Protein AF-A0A0H4WZI0-F1 (afdb_monomer_lite)

Organism: NCBI:txid1297742

Secondary structure (DSSP, 8-state):
----------------------------------SSS--B----------SS----EEEES-S--B-BS--S-EEEET-S----SSSSS---BS----B-------PPPPPP--GGGG-------SB-TT---SS-HHHHIIIIIIHHHHHHHHHHHHHHHT-SSSPPHHHIIIIIIIIIIHHHHHGGGGTTT-HHHHHH-HHHHHHHHHHHHHHHHHHHHH-HHHHHHHHHHHHHHHHHHHHHHHHHHHHHHHT--HHHHHHHHHHHHHHHHHHHHHHHTS---S--SSSTT-SPP---HHHHHHHHHHHHHHHHHHHHHHHHHHHTT--B-HHHHHHHHHHHHHHIIIIII--SHHHHHHHHHHHHHHHHHHHHHHHHHHHHHTT-SGGGHHHHHTHHHHHHHHHHHHHHHHHHHHIIIII---HHHH--------HHHHHHHHHHHTHHHHHHHHHHHHHT-GGG-THHHHHTTSS---TT-----TT--------PPPPP-

pLDDT: mean 75.58, std 29.24, range [20.28, 98.75]

Radius of gyration: 31.61 Å; chains: 1; bounding box: 78×66×88 Å

Sequence (505 aa):
MAGRVQGAVWAGCVQGVVCRRAASREPAAAGRVQGAAACRVPGAVWAGCVPGAVSACCVQGAAACRVPGAVSACCVQGAAACRVQGSAACCVHGAVSACLVPGASGGVPRPGRTDSDRLRAPMARLLAPSQGWLFSPGVDLFVFAGSALVSVAFVLAAPWLGVAGESPLWAWLLFVVCVDVAHVWSTLFRTYLDPEELRDRPGLYLGAPLAAYGAGVLAHLVSPGTFWTLFAYVALSHFVRQQYGWVALYDRKARVSPWERRLDAAAVYAATLGPVVWWHANLPRSFSWFVPGDFLAGLPSWMGTVALALHAGVLVTWAGFQALRVVRGEGVQVGKVLLVVATWVTWFGGIVVANDDFSFTVMNVVLHGVPYFALLFRYARGRLAEGGYGAAAALLRAGLPGFLLFLVALALAEEFLWDQAVWREHASLFGASRVTLPPDVLALVVPLLALPQATHYVLDAFVWKPGRQPALLSRLGWAPVDIRHPGRPLGAPHVSTMVIPARND

Structure (mmCIF, N/CA/C/O backbone):
data_AF-A0A0H4WZI0-F1
#
_entry.id   AF-A0A0H4WZI0-F1
#
loop_
_atom_site.group_PDB
_atom_site.id
_atom_site.type_symbol
_atom_site.label_atom_id
_atom_site.label_alt_id
_atom_site.label_comp_id
_atom_site.label_asym_id
_atom_site.label_entity_id
_atom_site.label_seq_id
_atom_site.pdbx_PDB_ins_code
_atom_site.Cartn_x
_atom_site.Cartn_y
_atom_site.Cartn_z
_atom_site.occupancy
_atom_site.B_iso_or_equiv
_atom_site.auth_seq_id
_atom_site.auth_comp_id
_atom_site.auth_asym_id
_atom_site.auth_atom_id
_atom_site.pdbx_PDB_model_num
ATOM 1 N N . MET A 1 1 ? 26.489 13.206 64.101 1.00 30.62 1 MET A N 1
ATOM 2 C CA . MET A 1 1 ? 25.788 13.248 62.798 1.00 30.62 1 MET A CA 1
ATOM 3 C C . MET A 1 1 ? 24.992 11.965 62.639 1.00 30.62 1 MET A C 1
ATOM 5 O O . MET A 1 1 ? 25.406 10.944 63.167 1.00 30.62 1 MET A O 1
ATOM 9 N N . ALA A 1 2 ? 23.800 12.090 62.064 1.00 26.08 2 ALA A N 1
ATOM 10 C CA . ALA A 1 2 ? 22.623 11.263 62.307 1.00 26.08 2 ALA A CA 1
ATOM 11 C C . ALA A 1 2 ? 22.795 9.753 62.064 1.00 26.08 2 ALA A C 1
ATOM 13 O O . ALA A 1 2 ? 23.290 9.327 61.027 1.00 26.08 2 ALA A O 1
ATOM 14 N N . GLY A 1 3 ? 22.274 8.959 62.999 1.00 22.64 3 GLY A N 1
ATOM 15 C CA . GLY A 1 3 ? 22.076 7.527 62.831 1.00 22.64 3 GLY A CA 1
ATOM 16 C C . GLY A 1 3 ? 21.193 6.968 63.941 1.00 22.64 3 GLY A C 1
ATOM 17 O O . GLY A 1 3 ? 21.611 6.965 65.095 1.00 22.64 3 GLY A O 1
ATOM 18 N N . ARG A 1 4 ? 19.985 6.510 63.583 1.00 22.58 4 ARG A N 1
ATOM 19 C CA . ARG A 1 4 ? 19.363 5.242 64.018 1.00 22.58 4 ARG A CA 1
ATOM 20 C C . ARG A 1 4 ? 17.903 5.147 63.555 1.00 22.58 4 ARG A C 1
ATOM 22 O O . ARG A 1 4 ? 17.051 5.926 63.955 1.00 22.58 4 ARG A O 1
ATOM 29 N N . VAL A 1 5 ? 17.698 4.182 62.659 1.00 24.94 5 VAL A N 1
ATOM 30 C CA . VAL A 1 5 ? 16.702 3.093 62.660 1.00 24.94 5 VAL A CA 1
ATOM 31 C C . VAL A 1 5 ? 15.558 3.171 63.681 1.00 24.94 5 VAL A C 1
ATOM 33 O O . VAL A 1 5 ? 15.828 3.247 64.874 1.00 24.94 5 VAL A O 1
ATOM 36 N N . GLN A 1 6 ? 14.324 2.980 63.187 1.00 22.39 6 GLN A N 1
ATOM 37 C CA . GLN A 1 6 ? 13.219 2.118 63.686 1.00 22.39 6 GLN A CA 1
ATOM 38 C C . GLN A 1 6 ? 11.950 2.557 62.915 1.00 22.39 6 GLN A C 1
ATOM 40 O O . GLN A 1 6 ? 11.635 3.737 62.884 1.00 22.39 6 GLN A O 1
ATOM 45 N N . GLY A 1 7 ? 11.289 1.746 62.084 1.00 24.50 7 GLY A N 1
ATOM 46 C CA . GLY A 1 7 ? 10.590 0.509 62.429 1.00 24.50 7 GLY A CA 1
ATOM 47 C C . GLY A 1 7 ? 9.168 0.839 62.910 1.00 24.50 7 GLY A C 1
ATOM 48 O O . GLY A 1 7 ? 9.030 1.241 64.054 1.00 24.50 7 GLY A O 1
ATOM 49 N N . ALA A 1 8 ? 8.137 0.687 62.066 1.00 22.17 8 ALA A N 1
ATOM 50 C CA . ALA A 1 8 ? 6.716 0.591 62.461 1.00 22.17 8 ALA A CA 1
ATOM 51 C C . ALA A 1 8 ? 5.862 0.245 61.216 1.00 22.17 8 ALA A C 1
ATOM 53 O O . ALA A 1 8 ? 5.952 0.944 60.214 1.00 22.17 8 ALA A O 1
ATOM 54 N N . VAL A 1 9 ? 5.227 -0.929 61.116 1.00 21.78 9 VAL A N 1
ATOM 55 C CA . VAL A 1 9 ? 3.984 -1.389 61.782 1.00 21.78 9 VAL A CA 1
ATOM 56 C C . VAL A 1 9 ? 2.729 -0.970 61.003 1.00 21.78 9 VAL A C 1
ATOM 58 O O . VAL A 1 9 ? 2.460 0.205 60.781 1.00 21.78 9 VAL A O 1
ATOM 61 N N . TRP A 1 10 ? 1.963 -1.985 60.597 1.00 23.16 10 TRP A N 1
ATOM 62 C CA . TRP A 1 10 ? 0.618 -1.880 60.039 1.00 23.16 10 TRP A CA 1
ATOM 63 C C . TRP A 1 10 ? -0.398 -1.476 61.121 1.00 23.16 10 TRP A C 1
ATOM 65 O O . TRP A 1 10 ? -0.455 -2.103 62.175 1.00 23.16 10 TRP A O 1
ATOM 75 N N . ALA A 1 11 ? -1.253 -0.500 60.815 1.00 22.30 11 ALA A N 1
ATOM 76 C CA . ALA A 1 11 ? -2.561 -0.254 61.437 1.00 22.30 11 ALA A CA 1
ATOM 77 C C . ALA A 1 11 ? -3.416 0.450 60.360 1.00 22.30 11 ALA A C 1
ATOM 79 O O . ALA A 1 11 ? -2.943 1.388 59.730 1.00 22.30 11 ALA A O 1
ATOM 80 N N . GLY A 1 12 ? -4.600 -0.007 59.956 1.00 21.95 12 GLY A N 1
ATOM 81 C CA . GLY A 1 12 ? -5.736 -0.412 60.778 1.00 21.95 12 GLY A CA 1
ATOM 82 C C . GLY A 1 12 ? -6.736 0.752 60.784 1.00 21.95 12 GLY A C 1
ATOM 83 O O . GLY A 1 12 ? -6.483 1.770 61.418 1.00 21.95 12 GLY A O 1
ATOM 84 N N . CYS A 1 13 ? -7.831 0.645 60.022 1.00 24.39 13 CYS A N 1
ATOM 85 C CA . CYS A 1 13 ? -8.877 1.669 59.941 1.00 24.39 13 CYS A CA 1
ATOM 86 C C . CYS A 1 13 ? -9.501 1.951 61.316 1.00 24.39 13 CYS A C 1
ATOM 88 O O . CYS A 1 13 ? -10.089 1.045 61.898 1.00 24.39 13 CYS A O 1
ATOM 90 N N . VAL A 1 14 ? -9.477 3.209 61.773 1.00 23.56 14 VAL A N 1
ATOM 91 C CA . VAL A 1 14 ? -10.340 3.710 62.858 1.00 23.56 14 VAL A CA 1
ATOM 92 C C . VAL A 1 14 ? -10.750 5.161 62.567 1.00 23.56 14 VAL A C 1
ATOM 94 O O . VAL A 1 14 ? -9.936 5.991 62.170 1.00 23.56 14 VAL A O 1
ATOM 97 N N . GLN A 1 15 ? -12.044 5.442 62.730 1.00 24.69 15 GLN A N 1
ATOM 98 C CA . GLN A 1 15 ? -12.689 6.756 62.635 1.00 24.69 15 GLN A CA 1
ATOM 99 C C . GLN A 1 15 ? -12.283 7.675 63.809 1.00 24.69 15 GLN A C 1
ATOM 101 O O . GLN A 1 15 ? -12.320 7.226 64.950 1.00 24.69 15 GLN A O 1
ATOM 106 N N . GLY A 1 16 ? -12.006 8.970 63.571 1.00 23.81 16 GLY A N 1
ATOM 107 C CA . GLY A 1 16 ? -11.985 9.987 64.646 1.00 23.81 16 GLY A CA 1
ATOM 108 C C . GLY A 1 16 ? -10.995 11.162 64.498 1.00 23.81 16 GLY A C 1
ATOM 109 O O . GLY A 1 16 ? -9.811 11.011 64.744 1.00 23.81 16 GLY A O 1
ATOM 110 N N . VAL A 1 17 ? -11.539 12.322 64.107 1.00 24.30 17 VAL A N 1
ATOM 111 C CA . VAL A 1 17 ? -11.187 13.765 64.271 1.00 24.30 17 VAL A CA 1
ATOM 112 C C . VAL A 1 17 ? -9.849 14.207 64.937 1.00 24.30 17 VAL A C 1
ATOM 114 O O . VAL A 1 17 ? -9.491 13.712 65.995 1.00 24.30 17 VAL A O 1
ATOM 117 N N . VAL A 1 18 ? -9.208 15.267 64.387 1.00 22.42 18 VAL A N 1
ATOM 118 C CA . VAL A 1 18 ? -8.800 16.571 65.019 1.00 22.42 18 VAL A CA 1
ATOM 119 C C . VAL A 1 18 ? -7.584 17.193 64.288 1.00 22.42 18 VAL A C 1
ATOM 121 O O . VAL A 1 18 ? -6.477 16.673 64.366 1.00 22.42 18 VAL A O 1
ATOM 124 N N . CYS A 1 19 ? -7.743 18.372 63.664 1.00 23.39 19 CYS A N 1
ATOM 125 C CA . CYS A 1 19 ? -6.616 19.236 63.264 1.00 23.39 19 CYS A CA 1
ATOM 126 C C . CYS A 1 19 ? -6.582 20.499 64.138 1.00 23.39 19 CYS A C 1
ATOM 128 O O . CYS A 1 19 ? -7.540 21.274 64.166 1.00 23.39 19 CYS A O 1
ATOM 130 N N . ARG A 1 20 ? -5.465 20.699 64.851 1.00 22.84 20 ARG A N 1
ATOM 131 C CA . ARG A 1 20 ? -5.157 21.904 65.638 1.00 22.84 20 ARG A CA 1
ATOM 132 C C . ARG A 1 20 ? -4.710 23.055 64.730 1.00 22.84 20 ARG A C 1
ATOM 134 O O . ARG A 1 20 ? -3.990 22.842 63.761 1.00 22.84 20 ARG A O 1
ATOM 141 N N . ARG A 1 21 ? -5.095 24.280 65.102 1.00 22.83 21 ARG A N 1
ATOM 142 C CA . ARG A 1 21 ? -4.563 25.549 64.575 1.00 22.83 21 ARG A CA 1
ATOM 143 C C . ARG A 1 21 ? -3.261 25.921 65.288 1.00 22.83 21 ARG A C 1
ATOM 145 O O . ARG A 1 21 ? -3.212 25.861 66.513 1.00 22.83 21 ARG A O 1
ATOM 152 N N . ALA A 1 22 ? -2.293 26.441 64.538 1.00 23.88 22 ALA A N 1
ATOM 153 C CA . ALA A 1 22 ? -1.285 27.370 65.038 1.00 23.88 22 ALA A CA 1
ATOM 154 C C . ALA A 1 22 ? -0.996 28.421 63.945 1.00 23.88 22 ALA A C 1
ATOM 156 O O . ALA A 1 22 ? -0.684 28.038 62.826 1.00 23.88 22 ALA A O 1
ATOM 157 N N . ALA A 1 23 ? -1.221 29.693 64.312 1.00 24.47 23 ALA A N 1
ATOM 158 C CA . ALA A 1 23 ? -0.665 30.985 63.852 1.00 24.47 23 ALA A CA 1
ATOM 159 C C . ALA A 1 23 ? -0.175 31.161 62.390 1.00 24.47 23 ALA A C 1
ATOM 161 O O . ALA A 1 23 ? 0.530 30.320 61.865 1.00 24.47 23 ALA A O 1
ATOM 162 N N . SER A 1 24 ? -0.305 32.287 61.686 1.00 24.33 24 SER A N 1
ATOM 163 C CA . SER A 1 24 ? -1.052 33.549 61.765 1.00 24.33 24 SER A CA 1
ATOM 164 C C . SER A 1 24 ? -0.664 34.349 60.499 1.00 24.33 24 SER A C 1
ATOM 166 O O . SER A 1 24 ? 0.519 34.409 60.169 1.00 24.33 24 SER A O 1
ATOM 168 N N . ARG A 1 25 ? -1.657 34.940 59.809 1.00 23.52 25 ARG A N 1
ATOM 169 C CA . ARG A 1 25 ? -1.674 36.156 58.945 1.00 23.52 25 ARG A CA 1
ATOM 170 C C . ARG A 1 25 ? -2.727 35.965 57.829 1.00 23.52 25 ARG A C 1
ATOM 172 O O . ARG A 1 25 ? -2.600 35.095 56.981 1.00 23.52 25 ARG A O 1
ATOM 179 N N . GLU A 1 26 ? -3.820 36.715 57.961 1.00 24.66 26 GLU A N 1
ATOM 180 C CA . GLU A 1 26 ? -5.098 36.737 57.207 1.00 24.66 26 GLU A CA 1
ATOM 181 C C . GLU A 1 26 ? -4.998 37.074 55.696 1.00 24.66 26 GLU A C 1
ATOM 183 O O . GLU A 1 26 ? -3.920 37.500 55.280 1.00 24.66 26 GLU A O 1
ATOM 188 N N . PRO A 1 27 ? -6.097 37.058 54.881 1.00 35.59 27 PRO A N 1
ATOM 189 C CA . PRO A 1 27 ? -7.452 36.475 55.054 1.00 35.59 27 PRO A CA 1
ATOM 190 C C . PRO A 1 27 ? -8.017 35.727 53.804 1.00 35.59 27 PRO A C 1
ATOM 192 O O . PRO A 1 27 ? -7.716 36.073 52.670 1.00 35.59 27 PRO A O 1
ATOM 195 N N . ALA A 1 28 ? -8.950 34.781 53.993 1.00 25.34 28 ALA A N 1
ATOM 196 C CA . ALA A 1 28 ? -10.125 34.562 53.119 1.00 25.34 28 ALA A CA 1
ATOM 197 C C . ALA A 1 28 ? -11.081 33.556 53.788 1.00 25.34 28 ALA A C 1
ATOM 199 O O . ALA A 1 28 ? -10.700 32.438 54.136 1.00 25.34 28 ALA A O 1
ATOM 200 N N . ALA A 1 29 ? -12.320 33.979 54.029 1.00 27.19 29 ALA A N 1
ATOM 201 C CA . ALA A 1 29 ? -13.287 33.280 54.867 1.00 27.19 29 ALA A CA 1
ATOM 202 C C . ALA A 1 29 ? -13.850 32.001 54.215 1.00 27.19 29 ALA A C 1
ATOM 204 O O . ALA A 1 29 ? -14.507 32.055 53.178 1.00 27.19 29 ALA A O 1
ATOM 205 N N . ALA A 1 30 ? -13.683 30.853 54.877 1.00 28.16 30 ALA A N 1
ATOM 206 C CA . ALA A 1 30 ? -14.499 29.665 54.636 1.00 28.16 30 ALA A CA 1
ATOM 207 C C . ALA A 1 30 ? -15.829 29.817 55.397 1.00 28.16 30 ALA A C 1
ATOM 209 O O . ALA A 1 30 ? -15.904 29.551 56.597 1.00 28.16 30 ALA A O 1
ATOM 210 N N . GLY A 1 31 ? -16.873 30.298 54.720 1.00 27.94 31 GLY A N 1
ATOM 211 C CA . GLY A 1 31 ? -18.208 30.443 55.304 1.00 27.94 31 GLY A CA 1
ATOM 212 C C . GLY A 1 31 ? -18.991 29.127 55.289 1.00 27.94 31 GLY A C 1
ATOM 213 O O . GLY A 1 31 ? -19.324 28.618 54.223 1.00 27.94 31 GLY A O 1
ATOM 214 N N . ARG A 1 32 ? -19.338 28.590 56.466 1.00 27.59 32 ARG A N 1
ATOM 215 C CA . ARG A 1 32 ? -20.491 27.685 56.629 1.00 27.59 32 ARG A CA 1
ATOM 216 C C . ARG A 1 32 ? -21.750 28.547 56.680 1.00 27.59 32 ARG A C 1
ATOM 218 O O . ARG A 1 32 ? -21.810 29.448 57.509 1.00 27.59 32 ARG A O 1
ATOM 225 N N . VAL A 1 33 ? -22.754 28.249 55.857 1.00 30.69 33 VAL A N 1
ATOM 226 C CA . VAL A 1 33 ? -24.076 28.886 55.955 1.00 30.69 33 VAL A CA 1
ATOM 227 C C . VAL A 1 33 ? -25.113 27.820 56.296 1.00 30.69 33 VAL A C 1
ATOM 229 O O . VAL A 1 33 ? -25.191 26.793 55.627 1.00 30.69 33 VAL A O 1
ATOM 232 N N . GLN A 1 34 ? -25.877 28.053 57.362 1.00 25.69 34 GLN A N 1
ATOM 233 C CA . GLN A 1 34 ? -27.032 27.253 57.766 1.00 25.69 34 GLN A CA 1
ATOM 234 C C . GLN A 1 34 ? -28.271 28.148 57.720 1.00 25.69 34 GLN A C 1
ATOM 236 O O . GLN A 1 34 ? -28.241 29.256 58.248 1.00 25.69 34 GLN A O 1
ATOM 241 N N . GLY A 1 35 ? -29.357 27.655 57.124 1.00 26.89 35 GLY A N 1
ATOM 242 C CA . GLY A 1 35 ? -30.665 28.311 57.157 1.00 26.89 35 GLY A CA 1
ATOM 243 C C . GLY A 1 35 ? -31.292 28.500 55.777 1.00 26.89 35 GLY A C 1
ATOM 244 O O . GLY A 1 35 ? -30.603 28.730 54.786 1.00 26.89 35 GLY A O 1
ATOM 245 N N . ALA A 1 36 ? -32.618 28.378 55.724 1.00 28.53 36 ALA A N 1
ATOM 246 C CA . ALA A 1 36 ? -33.424 28.474 54.515 1.00 28.53 36 ALA A CA 1
ATOM 247 C C . ALA A 1 36 ? -33.456 29.912 53.961 1.00 28.53 36 ALA A C 1
ATOM 249 O O . ALA A 1 36 ? -34.370 30.679 54.239 1.00 28.53 36 ALA A O 1
ATOM 250 N N . ALA A 1 37 ? -32.453 30.268 53.161 1.00 27.23 37 ALA A N 1
ATOM 251 C CA . ALA A 1 37 ? -32.484 31.377 52.210 1.00 27.23 37 ALA A CA 1
ATOM 252 C C . ALA A 1 37 ? -31.401 31.150 51.140 1.00 27.23 37 ALA A C 1
ATOM 254 O O . ALA A 1 37 ? -30.343 30.591 51.421 1.00 27.23 37 ALA A O 1
ATOM 255 N N . ALA A 1 38 ? -31.667 31.545 49.894 1.00 29.06 38 ALA A N 1
ATOM 256 C CA . ALA A 1 38 ? -30.781 31.301 48.756 1.00 29.06 38 ALA A CA 1
ATOM 257 C C . ALA A 1 38 ? -29.370 31.901 48.962 1.00 29.06 38 ALA A C 1
ATOM 259 O O . ALA A 1 38 ? -29.221 33.115 49.082 1.00 29.06 38 ALA A O 1
ATOM 260 N N . CYS A 1 39 ? -28.322 31.067 48.946 1.00 29.56 39 CYS A N 1
ATOM 261 C CA . CYS A 1 39 ? -26.926 31.520 49.026 1.00 29.56 39 CYS A CA 1
ATOM 262 C C . CYS A 1 39 ? -26.305 31.767 47.643 1.00 29.56 39 CYS A C 1
ATOM 264 O O . CYS A 1 39 ? -26.496 30.987 46.706 1.00 29.56 39 CYS A O 1
ATOM 266 N N . ARG A 1 40 ? -25.493 32.827 47.538 1.00 30.19 40 ARG A N 1
ATOM 267 C CA . ARG A 1 40 ? -24.699 33.197 46.354 1.00 30.19 40 ARG A CA 1
ATOM 268 C C . ARG A 1 40 ? -23.213 33.175 46.737 1.00 30.19 40 ARG A C 1
ATOM 270 O O . ARG A 1 40 ? -22.839 33.859 47.683 1.00 30.19 40 ARG A O 1
ATOM 277 N N . VAL A 1 41 ? -22.376 32.420 46.020 1.00 32.25 41 VAL A N 1
ATOM 278 C CA . VAL A 1 41 ? -20.917 32.358 46.258 1.00 32.25 41 VAL A CA 1
ATOM 279 C C . VAL A 1 41 ? -20.181 32.909 45.026 1.00 32.25 41 VAL A C 1
ATOM 281 O O . VAL A 1 41 ? -20.348 32.342 43.945 1.00 32.25 41 VAL A O 1
ATOM 284 N N . PRO A 1 42 ? -19.414 34.011 45.132 1.00 24.80 42 PRO A N 1
ATOM 285 C CA . PRO A 1 42 ? -18.625 34.551 44.023 1.00 24.80 42 PRO A CA 1
ATOM 286 C C . PRO A 1 42 ? -17.156 34.078 44.047 1.00 24.80 42 PRO A C 1
ATOM 288 O O . PRO A 1 42 ? -16.535 34.065 45.104 1.00 24.80 42 PRO A O 1
ATOM 291 N N . GLY A 1 43 ? -16.586 33.770 42.871 1.00 29.03 43 GLY A N 1
ATOM 292 C CA . GLY A 1 43 ? -15.137 33.594 42.654 1.00 29.03 43 GLY A CA 1
ATOM 293 C C . GLY A 1 43 ? -14.732 32.307 41.914 1.00 29.03 43 GLY A C 1
ATOM 294 O O . GLY A 1 43 ? -15.299 31.244 42.148 1.00 29.03 43 GLY A O 1
ATOM 295 N N . ALA A 1 44 ? -13.736 32.404 41.022 1.00 27.38 44 ALA A N 1
ATOM 296 C CA . ALA A 1 44 ? -13.101 31.265 40.349 1.00 27.38 44 ALA A CA 1
ATOM 297 C C . ALA A 1 44 ? -12.052 30.619 41.272 1.00 27.38 44 ALA A C 1
ATOM 299 O O . ALA A 1 44 ? -11.144 31.301 41.740 1.00 27.38 44 ALA A O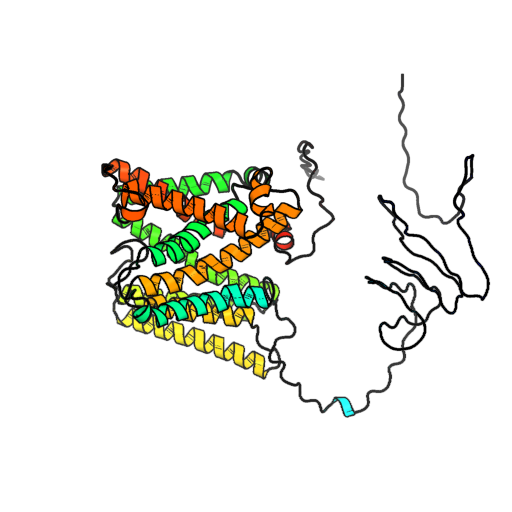 1
ATOM 300 N N . VAL A 1 45 ? -12.162 29.314 41.529 1.00 27.17 45 VAL A N 1
ATOM 301 C CA . VAL A 1 45 ? -11.229 28.571 42.393 1.00 27.17 45 VAL A CA 1
ATOM 302 C C . VAL A 1 45 ? -10.184 27.868 41.523 1.00 27.17 45 VAL A C 1
ATOM 304 O O . VAL A 1 45 ? -10.535 27.013 40.715 1.00 27.17 45 VAL A O 1
ATOM 307 N N . TRP A 1 46 ? -8.905 28.210 41.700 1.00 22.42 46 TRP A N 1
ATOM 308 C CA . TRP A 1 46 ? -7.761 27.558 41.049 1.00 22.42 46 TRP A CA 1
ATOM 309 C C . TRP A 1 46 ? -6.726 27.122 42.093 1.00 22.42 46 TRP A C 1
ATOM 311 O O . TRP A 1 46 ? -6.251 27.975 42.835 1.00 22.42 46 TRP A O 1
ATOM 321 N N . ALA A 1 47 ? -6.355 25.831 42.109 1.00 21.47 47 ALA A N 1
ATOM 322 C CA . ALA A 1 47 ? -4.998 25.320 42.399 1.00 21.47 47 ALA A CA 1
ATOM 323 C C . ALA A 1 47 ? -4.926 23.768 42.337 1.00 21.47 47 ALA A C 1
ATOM 325 O O . ALA A 1 47 ? -5.844 23.089 42.795 1.00 21.47 47 ALA A O 1
ATOM 326 N N . GLY A 1 48 ? -3.824 23.221 41.786 1.00 20.28 48 GLY A N 1
ATOM 327 C CA . GLY A 1 48 ? -3.389 21.803 41.900 1.00 20.28 48 GLY A CA 1
ATOM 328 C C . GLY A 1 48 ? -2.781 21.487 43.285 1.00 20.28 48 GLY A C 1
ATOM 329 O O . GLY A 1 48 ? -2.621 22.406 44.078 1.00 20.28 48 GLY A O 1
ATOM 330 N N . CYS A 1 49 ? -2.403 20.268 43.707 1.00 21.95 49 CYS A N 1
ATOM 331 C CA . CYS A 1 49 ? -2.019 19.006 43.050 1.00 21.95 49 CYS A CA 1
ATOM 332 C C . CYS A 1 49 ? -2.032 17.818 44.077 1.00 21.95 49 CYS A C 1
ATOM 334 O O . CYS A 1 49 ? -1.633 18.036 45.214 1.00 21.95 49 CYS A O 1
ATOM 336 N N . VAL A 1 50 ? -2.359 16.577 43.636 1.00 21.69 50 VAL A N 1
ATOM 337 C CA . VAL A 1 50 ? -2.027 15.213 44.197 1.00 21.69 50 VAL A CA 1
ATOM 338 C C . VAL A 1 50 ? -2.608 14.821 45.600 1.00 21.69 50 VAL A C 1
ATOM 340 O O . VAL A 1 50 ? -3.075 15.670 46.346 1.00 21.69 50 VAL A O 1
ATOM 343 N N . PRO A 1 51 ? -2.608 13.523 45.987 1.00 24.19 51 PRO A N 1
ATOM 344 C CA . PRO A 1 51 ? -3.674 12.510 45.885 1.00 24.19 51 PRO A CA 1
ATOM 345 C C . PRO A 1 51 ? -4.733 12.546 47.024 1.00 24.19 51 PRO A C 1
ATOM 347 O O . PRO A 1 51 ? -4.402 12.608 48.203 1.00 24.19 51 PRO A O 1
ATOM 350 N N . GLY A 1 52 ? -6.021 12.415 46.671 1.00 36.09 52 GLY A N 1
ATOM 351 C CA . GLY A 1 52 ? -7.162 12.459 47.613 1.00 36.09 52 GLY A CA 1
ATOM 352 C C . GLY A 1 52 ? -8.248 13.492 47.268 1.00 36.09 52 GLY A C 1
ATOM 353 O O . GLY A 1 52 ? -8.994 13.926 48.139 1.00 36.09 52 GLY A O 1
ATOM 354 N N . ALA A 1 53 ? -8.321 13.931 46.009 1.00 23.20 53 ALA A N 1
ATOM 355 C CA . ALA A 1 53 ? -9.135 15.067 45.589 1.00 23.20 53 ALA A CA 1
ATOM 356 C C . ALA A 1 53 ? -10.652 14.813 45.691 1.00 23.20 53 ALA A C 1
ATOM 358 O O . ALA A 1 53 ? -11.191 13.943 45.007 1.00 23.20 53 ALA A O 1
ATOM 359 N N . VAL A 1 54 ? -11.353 15.656 46.456 1.00 32.44 54 VAL A N 1
ATOM 360 C CA . VAL A 1 54 ? -12.792 15.889 46.282 1.00 32.44 54 VAL A CA 1
ATOM 361 C C . VAL A 1 54 ? -12.991 17.353 45.904 1.00 32.44 54 VAL A C 1
ATOM 363 O O . VAL A 1 54 ? -12.973 18.244 46.749 1.00 32.44 54 VAL A O 1
ATOM 366 N N . SER A 1 55 ? -13.181 17.605 44.612 1.00 34.44 55 SER A N 1
ATOM 367 C CA . SER A 1 55 ? -13.702 18.874 44.102 1.00 34.44 55 SER A CA 1
ATOM 368 C C . SER A 1 55 ? -15.231 18.826 44.175 1.00 34.44 55 SER A C 1
ATOM 370 O O . SER A 1 55 ? -15.882 18.511 43.183 1.00 34.44 55 SER A O 1
ATOM 372 N N . ALA A 1 56 ? -15.816 19.057 45.353 1.00 33.41 56 ALA A N 1
ATOM 373 C CA . ALA A 1 56 ? -17.272 19.095 45.510 1.00 33.41 56 ALA A CA 1
ATOM 374 C C . ALA A 1 56 ? -17.705 20.256 46.407 1.00 33.41 56 ALA A C 1
ATOM 376 O O . ALA A 1 56 ? -17.127 20.498 47.465 1.00 33.41 56 ALA A O 1
ATOM 377 N N . CYS A 1 57 ? -18.764 20.951 45.998 1.00 36.88 57 CYS A N 1
ATOM 378 C CA . CYS A 1 57 ? -19.523 21.822 46.884 1.00 36.88 57 CYS A CA 1
ATOM 379 C C . CYS A 1 57 ? -20.607 20.961 47.554 1.00 36.88 57 CYS A C 1
ATOM 381 O O . CYS A 1 57 ? -21.399 20.332 46.852 1.00 36.88 57 CYS A O 1
ATOM 383 N N . CYS A 1 58 ? -20.625 20.895 48.888 1.00 32.69 58 CYS A N 1
ATOM 384 C CA . CYS A 1 58 ? -21.666 20.201 49.650 1.00 32.69 58 CYS A CA 1
ATOM 385 C C . CYS A 1 58 ? -22.642 21.235 50.212 1.00 32.69 58 CYS A C 1
ATOM 387 O O . CYS A 1 58 ? -22.256 22.058 51.041 1.00 32.69 58 CYS A O 1
ATOM 389 N N . VAL A 1 59 ? -23.905 21.175 49.792 1.00 38.16 59 VAL A N 1
ATOM 390 C CA . VAL A 1 59 ? -24.982 22.009 50.341 1.00 38.16 59 VAL A CA 1
ATOM 391 C C . VAL A 1 59 ? -25.973 21.095 51.052 1.00 38.16 59 VAL A C 1
ATOM 393 O O . VAL A 1 59 ? -26.535 20.189 50.439 1.00 38.16 59 VAL A O 1
ATOM 396 N N . GLN A 1 60 ? -26.172 21.309 52.352 1.00 33.16 60 GLN A N 1
ATOM 397 C CA . GLN A 1 60 ? -27.187 20.607 53.140 1.00 33.16 60 GLN A CA 1
ATOM 398 C C . GLN A 1 60 ? -28.463 21.454 53.207 1.00 33.16 60 GLN A C 1
ATOM 400 O O . GLN A 1 60 ? -28.422 22.597 53.653 1.00 33.16 60 GLN A O 1
ATOM 405 N N . GLY A 1 61 ? -29.598 20.887 52.785 1.00 35.59 61 GLY A N 1
ATOM 406 C CA . GLY A 1 61 ? -30.932 21.427 53.086 1.00 35.59 61 GLY A CA 1
ATOM 407 C C . GLY A 1 61 ? -31.401 22.658 52.296 1.00 35.59 61 GLY A C 1
ATOM 408 O O . GLY A 1 61 ? -32.337 23.316 52.739 1.00 35.59 61 GLY A O 1
ATOM 409 N N . ALA A 1 62 ? -30.805 22.991 51.144 1.00 34.34 62 ALA A N 1
ATOM 410 C CA . ALA A 1 62 ? -31.250 24.126 50.323 1.00 34.34 62 ALA A CA 1
ATOM 411 C C . ALA A 1 62 ? -32.189 23.698 49.180 1.00 34.34 62 ALA A C 1
ATOM 413 O O . ALA A 1 62 ? -31.896 22.751 48.454 1.00 34.34 62 ALA A O 1
ATOM 414 N N . ALA A 1 63 ? -33.280 24.446 48.972 1.00 33.28 63 ALA A N 1
ATOM 415 C CA . ALA A 1 63 ? -34.235 24.209 47.882 1.00 33.28 63 ALA A CA 1
ATOM 416 C C . ALA A 1 63 ? -33.732 24.677 46.496 1.00 33.28 63 ALA A C 1
ATOM 418 O O . ALA A 1 63 ? -34.246 24.221 45.478 1.00 33.28 63 ALA A O 1
ATOM 419 N N . ALA A 1 64 ? -32.737 25.576 46.433 1.00 36.47 64 ALA A N 1
ATOM 420 C CA . ALA A 1 64 ? -32.122 26.039 45.184 1.00 36.47 64 ALA A CA 1
ATOM 421 C C . ALA A 1 64 ? -30.715 26.630 45.416 1.00 36.47 64 ALA A C 1
ATOM 423 O O . ALA A 1 64 ? -30.528 27.439 46.325 1.00 36.47 64 ALA A O 1
ATOM 424 N N . CYS A 1 65 ? -29.745 26.291 44.556 1.00 35.50 65 CYS A N 1
ATOM 425 C CA . CYS A 1 65 ? -28.396 26.879 44.543 1.00 35.50 65 CYS A CA 1
ATOM 426 C C . CYS A 1 65 ? -28.042 27.422 43.151 1.00 35.50 65 CYS A C 1
ATOM 428 O O . CYS A 1 65 ? -28.374 26.810 42.137 1.00 35.50 65 CYS A O 1
ATOM 430 N N . ARG A 1 66 ? -27.338 28.564 43.092 1.00 37.72 66 ARG A N 1
ATOM 431 C CA . ARG A 1 66 ? -26.839 29.160 41.840 1.00 37.72 66 ARG A CA 1
ATOM 432 C C . ARG A 1 66 ? -25.320 29.352 41.932 1.00 37.72 66 ARG A C 1
ATOM 434 O O . ARG A 1 66 ? -24.858 30.174 42.719 1.00 37.72 66 ARG A O 1
ATOM 441 N N . VAL A 1 67 ? -24.563 28.604 41.124 1.00 36.31 67 VAL A N 1
ATOM 442 C CA . VAL A 1 67 ? -23.090 28.656 41.055 1.00 36.31 67 VAL A CA 1
ATOM 443 C C . VAL A 1 67 ? -22.673 29.145 39.661 1.00 36.31 67 VAL A C 1
ATOM 445 O O . VAL A 1 67 ? -22.978 28.470 38.679 1.00 36.31 67 VAL A O 1
ATOM 448 N N . PRO A 1 68 ? -22.026 30.315 39.531 1.00 34.28 68 PRO A N 1
ATOM 449 C CA . PRO A 1 68 ? -21.452 30.756 38.264 1.00 34.28 68 PRO A CA 1
ATOM 450 C C . PRO A 1 68 ? -20.055 30.141 38.050 1.00 34.28 68 PRO A C 1
ATOM 452 O O . PRO A 1 68 ? -19.161 30.372 38.858 1.00 34.28 68 PRO A O 1
ATOM 455 N N . GLY A 1 69 ? -19.861 29.380 36.962 1.00 38.22 69 GLY A N 1
ATOM 456 C CA . GLY A 1 69 ? -18.572 28.780 36.568 1.00 38.22 69 GLY A CA 1
ATOM 457 C C . GLY A 1 69 ? -18.636 27.271 36.275 1.00 38.22 69 GLY A C 1
ATOM 458 O O . GLY A 1 69 ? -19.644 26.620 36.542 1.00 38.22 69 GLY A O 1
ATOM 459 N N . ALA A 1 70 ? -17.560 26.707 35.710 1.00 34.41 70 ALA A N 1
ATOM 460 C CA . ALA A 1 70 ? -17.441 25.268 35.451 1.00 34.41 70 ALA A CA 1
ATOM 461 C C . ALA A 1 70 ? -17.066 24.511 36.740 1.00 34.41 70 ALA A C 1
ATOM 463 O O . ALA A 1 70 ? -16.072 24.844 37.382 1.00 34.41 70 ALA A O 1
ATOM 464 N N . VAL A 1 71 ? -17.844 23.487 37.109 1.00 37.06 71 VAL A N 1
ATOM 465 C CA . VAL A 1 71 ? -17.609 22.648 38.298 1.00 37.06 71 VAL A CA 1
ATOM 466 C C . VAL A 1 71 ? -17.552 21.185 37.868 1.00 37.06 71 VAL A C 1
ATOM 468 O O . VAL A 1 71 ? -18.410 20.718 37.122 1.00 37.06 71 VAL A O 1
ATOM 471 N N . SER A 1 72 ? -16.545 20.451 38.334 1.00 34.69 72 SER A N 1
ATOM 472 C CA . SER A 1 72 ? -16.301 19.057 37.944 1.00 34.69 72 SER A CA 1
ATOM 473 C C . SER A 1 72 ? -17.286 18.053 38.565 1.00 34.69 72 SER A C 1
ATOM 475 O O . SER A 1 72 ? -17.581 17.049 37.919 1.00 34.69 72 SER A O 1
ATOM 477 N N . ALA A 1 73 ? -17.835 18.317 39.761 1.00 36.47 73 ALA A N 1
ATOM 478 C CA . ALA A 1 73 ? -18.905 17.523 40.381 1.00 36.47 73 ALA A CA 1
ATOM 479 C C . ALA A 1 73 ? -19.699 18.330 41.435 1.00 36.47 73 ALA A C 1
ATOM 481 O O . ALA A 1 73 ? -19.146 19.185 42.126 1.00 36.47 73 ALA A O 1
ATOM 482 N N . CYS A 1 74 ? -20.994 18.034 41.596 1.00 38.53 74 CYS A N 1
ATOM 483 C CA . CYS A 1 74 ? -21.853 18.605 42.643 1.00 38.53 74 CYS A CA 1
ATOM 484 C C . CYS A 1 74 ? -22.527 17.468 43.431 1.00 38.53 74 CYS A C 1
ATOM 486 O O . CYS A 1 74 ? -23.097 16.564 42.818 1.00 38.53 74 CYS A O 1
ATOM 488 N N . CYS A 1 75 ? -22.463 17.505 44.767 1.00 36.75 75 CYS A N 1
ATOM 489 C CA . CYS A 1 75 ? -23.075 16.505 45.649 1.00 36.75 75 CYS A CA 1
ATOM 490 C C . CYS A 1 75 ? -24.213 17.145 46.451 1.00 36.75 75 CYS A C 1
ATOM 492 O O . CYS A 1 75 ? -23.977 18.028 47.276 1.00 36.75 75 CYS A O 1
ATOM 494 N N . VAL A 1 76 ? -25.443 16.666 46.246 1.00 40.16 76 VAL A N 1
ATOM 495 C CA . VAL A 1 76 ? -26.619 17.068 47.033 1.00 40.16 76 VAL A CA 1
ATOM 496 C C . VAL A 1 76 ? -27.014 15.901 47.934 1.00 40.16 76 VAL A C 1
ATOM 498 O O . VAL A 1 76 ? -27.461 14.863 47.451 1.00 40.16 76 VAL A O 1
ATOM 501 N N . GLN A 1 77 ? -26.836 16.045 49.249 1.00 33.44 77 GLN A N 1
ATOM 502 C CA . GLN A 1 77 ? -27.315 15.047 50.210 1.00 33.44 77 GLN A CA 1
ATOM 503 C C . GLN A 1 77 ? -28.833 15.190 50.401 1.00 33.44 77 GLN A C 1
ATOM 505 O O . GLN A 1 77 ? -29.307 16.267 50.753 1.00 33.44 77 GLN A O 1
ATOM 510 N N . GLY A 1 78 ? -29.579 14.097 50.195 1.00 35.91 78 GLY A N 1
ATOM 511 C CA . GLY A 1 78 ? -31.021 14.012 50.473 1.00 35.91 78 GLY A CA 1
ATOM 512 C C . GLY A 1 78 ? -31.962 14.220 49.277 1.00 35.91 78 GLY A C 1
ATOM 513 O O . GLY A 1 78 ? -33.174 14.224 49.467 1.00 35.91 78 GLY A O 1
ATOM 514 N N . ALA A 1 79 ? -31.450 14.368 48.051 1.00 33.78 79 ALA A N 1
ATOM 515 C CA . ALA A 1 79 ? -32.283 14.485 46.850 1.00 33.78 79 ALA A CA 1
ATOM 516 C C . ALA A 1 79 ? -32.526 13.111 46.197 1.00 33.78 79 ALA A C 1
ATOM 518 O O . ALA A 1 79 ? -31.582 12.395 45.876 1.00 33.78 79 ALA A O 1
ATOM 519 N N . ALA A 1 80 ? -33.794 12.755 45.965 1.00 28.59 80 ALA A N 1
ATOM 520 C CA . ALA A 1 80 ? -34.187 11.432 45.466 1.00 28.59 80 ALA A CA 1
ATOM 521 C C . ALA A 1 80 ? -33.923 11.193 43.959 1.00 28.59 80 ALA A C 1
ATOM 523 O O . ALA A 1 80 ? -33.996 10.052 43.511 1.00 28.59 80 ALA A O 1
ATOM 524 N N . ALA A 1 81 ? -33.611 12.224 43.162 1.00 30.50 81 ALA A N 1
ATOM 525 C CA . ALA A 1 81 ? -33.206 12.077 41.758 1.00 30.50 81 ALA A CA 1
ATOM 526 C C . ALA A 1 81 ? -32.541 13.355 41.208 1.00 30.50 81 ALA A C 1
ATOM 528 O O . ALA A 1 81 ? -32.938 14.463 41.561 1.00 30.50 81 ALA A O 1
ATOM 529 N N . CYS A 1 82 ? -31.587 13.202 40.281 1.00 28.25 82 CYS A N 1
ATOM 530 C CA . CYS A 1 82 ? -31.045 14.285 39.451 1.00 28.25 82 CYS A CA 1
ATOM 531 C C . CYS A 1 82 ? -31.548 14.101 38.007 1.00 28.25 82 CYS A C 1
ATOM 533 O O . CYS A 1 82 ? -31.215 13.105 37.368 1.00 28.25 82 CYS A O 1
ATOM 535 N N . ARG A 1 83 ? -32.362 15.033 37.488 1.00 25.48 83 ARG A N 1
ATOM 536 C CA . ARG A 1 83 ? -32.761 15.087 36.065 1.00 25.48 83 ARG A CA 1
ATOM 537 C C . ARG A 1 83 ? -31.971 16.175 35.348 1.00 25.48 83 ARG A C 1
ATOM 539 O O . ARG A 1 83 ? -31.831 17.274 35.876 1.00 25.48 83 ARG A O 1
ATOM 546 N N . VAL A 1 84 ? -31.522 15.889 34.127 1.00 27.80 84 VAL A N 1
ATOM 547 C CA . VAL A 1 84 ? -30.917 16.883 33.231 1.00 27.80 84 VAL A CA 1
ATOM 548 C C . VAL A 1 84 ? -31.849 17.129 32.037 1.00 27.80 84 VAL A C 1
ATOM 550 O O . VAL A 1 84 ? -32.265 16.184 31.375 1.00 27.80 84 VAL A O 1
ATOM 553 N N . GLN A 1 85 ? -32.100 18.424 31.803 1.00 23.58 85 GLN A N 1
ATOM 554 C CA . GLN A 1 85 ? -32.860 19.125 30.751 1.00 23.58 85 GLN A CA 1
ATOM 555 C C . GLN A 1 85 ? -34.397 19.238 30.852 1.00 23.58 85 GLN A C 1
ATOM 557 O O . GLN A 1 85 ? -35.129 18.257 30.813 1.00 23.58 85 GLN A O 1
ATOM 562 N N . GLY A 1 86 ? -34.850 20.505 30.865 1.00 32.53 86 GLY A N 1
ATOM 563 C CA . GLY A 1 86 ? -36.234 20.947 30.656 1.00 32.53 86 GLY A CA 1
ATOM 564 C C . GLY A 1 86 ? -37.072 21.094 31.932 1.00 32.53 86 GLY A C 1
ATOM 565 O O . GLY A 1 86 ? -37.660 20.121 32.384 1.00 32.53 86 GLY A O 1
ATOM 566 N N . SER A 1 87 ? -37.185 22.337 32.428 1.00 26.94 87 SER A N 1
ATOM 567 C CA . SER A 1 87 ? -38.185 22.844 33.399 1.00 26.94 87 SER A CA 1
ATOM 568 C C . SER A 1 87 ? -37.845 22.802 34.909 1.00 26.94 87 SER A C 1
ATOM 570 O O . SER A 1 87 ? -37.828 21.759 35.548 1.00 26.94 87 SER A O 1
ATOM 572 N N . ALA A 1 88 ? -37.634 24.018 35.441 1.00 34.31 88 ALA A N 1
ATOM 573 C CA . ALA A 1 88 ? -37.765 24.532 36.816 1.00 34.31 88 ALA A CA 1
ATOM 574 C C . ALA A 1 88 ? -37.169 23.744 38.008 1.00 34.31 88 ALA A C 1
ATOM 576 O O . ALA A 1 88 ? -37.888 23.042 38.710 1.00 34.31 88 ALA A O 1
ATOM 577 N N . ALA A 1 89 ? -35.873 23.985 38.279 1.00 30.38 89 ALA A N 1
ATOM 578 C CA . ALA A 1 89 ? -35.262 24.273 39.602 1.00 30.38 89 ALA A CA 1
ATOM 579 C C . ALA A 1 89 ? -33.774 23.844 39.676 1.00 30.38 89 ALA A C 1
ATOM 581 O O . ALA A 1 89 ? -33.400 23.027 40.505 1.00 30.38 89 ALA A O 1
ATOM 582 N N . CYS A 1 90 ? -32.926 24.370 38.780 1.00 28.73 90 CYS A N 1
ATOM 583 C CA . CYS A 1 90 ? -31.472 24.573 38.945 1.00 28.73 90 CYS A CA 1
ATOM 584 C C . CYS A 1 90 ? -30.900 25.067 37.606 1.00 28.73 90 CYS A C 1
ATOM 586 O O . CYS A 1 90 ? -30.996 24.365 36.603 1.00 28.73 90 CYS A O 1
ATOM 588 N N . CYS A 1 91 ? -30.310 26.265 37.568 1.00 29.30 91 CYS A N 1
ATOM 589 C CA . CYS A 1 91 ? -29.644 26.786 36.368 1.00 29.30 91 CYS A CA 1
ATOM 590 C C . CYS A 1 91 ? -28.129 26.774 36.593 1.00 29.30 91 CYS A C 1
ATOM 592 O O . CYS A 1 91 ? -27.619 27.599 37.354 1.00 29.30 91 CYS A O 1
ATOM 594 N N . VAL A 1 92 ? -27.419 25.860 35.929 1.00 33.16 92 VAL A N 1
ATOM 595 C CA . VAL A 1 92 ? -25.953 25.876 35.823 1.00 33.16 92 VAL A CA 1
ATOM 596 C C . VAL A 1 92 ? -25.599 26.450 34.453 1.00 33.16 92 VAL A C 1
ATOM 598 O O . VAL A 1 92 ? -25.989 25.891 33.432 1.00 33.16 92 VAL A O 1
ATOM 601 N N . HIS A 1 93 ? -24.877 27.570 34.416 1.00 31.02 93 HIS A N 1
ATOM 602 C CA . HIS A 1 93 ? -24.273 28.071 33.179 1.00 31.02 93 HIS A CA 1
ATOM 603 C C . HIS A 1 93 ? -22.869 27.463 33.045 1.00 31.02 93 HIS A C 1
ATOM 605 O O . HIS A 1 93 ? -21.908 28.004 33.586 1.00 31.02 93 HIS A O 1
ATOM 611 N N . GLY A 1 94 ? -22.765 26.314 32.365 1.00 35.78 94 GLY A N 1
ATOM 612 C CA . GLY A 1 94 ? -21.499 25.615 32.099 1.00 35.78 94 GLY A CA 1
ATOM 613 C C . GLY A 1 94 ? -21.654 24.095 31.939 1.00 35.78 94 GLY A C 1
ATOM 614 O O . GLY A 1 94 ? -22.686 23.532 32.298 1.00 35.78 94 GLY A O 1
ATOM 615 N N . ALA A 1 95 ? -20.635 23.429 31.383 1.00 30.25 95 ALA A N 1
ATOM 616 C CA . ALA A 1 95 ? -20.618 21.976 31.181 1.00 30.25 95 ALA A CA 1
ATOM 617 C C . ALA A 1 95 ? -20.395 21.214 32.504 1.00 30.25 95 ALA A C 1
ATOM 619 O O . ALA A 1 95 ? -19.501 21.565 33.273 1.00 30.25 95 ALA A O 1
ATOM 620 N N . VAL A 1 96 ? -21.181 20.159 32.747 1.00 34.78 96 VAL A N 1
ATOM 621 C CA . VAL A 1 96 ? -21.060 19.251 33.905 1.00 34.78 96 VAL A CA 1
ATOM 622 C C . VAL A 1 96 ? -20.721 17.851 33.394 1.00 34.78 96 VAL A C 1
ATOM 624 O O . VAL A 1 96 ? -21.439 17.329 32.544 1.00 34.78 96 VAL A O 1
ATOM 627 N N . SER A 1 97 ? -19.651 17.233 33.907 1.00 32.34 97 SER A N 1
ATOM 628 C CA . SER A 1 97 ? -19.155 15.941 33.395 1.00 32.34 97 SER A CA 1
ATOM 629 C C . SER A 1 97 ? -19.632 14.699 34.166 1.00 32.34 97 SER A C 1
ATOM 631 O O . SER A 1 97 ? -19.535 13.607 33.614 1.00 32.34 97 SER A O 1
ATOM 633 N N . ALA A 1 98 ? -20.160 14.809 35.396 1.00 33.53 98 ALA A N 1
ATOM 634 C CA . ALA A 1 98 ? -20.776 13.678 36.114 1.00 33.53 98 ALA A CA 1
ATOM 635 C C . ALA A 1 98 ? -21.623 14.110 37.333 1.00 33.53 98 ALA A C 1
ATOM 637 O O . ALA A 1 98 ? -21.250 15.031 38.059 1.00 33.53 98 ALA A O 1
ATOM 638 N N . CYS A 1 99 ? -22.716 13.385 37.608 1.00 31.72 99 CYS A N 1
ATOM 639 C CA . CYS A 1 99 ? -23.451 13.418 38.882 1.00 31.72 99 CYS A CA 1
ATOM 640 C C . CYS A 1 99 ? -23.220 12.100 39.635 1.00 31.72 99 CYS A C 1
ATOM 642 O O . CYS A 1 99 ? -23.398 11.028 39.060 1.00 31.72 99 CYS A O 1
ATOM 644 N N . LEU A 1 100 ? -22.861 12.169 40.919 1.00 30.16 100 LEU A N 1
ATOM 645 C CA . LEU A 1 100 ? -22.711 11.004 41.795 1.00 30.16 100 LEU A CA 1
ATOM 646 C C . LEU A 1 100 ? -23.741 11.087 42.928 1.00 30.16 100 LEU A C 1
ATOM 648 O O . LEU A 1 100 ? -23.784 12.076 43.654 1.00 30.16 100 LEU A O 1
ATOM 652 N N . VAL A 1 101 ? -24.555 10.040 43.082 1.00 32.12 101 VAL A N 1
ATOM 653 C CA . VAL A 1 101 ? -25.485 9.863 44.209 1.00 32.12 101 VAL A CA 1
ATOM 654 C C . VAL A 1 101 ? -24.966 8.701 45.062 1.00 32.12 101 VAL A C 1
ATOM 656 O O . VAL A 1 101 ? -25.001 7.562 44.595 1.00 32.12 101 VAL A O 1
ATOM 659 N N . PRO A 1 102 ? -24.459 8.932 46.284 1.00 24.88 102 PRO A N 1
ATOM 660 C CA . PRO A 1 102 ? -24.081 7.846 47.179 1.00 24.88 102 PRO A CA 1
ATOM 661 C C . PRO A 1 102 ? -25.294 7.389 48.002 1.00 24.88 102 PRO A C 1
ATOM 663 O O . PRO A 1 102 ? -25.896 8.195 48.706 1.00 24.88 102 PRO A O 1
ATOM 666 N N . GLY A 1 103 ? -25.602 6.089 47.960 1.00 33.62 103 GLY A N 1
ATOM 667 C CA . GLY A 1 103 ? -26.546 5.436 48.874 1.00 33.62 103 GLY A CA 1
ATOM 668 C C . GLY A 1 103 ? -27.987 5.360 48.365 1.00 33.62 103 GLY A C 1
ATOM 669 O O . GLY A 1 103 ? -28.826 6.173 48.730 1.00 33.62 103 GLY A O 1
ATOM 670 N N . ALA A 1 104 ? -28.294 4.329 47.576 1.00 28.38 104 ALA A N 1
ATOM 671 C CA . ALA A 1 104 ? -29.669 3.917 47.302 1.00 28.38 104 ALA A CA 1
ATOM 672 C C . ALA A 1 104 ? -29.796 2.398 47.482 1.00 28.38 104 ALA A C 1
ATOM 674 O O . ALA A 1 104 ? -29.797 1.626 46.528 1.00 28.38 104 ALA A O 1
ATOM 675 N N . SER A 1 105 ? -29.877 1.959 48.736 1.00 30.64 105 SER A N 1
ATOM 676 C CA . SER A 1 105 ? -30.511 0.691 49.090 1.00 30.64 105 SER A CA 1
ATOM 677 C C . SER A 1 105 ? -32.020 0.938 49.166 1.00 30.64 105 SER A C 1
ATOM 679 O O . SER A 1 105 ? -32.521 1.414 50.182 1.00 30.64 105 SER A O 1
ATOM 681 N N . GLY A 1 106 ? -32.741 0.682 48.076 1.00 27.25 106 GLY A N 1
ATOM 682 C CA . GLY A 1 106 ? -34.195 0.832 48.033 1.00 27.25 106 GLY A CA 1
ATOM 683 C C . GLY A 1 106 ? -34.759 0.357 46.700 1.00 27.25 106 GLY A C 1
ATOM 684 O O . GLY A 1 106 ? -34.463 0.934 45.657 1.00 27.25 106 GLY A O 1
ATOM 685 N N . GLY A 1 107 ? -35.531 -0.730 46.730 1.00 26.45 107 GLY A N 1
ATOM 686 C CA . GLY A 1 107 ? -36.186 -1.292 45.554 1.00 26.45 107 GLY A CA 1
ATOM 687 C C . GLY A 1 107 ? -37.164 -0.302 44.921 1.00 26.45 107 GLY A C 1
ATOM 688 O O . GLY A 1 107 ? -38.011 0.274 45.597 1.00 26.45 107 GLY A O 1
ATOM 689 N N . VAL A 1 108 ? -37.047 -0.122 43.607 1.00 28.30 108 VAL A N 1
ATOM 690 C CA . VAL A 1 108 ? -37.986 0.657 42.795 1.00 28.30 108 VAL A CA 1
ATOM 691 C C . VAL A 1 108 ? -39.180 -0.241 42.435 1.00 28.30 108 VAL A C 1
ATOM 693 O O . VAL A 1 108 ? -38.955 -1.321 41.877 1.00 28.30 108 VAL A O 1
ATOM 696 N N . PRO A 1 109 ? -40.441 0.157 42.689 1.00 28.34 109 PRO A N 1
ATOM 697 C CA . PRO A 1 109 ? -41.596 -0.569 42.175 1.00 28.34 109 PRO A CA 1
ATOM 698 C C . PRO A 1 109 ? -41.647 -0.419 40.649 1.00 28.34 109 PRO A C 1
ATOM 700 O O . PRO A 1 109 ? -41.595 0.692 40.121 1.00 28.34 109 PRO A O 1
ATOM 703 N N . ARG A 1 110 ? -41.744 -1.540 39.927 1.00 29.67 110 ARG A N 1
ATOM 704 C CA . ARG A 1 110 ? -41.966 -1.549 38.472 1.00 29.67 110 ARG A CA 1
ATOM 705 C C . ARG A 1 110 ? -43.325 -0.903 38.153 1.00 29.67 110 ARG A C 1
ATOM 707 O O . ARG A 1 110 ? -44.328 -1.401 38.663 1.00 29.67 110 ARG A O 1
ATOM 714 N N . PRO A 1 111 ? -43.407 0.114 37.275 1.00 34.34 111 PRO A N 1
ATOM 715 C CA . PRO A 1 111 ? -44.676 0.476 36.665 1.00 34.34 111 PRO A CA 1
ATOM 716 C C . PRO A 1 111 ? -45.104 -0.649 35.713 1.00 34.34 111 PRO A C 1
ATOM 718 O O . PRO A 1 111 ? -44.272 -1.243 35.021 1.00 34.34 111 PRO A O 1
ATOM 721 N N . GLY A 1 112 ? -46.397 -0.969 35.727 1.00 31.42 112 GLY A N 1
ATOM 722 C CA . GLY A 1 112 ? -46.992 -2.019 34.910 1.00 31.42 112 GLY A CA 1
ATOM 723 C C . GLY A 1 112 ? -46.669 -1.851 33.426 1.00 31.42 112 GLY A C 1
ATOM 724 O O . GLY A 1 112 ? -46.766 -0.758 32.872 1.00 31.42 112 GLY A O 1
ATOM 725 N N . ARG A 1 113 ? -46.290 -2.961 32.786 1.00 31.69 113 ARG A N 1
ATOM 726 C CA . ARG A 1 113 ? -46.269 -3.090 31.327 1.00 31.69 113 ARG A CA 1
ATOM 727 C C . ARG A 1 113 ? -47.693 -2.875 30.822 1.00 31.69 113 ARG A C 1
ATOM 729 O O . ARG A 1 113 ? -48.543 -3.731 31.040 1.00 31.69 113 ARG A O 1
ATOM 736 N N . THR A 1 114 ? -47.943 -1.762 30.147 1.00 35.53 114 THR A N 1
ATOM 737 C CA . THR A 1 114 ? -49.088 -1.653 29.246 1.00 35.53 114 THR A CA 1
ATOM 738 C C . THR A 1 114 ? -48.804 -2.491 27.999 1.00 35.53 114 THR A C 1
ATOM 740 O O . THR A 1 114 ? -47.691 -2.487 27.470 1.00 35.53 114 THR A O 1
ATOM 743 N N . ASP A 1 115 ? -49.810 -3.224 27.523 1.00 38.22 115 ASP A N 1
ATOM 744 C CA . ASP A 1 115 ? -49.746 -4.133 26.364 1.00 38.22 115 ASP A CA 1
ATOM 745 C C . ASP A 1 115 ? -49.474 -3.433 25.012 1.00 38.22 115 ASP A C 1
ATOM 747 O O . ASP A 1 115 ? -49.419 -4.074 23.963 1.00 38.22 115 ASP A O 1
ATOM 751 N N . SER A 1 116 ? -49.240 -2.118 25.008 1.00 37.19 116 SER A N 1
ATOM 752 C CA . SER A 1 116 ? -48.976 -1.318 23.809 1.00 37.19 116 SER A CA 1
ATOM 753 C C . SER A 1 116 ? -47.537 -1.410 23.275 1.00 37.19 116 SER A C 1
ATOM 755 O O . SER A 1 116 ? -47.282 -0.970 22.156 1.00 37.19 116 SER A O 1
ATOM 757 N N . ASP A 1 117 ? -46.603 -2.021 24.013 1.00 35.62 117 ASP A N 1
ATOM 758 C CA . ASP A 1 117 ? -45.199 -2.178 23.584 1.00 35.62 117 ASP A CA 1
ATOM 759 C C . ASP A 1 117 ? -44.925 -3.448 22.750 1.00 35.62 117 ASP A C 1
ATOM 761 O O . ASP A 1 117 ? -43.803 -3.657 22.287 1.00 35.62 117 ASP A O 1
ATOM 765 N N . ARG A 1 118 ? -45.930 -4.306 22.514 1.00 37.34 118 ARG A N 1
ATOM 766 C CA . ARG A 1 118 ? -45.761 -5.571 21.763 1.00 37.34 118 ARG A CA 1
ATOM 767 C C . ARG A 1 118 ? -45.976 -5.473 20.249 1.00 37.34 118 ARG A C 1
ATOM 769 O O . ARG A 1 118 ? -45.773 -6.465 19.558 1.00 37.34 118 ARG A O 1
ATOM 776 N N . LEU A 1 119 ? -46.337 -4.303 19.718 1.00 39.84 119 LEU A N 1
ATOM 777 C CA . LEU A 1 119 ? -46.672 -4.124 18.293 1.00 39.84 119 LEU A CA 1
ATOM 778 C C . LEU A 1 119 ? -45.794 -3.105 17.556 1.00 39.84 119 LEU A C 1
ATOM 780 O O . LEU A 1 119 ? -46.151 -2.638 16.477 1.00 39.84 119 LEU A O 1
ATOM 784 N N . ARG A 1 120 ? -44.607 -2.785 18.079 1.00 39.75 120 ARG A N 1
ATOM 785 C CA . ARG A 1 120 ? -43.567 -2.172 17.248 1.00 39.75 120 ARG A CA 1
ATOM 786 C C . ARG A 1 120 ? -42.723 -3.289 16.655 1.00 39.75 120 ARG A C 1
ATOM 788 O O . ARG A 1 120 ? -41.793 -3.772 17.296 1.00 39.75 120 ARG A O 1
ATOM 795 N N . ALA A 1 121 ? -43.058 -3.689 15.426 1.00 45.66 121 ALA A N 1
ATOM 796 C CA . ALA A 1 121 ? -42.103 -4.369 14.560 1.00 45.66 121 ALA A CA 1
ATOM 797 C C . ALA A 1 121 ? -40.758 -3.629 14.676 1.00 45.66 121 ALA A C 1
ATOM 799 O O . ALA A 1 121 ? -40.763 -2.389 14.663 1.00 45.66 121 ALA A O 1
ATOM 800 N N . PRO A 1 122 ? -39.622 -4.325 14.864 1.00 47.09 122 PRO A N 1
ATOM 801 C CA . PRO A 1 122 ? -38.347 -3.642 14.942 1.00 47.09 122 PRO A CA 1
ATOM 802 C C . PRO A 1 122 ? -38.178 -2.911 13.615 1.00 47.09 122 PRO A C 1
ATOM 804 O O . PRO A 1 122 ? -38.026 -3.547 12.575 1.00 47.09 122 PRO A O 1
ATOM 807 N N . MET A 1 123 ? -38.256 -1.577 13.625 1.00 47.53 123 MET A N 1
ATOM 808 C CA . MET A 1 123 ? -37.772 -0.798 12.494 1.00 47.53 123 MET A CA 1
ATOM 809 C C . MET A 1 123 ? -36.352 -1.290 12.255 1.00 47.53 123 MET A C 1
ATOM 811 O O . MET A 1 123 ? -35.502 -1.147 13.141 1.00 47.53 123 MET A O 1
ATOM 815 N N . ALA A 1 124 ? -36.132 -1.936 11.108 1.00 50.50 124 ALA A N 1
ATOM 816 C CA . ALA A 1 124 ? -34.829 -2.429 10.714 1.00 50.50 124 ALA A CA 1
ATOM 817 C C . ALA A 1 124 ? -33.874 -1.239 10.778 1.00 50.50 124 ALA A C 1
ATOM 819 O O . ALA A 1 124 ? -33.951 -0.308 9.975 1.00 50.50 124 ALA A O 1
ATOM 820 N N . ARG A 1 125 ? -33.018 -1.205 11.802 1.00 57.72 125 ARG A N 1
ATOM 821 C CA . ARG A 1 125 ? -31.984 -0.184 11.868 1.00 57.72 125 ARG A CA 1
ATOM 822 C C . ARG A 1 125 ? -31.037 -0.494 10.720 1.00 57.72 125 ARG A C 1
ATOM 824 O O . ARG A 1 125 ? -30.367 -1.521 10.740 1.00 57.72 125 ARG A O 1
ATOM 831 N N . LEU A 1 126 ? -30.994 0.390 9.722 1.00 66.50 126 LEU A N 1
ATOM 832 C CA . LEU A 1 126 ? -30.073 0.255 8.590 1.00 66.50 126 LEU A CA 1
ATOM 833 C C . LEU A 1 126 ? -28.620 0.142 9.088 1.00 66.50 126 LEU A C 1
ATOM 835 O O . LEU A 1 126 ? -27.820 -0.621 8.554 1.00 66.50 126 LEU A O 1
ATOM 839 N N . LEU A 1 127 ? -28.303 0.858 10.168 1.00 72.75 127 LEU A N 1
ATOM 840 C CA . LEU A 1 127 ? -27.001 0.850 10.825 1.00 72.75 127 LEU A CA 1
ATOM 841 C C . LEU A 1 127 ? -27.001 -0.086 12.036 1.00 72.75 127 LEU A C 1
ATOM 843 O O . LEU A 1 127 ? -27.872 0.016 12.903 1.00 72.75 127 LEU A O 1
ATOM 847 N N . ALA A 1 128 ? -25.984 -0.948 12.138 1.00 68.19 128 ALA A N 1
ATOM 848 C CA . ALA A 1 128 ? -25.810 -1.789 13.322 1.00 68.19 128 ALA A CA 1
ATOM 849 C C . ALA A 1 128 ? -25.599 -0.924 14.583 1.00 68.19 128 ALA A C 1
ATOM 851 O O . ALA A 1 128 ? -24.784 0.001 14.531 1.00 68.19 128 ALA A O 1
ATOM 852 N N . PRO A 1 129 ? -26.242 -1.227 15.728 1.00 55.03 129 PRO A N 1
ATOM 853 C CA . PRO A 1 129 ? -26.079 -0.473 16.979 1.00 55.03 129 PRO A CA 1
ATOM 854 C C . PRO A 1 129 ? -24.630 -0.385 17.480 1.00 55.03 129 PRO A C 1
ATOM 856 O O . PRO A 1 129 ? -24.280 0.547 18.198 1.00 55.03 129 PRO A O 1
ATOM 859 N N . SER A 1 130 ? -23.791 -1.346 17.088 1.00 61.94 130 SER A N 1
ATOM 860 C CA . SER A 1 130 ? -22.365 -1.433 17.398 1.00 61.94 130 SER A CA 1
ATOM 861 C C . SER A 1 130 ? -21.461 -0.921 16.266 1.00 61.94 130 SER A C 1
ATOM 863 O O . SER A 1 130 ? -20.338 -1.408 16.147 1.00 61.94 130 SER A O 1
ATOM 865 N N . GLN A 1 131 ? -21.920 0.030 15.426 1.00 68.31 131 GLN A N 1
ATOM 866 C CA . GLN A 1 131 ? -21.096 0.624 14.356 1.00 68.31 131 GLN A CA 1
ATOM 867 C C . GLN A 1 131 ? -19.695 0.976 14.868 1.00 68.31 131 GLN A C 1
ATOM 869 O O . GLN A 1 131 ? -19.507 1.935 15.619 1.00 68.31 131 GLN A O 1
ATOM 874 N N . GLY A 1 132 ? -18.701 0.210 14.430 1.00 73.50 132 GLY A N 1
ATOM 875 C CA . GLY A 1 132 ? -17.307 0.470 14.730 1.00 73.50 132 GLY A CA 1
ATOM 876 C C . GLY A 1 132 ? -16.672 1.221 13.576 1.00 73.50 132 GLY A C 1
ATOM 877 O O . GLY A 1 132 ? -16.137 0.583 12.689 1.00 73.50 132 GLY A O 1
ATOM 878 N N . TRP A 1 133 ? -16.698 2.550 13.582 1.00 87.38 133 TRP A N 1
ATOM 879 C CA . TRP A 1 133 ? -15.816 3.347 12.718 1.00 87.38 133 TRP A CA 1
ATOM 880 C C . TRP A 1 133 ? -14.399 3.269 13.268 1.00 87.38 133 TRP A C 1
ATOM 882 O O . TRP A 1 133 ? -14.250 3.445 14.474 1.00 87.38 133 TRP A O 1
ATOM 892 N N . LEU A 1 134 ? -13.370 3.011 12.467 1.00 89.19 134 LEU A N 1
ATOM 893 C CA . LEU A 1 134 ? -11.981 3.005 12.924 1.00 89.19 134 LEU A CA 1
ATOM 894 C C . LEU A 1 134 ? -11.619 4.362 13.525 1.00 89.19 134 LEU A C 1
ATOM 896 O O . LEU A 1 134 ? -11.277 4.415 14.710 1.00 89.19 134 LEU A O 1
ATOM 900 N N . PHE A 1 135 ? -11.785 5.457 12.786 1.00 89.88 135 PHE A N 1
ATOM 901 C CA . PHE A 1 135 ? -11.463 6.801 13.263 1.00 89.88 135 PHE A CA 1
ATOM 902 C C . PHE A 1 135 ? -12.720 7.585 13.630 1.00 89.88 135 PHE A C 1
ATOM 904 O O . PHE A 1 135 ? -12.923 7.936 14.794 1.00 89.88 135 PHE A O 1
ATOM 911 N N . SER A 1 136 ? -13.558 7.856 12.634 1.00 90.25 136 SER A N 1
ATOM 912 C CA . SER A 1 136 ? -14.854 8.525 12.749 1.00 90.25 136 SER A CA 1
ATOM 913 C C . SER A 1 136 ? -15.629 8.313 11.443 1.00 90.25 136 SER A C 1
ATOM 915 O O . SER A 1 136 ? -15.000 8.015 10.429 1.00 90.25 136 SER A O 1
ATOM 917 N N . PRO A 1 137 ? -16.962 8.503 11.414 1.00 90.56 137 PRO A N 1
ATOM 918 C CA . PRO A 1 137 ? -17.737 8.327 10.186 1.00 90.56 137 PRO A CA 1
ATOM 919 C C . PRO A 1 137 ? -17.185 9.133 9.008 1.00 90.56 137 PRO A C 1
ATOM 921 O O . PRO A 1 137 ? -16.966 8.588 7.935 1.00 90.56 137 PRO A O 1
ATOM 924 N N . GLY A 1 138 ? -16.906 10.423 9.220 1.00 92.88 138 GLY A N 1
ATOM 925 C CA . GLY A 1 138 ? -16.411 11.299 8.158 1.00 92.88 138 GLY A CA 1
ATOM 926 C C . GLY A 1 138 ? -15.007 10.932 7.681 1.00 92.88 138 GLY A C 1
ATOM 927 O O . GLY A 1 138 ? -14.760 10.924 6.480 1.00 92.88 138 GLY A O 1
ATOM 928 N N . VAL A 1 139 ? -14.099 10.594 8.606 1.00 93.06 139 VAL A N 1
ATOM 929 C CA . VAL A 1 139 ? -12.723 10.225 8.242 1.00 93.06 139 VAL A CA 1
ATOM 930 C C . VAL A 1 139 ? -12.714 8.904 7.488 1.00 93.06 139 VAL A C 1
ATOM 932 O O . VAL A 1 139 ? -12.125 8.836 6.419 1.00 93.06 139 VAL A O 1
ATOM 935 N N . ASP A 1 140 ? -13.396 7.881 7.996 1.00 93.38 140 ASP A N 1
ATOM 936 C CA . ASP A 1 140 ? -13.437 6.562 7.367 1.00 93.38 140 ASP A CA 1
ATOM 937 C C . ASP A 1 140 ? -14.084 6.623 5.973 1.00 93.38 140 ASP A C 1
ATOM 939 O O . ASP A 1 140 ? -13.566 6.032 5.026 1.00 93.38 140 ASP A O 1
ATOM 943 N N . LEU A 1 141 ? -15.181 7.379 5.820 1.00 94.06 141 LEU A N 1
ATOM 944 C CA . LEU A 1 141 ? -15.801 7.617 4.513 1.00 94.06 141 LEU A CA 1
ATOM 945 C C . LEU A 1 141 ? -14.819 8.268 3.541 1.00 94.06 141 LEU A C 1
ATOM 947 O O . LEU A 1 141 ? -14.710 7.817 2.406 1.00 94.06 141 LEU A O 1
ATOM 951 N N . PHE A 1 142 ? -14.093 9.296 3.979 1.00 95.00 142 PHE A N 1
ATOM 952 C CA . PHE A 1 142 ? -13.145 10.008 3.129 1.00 95.00 142 PHE A CA 1
ATOM 953 C C . PHE A 1 142 ? -11.952 9.131 2.727 1.00 95.00 142 PHE A C 1
ATOM 955 O O . PHE A 1 142 ? -11.625 9.044 1.548 1.00 95.00 142 PHE A O 1
ATOM 962 N N . VAL A 1 143 ? -11.321 8.447 3.685 1.00 95.25 143 VAL A N 1
ATOM 963 C CA . VAL A 1 143 ? -10.066 7.726 3.422 1.00 95.25 143 VAL A CA 1
ATOM 964 C C . VAL A 1 143 ? -10.277 6.400 2.702 1.00 95.25 143 VAL A C 1
ATOM 966 O O . VAL A 1 143 ? -9.400 6.004 1.946 1.00 95.25 143 VAL A O 1
ATOM 969 N N . PHE A 1 144 ? -11.409 5.717 2.893 1.00 94.88 144 PHE A N 1
ATOM 970 C CA . PHE A 1 144 ? -11.674 4.449 2.208 1.00 94.88 144 PHE A CA 1
ATOM 971 C C . PHE A 1 144 ? -12.539 4.658 0.963 1.00 94.88 144 PHE A C 1
ATOM 973 O O . PHE A 1 144 ? -12.070 4.484 -0.159 1.00 94.88 144 PHE A O 1
ATOM 980 N N . ALA A 1 145 ? -13.795 5.073 1.141 1.00 93.88 145 ALA A N 1
ATOM 981 C CA . ALA A 1 145 ? -14.711 5.243 0.014 1.00 93.88 145 ALA A CA 1
ATOM 982 C C . ALA A 1 145 ? -14.318 6.439 -0.866 1.00 93.88 145 ALA A C 1
ATOM 984 O O . ALA A 1 145 ? -14.336 6.324 -2.086 1.00 93.88 145 ALA A O 1
ATOM 985 N N . GLY A 1 146 ? -13.919 7.562 -0.262 1.00 96.38 146 GLY A N 1
ATOM 986 C CA . GLY A 1 146 ? -13.469 8.751 -0.983 1.00 96.38 146 GLY A CA 1
ATOM 987 C C . GLY A 1 146 ? -12.243 8.467 -1.844 1.00 96.38 146 GLY A C 1
ATOM 988 O O . GLY A 1 146 ? -12.257 8.814 -3.016 1.00 96.38 146 GLY A O 1
ATOM 989 N N . SER A 1 147 ? -11.247 7.751 -1.319 1.00 97.19 147 SER A N 1
ATOM 990 C CA . SER A 1 147 ? -10.079 7.311 -2.097 1.00 97.19 147 SER A CA 1
ATOM 991 C C . SER A 1 147 ? -10.466 6.487 -3.324 1.00 97.19 147 SER A C 1
ATOM 993 O O . SER A 1 147 ? -10.042 6.811 -4.427 1.00 97.19 147 SER A O 1
ATOM 995 N N . ALA A 1 148 ? -11.330 5.478 -3.164 1.00 97.31 148 ALA A N 1
ATOM 996 C CA . ALA A 1 148 ? -11.788 4.669 -4.295 1.00 97.31 148 ALA A CA 1
ATOM 997 C C . ALA A 1 148 ? -12.623 5.476 -5.305 1.00 97.31 148 ALA A C 1
ATOM 999 O O . ALA A 1 148 ? -12.457 5.312 -6.510 1.00 97.31 148 ALA A O 1
ATOM 1000 N N . LEU A 1 149 ? -13.499 6.371 -4.833 1.00 97.69 149 LEU A N 1
ATOM 1001 C CA . LEU A 1 149 ? -14.289 7.248 -5.702 1.00 97.69 149 LEU A CA 1
ATOM 1002 C C . LEU A 1 149 ? -13.406 8.227 -6.476 1.00 97.69 149 LEU A C 1
ATOM 1004 O O . LEU A 1 149 ? -13.656 8.450 -7.655 1.00 97.69 149 LEU A O 1
ATOM 1008 N N . VAL A 1 150 ? -12.377 8.787 -5.835 1.00 97.75 150 VAL A N 1
ATOM 1009 C CA . VAL A 1 150 ? -11.385 9.644 -6.491 1.00 97.75 150 VAL A CA 1
ATOM 1010 C C . VAL A 1 150 ? -10.651 8.854 -7.568 1.00 97.75 150 VAL A C 1
ATOM 1012 O O . VAL A 1 150 ? -10.568 9.338 -8.694 1.00 97.75 150 VAL A O 1
ATOM 1015 N N . SER A 1 151 ? -10.201 7.629 -7.279 1.00 97.19 151 SER A N 1
ATOM 1016 C CA . SER A 1 151 ? -9.561 6.783 -8.290 1.00 97.19 151 SER A CA 1
ATOM 1017 C C . SER A 1 151 ? -10.470 6.528 -9.490 1.00 97.19 151 SER A C 1
ATOM 1019 O O . SER A 1 151 ? -10.078 6.784 -10.625 1.00 97.19 151 SER A O 1
ATOM 1021 N N . VAL A 1 152 ? -11.712 6.098 -9.244 1.00 97.75 152 VAL A N 1
ATOM 1022 C CA . VAL A 1 152 ? -12.695 5.861 -10.312 1.00 97.75 152 VAL A CA 1
ATOM 1023 C C . VAL A 1 152 ? -12.976 7.144 -11.095 1.00 97.75 152 VAL A C 1
ATOM 1025 O O . VAL A 1 152 ? -13.047 7.102 -12.318 1.00 97.75 152 VAL A O 1
ATOM 1028 N N . ALA A 1 153 ? -13.100 8.292 -10.426 1.00 97.12 153 ALA A N 1
ATOM 1029 C CA . ALA A 1 153 ? -13.334 9.570 -11.088 1.00 97.12 153 ALA A CA 1
ATOM 1030 C C . ALA A 1 153 ? -12.176 9.960 -12.018 1.00 97.12 153 ALA A C 1
ATOM 1032 O O . ALA A 1 153 ? -12.433 10.385 -13.142 1.00 97.12 153 ALA A O 1
ATOM 1033 N N . PHE A 1 154 ? -10.922 9.776 -11.593 1.00 95.94 154 PHE A N 1
ATOM 1034 C CA . PHE A 1 154 ? -9.755 10.030 -12.443 1.00 95.94 154 PHE A CA 1
ATOM 1035 C C . PHE A 1 154 ? -9.689 9.079 -13.638 1.00 95.94 154 PHE A C 1
ATOM 1037 O O . PHE A 1 154 ? -9.430 9.539 -14.747 1.00 95.94 154 PHE A O 1
ATOM 1044 N N . VAL A 1 155 ? -9.987 7.791 -13.444 1.00 94.62 155 VAL A N 1
ATOM 1045 C CA . VAL A 1 155 ? -10.054 6.813 -14.544 1.00 94.62 155 VAL A CA 1
ATOM 1046 C C . VAL A 1 155 ? -11.146 7.184 -15.549 1.00 94.62 155 VAL A C 1
ATOM 1048 O O . VAL A 1 155 ? -10.898 7.215 -16.750 1.00 94.62 155 VAL A O 1
ATOM 1051 N N . LEU A 1 156 ? -12.347 7.537 -15.084 1.00 95.00 156 LEU A N 1
ATOM 1052 C CA . LEU A 1 156 ? -13.440 7.957 -15.970 1.00 95.00 156 LEU A CA 1
ATOM 1053 C C . LEU A 1 156 ? -13.144 9.287 -16.679 1.00 95.00 156 LEU A C 1
ATOM 1055 O O . LEU A 1 156 ? -13.571 9.485 -17.815 1.00 95.00 156 LEU A O 1
ATOM 1059 N N . ALA A 1 157 ? -12.407 10.189 -16.029 1.00 94.31 157 ALA A N 1
ATOM 1060 C CA . ALA A 1 157 ? -11.976 11.458 -16.605 1.00 94.31 157 ALA A CA 1
ATOM 1061 C C . ALA A 1 157 ? -10.731 11.333 -17.502 1.00 94.31 157 ALA A C 1
ATOM 1063 O O . ALA A 1 157 ? -10.389 12.301 -18.183 1.00 94.31 157 ALA A O 1
ATOM 1064 N N . ALA A 1 158 ? -10.063 10.174 -17.542 1.00 92.50 158 ALA A N 1
ATOM 1065 C CA . ALA A 1 158 ? -8.796 9.987 -18.249 1.00 92.50 158 ALA A CA 1
ATOM 1066 C C . ALA A 1 158 ? -8.820 10.439 -19.727 1.00 92.50 158 ALA A C 1
ATOM 1068 O O . ALA A 1 158 ? -7.884 11.131 -20.142 1.00 92.50 158 ALA A O 1
ATOM 1069 N N . PRO A 1 159 ? -9.885 10.170 -20.520 1.00 89.88 159 PRO A N 1
ATOM 1070 C CA . PRO A 1 159 ? -9.964 10.653 -21.900 1.00 89.88 159 PRO A CA 1
ATOM 1071 C C . PRO A 1 159 ? -9.985 12.183 -22.012 1.00 89.88 159 PRO A C 1
ATOM 1073 O O . PRO A 1 159 ? -9.430 12.740 -22.953 1.00 89.88 159 PRO A O 1
ATOM 1076 N N . TRP A 1 160 ? -10.608 12.874 -21.054 1.00 90.69 160 TRP A N 1
ATOM 1077 C CA . TRP A 1 160 ? -10.702 14.340 -21.041 1.00 90.69 160 TRP A CA 1
ATOM 1078 C C . TRP A 1 160 ? -9.440 15.005 -20.497 1.00 90.69 160 TRP A C 1
ATOM 1080 O O . TRP A 1 160 ? -9.139 16.140 -20.852 1.00 90.69 160 TRP A O 1
ATOM 1090 N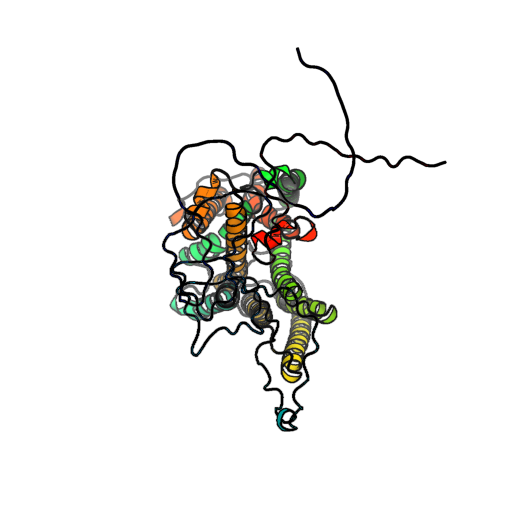 N . LEU A 1 161 ? -8.702 14.293 -19.647 1.00 89.38 161 LEU A N 1
ATOM 1091 C CA . LEU A 1 161 ? -7.410 14.724 -19.120 1.00 89.38 161 LEU A CA 1
ATOM 1092 C C . LEU A 1 161 ? -6.253 14.442 -20.093 1.00 89.38 161 LEU A C 1
ATOM 1094 O O . LEU A 1 161 ? -5.139 14.899 -19.849 1.00 89.38 161 LEU A O 1
ATOM 1098 N N . GLY A 1 162 ? -6.506 13.704 -21.181 1.00 84.69 162 GLY A N 1
ATOM 1099 C CA . GLY A 1 162 ? -5.489 13.336 -22.165 1.00 84.69 162 GLY A CA 1
ATOM 1100 C C . GLY A 1 162 ? -4.448 12.354 -21.623 1.00 84.69 162 GLY A C 1
ATOM 1101 O O . GLY A 1 162 ? -3.291 12.429 -22.019 1.00 84.69 162 GLY A O 1
ATOM 1102 N N . VAL A 1 163 ? -4.842 11.464 -20.703 1.00 84.38 163 VAL A N 1
ATOM 1103 C CA . VAL A 1 163 ? -3.935 10.535 -19.989 1.00 84.38 163 VAL A CA 1
ATOM 1104 C C . VAL A 1 163 ? -4.179 9.063 -20.316 1.00 84.38 163 VAL A C 1
ATOM 1106 O O . VAL A 1 163 ? -3.839 8.177 -19.541 1.00 84.38 163 VAL A O 1
ATOM 1109 N N . ALA A 1 164 ? -4.801 8.788 -21.461 1.00 70.50 164 ALA A N 1
ATOM 1110 C CA . ALA A 1 164 ? -5.019 7.423 -21.925 1.00 70.50 164 ALA A CA 1
ATOM 1111 C C . ALA A 1 164 ? -3.699 6.830 -22.454 1.00 70.50 164 ALA A C 1
ATOM 1113 O O . ALA A 1 164 ? -3.287 7.150 -23.569 1.00 70.50 164 ALA A O 1
ATOM 1114 N N . GLY A 1 165 ? -3.046 5.979 -21.658 1.00 76.00 165 GLY A N 1
ATOM 1115 C CA . GLY A 1 165 ? -1.774 5.337 -22.003 1.00 76.00 165 GLY A CA 1
ATOM 1116 C C . GLY A 1 165 ? -0.735 5.485 -20.892 1.00 76.00 165 GLY A C 1
ATOM 1117 O O . GLY A 1 165 ? -0.983 5.070 -19.760 1.00 76.00 165 GLY A O 1
ATOM 1118 N N . GLU A 1 166 ? 0.425 6.054 -21.228 1.00 76.56 166 GLU A N 1
ATOM 1119 C CA . GLU A 1 166 ? 1.483 6.364 -20.259 1.00 76.56 166 GLU A CA 1
ATOM 1120 C C . GLU A 1 166 ? 1.074 7.530 -19.352 1.00 76.56 166 GLU A C 1
ATOM 1122 O O . GLU A 1 166 ? 0.524 8.542 -19.800 1.00 76.56 166 GLU A O 1
ATOM 1127 N N . SER A 1 167 ? 1.356 7.383 -18.059 1.00 83.06 167 SER A N 1
ATOM 1128 C CA . SER A 1 167 ? 1.052 8.394 -17.052 1.00 83.06 167 SER A CA 1
ATOM 1129 C C . SER A 1 167 ? 1.873 9.670 -17.308 1.00 83.06 167 SER A C 1
ATOM 1131 O O . SER A 1 167 ? 3.101 9.623 -17.248 1.00 83.06 167 SER A O 1
ATOM 1133 N N . PRO A 1 168 ? 1.257 10.846 -17.551 1.00 90.38 168 PRO A N 1
ATOM 1134 C CA . PRO A 1 168 ? 2.022 12.079 -17.717 1.00 90.38 168 PRO A CA 1
ATOM 1135 C C . PRO A 1 168 ? 2.691 12.501 -16.405 1.00 90.38 168 PRO A C 1
ATOM 1137 O O . PRO A 1 168 ? 2.230 12.157 -15.315 1.00 90.38 168 PRO A O 1
ATOM 1140 N N . LEU A 1 169 ? 3.703 13.369 -16.504 1.00 92.88 169 LEU A N 1
ATOM 1141 C CA . LEU A 1 169 ? 4.493 13.847 -15.361 1.00 92.88 169 LEU A CA 1
ATOM 1142 C C . LEU A 1 169 ? 3.644 14.324 -14.170 1.00 92.88 169 LEU A C 1
ATOM 1144 O O . LEU A 1 169 ? 3.972 14.029 -13.026 1.00 92.88 169 LEU A O 1
ATOM 1148 N N . TRP A 1 170 ? 2.554 15.062 -14.407 1.00 93.81 170 TRP A N 1
ATOM 1149 C CA . TRP A 1 170 ? 1.702 15.549 -13.315 1.00 93.81 170 TRP A CA 1
ATOM 1150 C C . TRP A 1 170 ? 0.981 14.407 -12.585 1.00 93.81 170 TRP A C 1
ATOM 1152 O O . TRP A 1 170 ? 0.801 14.482 -11.370 1.00 93.81 170 TRP A O 1
ATOM 1162 N N . ALA A 1 171 ? 0.568 13.365 -13.312 1.00 93.75 171 ALA A N 1
ATOM 1163 C CA . ALA A 1 171 ? -0.127 12.211 -12.755 1.00 93.75 171 ALA A CA 1
ATOM 1164 C C . ALA A 1 171 ? 0.855 11.348 -11.968 1.00 93.75 171 ALA A C 1
ATOM 1166 O O . ALA A 1 171 ? 0.562 10.974 -10.835 1.00 93.75 171 ALA A O 1
ATOM 1167 N N . TRP A 1 172 ? 2.047 11.122 -12.523 1.00 95.25 172 TRP A N 1
ATOM 1168 C CA . TRP A 1 172 ? 3.146 10.476 -11.814 1.00 95.25 172 TRP A CA 1
ATOM 1169 C C . TRP A 1 172 ? 3.509 11.236 -10.524 1.00 95.25 172 TRP A C 1
ATOM 1171 O O . TRP A 1 172 ? 3.504 10.649 -9.444 1.00 95.25 172 TRP A O 1
ATOM 1181 N N . LEU A 1 173 ? 3.685 12.564 -10.579 1.00 97.06 173 LEU A N 1
ATOM 1182 C CA . LEU A 1 173 ? 3.938 13.391 -9.389 1.00 97.06 173 LEU A CA 1
ATOM 1183 C C . LEU A 1 173 ? 2.826 13.262 -8.339 1.00 97.06 173 LEU A C 1
ATOM 1185 O O . LEU A 1 173 ? 3.104 13.148 -7.145 1.00 97.06 173 LEU A O 1
ATOM 1189 N N . LEU A 1 174 ? 1.563 13.297 -8.763 1.00 97.12 174 LEU A N 1
ATOM 1190 C CA . LEU A 1 174 ? 0.430 13.271 -7.844 1.00 97.12 174 LEU A CA 1
ATOM 1191 C C . LEU A 1 174 ? 0.210 11.891 -7.217 1.00 97.12 174 LEU A C 1
ATOM 1193 O O . LEU A 1 174 ? -0.021 11.802 -6.015 1.00 97.12 174 LEU A O 1
ATOM 1197 N N . PHE A 1 175 ? 0.238 10.826 -8.012 1.00 97.38 175 PHE A N 1
ATOM 1198 C CA . PHE A 1 175 ? -0.138 9.492 -7.550 1.00 97.38 175 PHE A CA 1
ATOM 1199 C C . PHE A 1 175 ? 1.075 8.684 -7.108 1.00 97.38 175 PHE A C 1
ATOM 1201 O O . PHE A 1 175 ? 1.070 8.160 -5.999 1.00 97.38 175 PHE A O 1
ATOM 1208 N N . VAL A 1 176 ? 2.139 8.640 -7.906 1.00 96.81 176 VAL A N 1
ATOM 1209 C CA . VAL A 1 176 ? 3.344 7.884 -7.547 1.00 96.81 176 VAL A CA 1
ATOM 1210 C C . VAL A 1 176 ? 4.108 8.630 -6.458 1.00 96.81 176 VAL A C 1
ATOM 1212 O O . VAL A 1 176 ? 4.241 8.126 -5.350 1.00 96.81 176 VAL A O 1
ATOM 1215 N N . VAL A 1 177 ? 4.515 9.879 -6.685 1.00 98.25 177 VAL A N 1
ATOM 1216 C CA . VAL A 1 177 ? 5.370 10.579 -5.708 1.00 98.25 177 VAL A CA 1
ATOM 1217 C C . VAL A 1 177 ? 4.597 10.991 -4.453 1.00 98.25 177 VAL A C 1
ATOM 1219 O O . VAL A 1 177 ? 4.993 10.661 -3.334 1.00 98.25 177 VAL A O 1
ATOM 1222 N N . CYS A 1 178 ? 3.477 11.706 -4.610 1.00 98.50 178 CYS A N 1
ATOM 1223 C CA . CYS A 1 178 ? 2.755 12.275 -3.467 1.00 98.50 178 CYS A CA 1
ATOM 1224 C C . CYS A 1 178 ? 1.892 11.267 -2.694 1.00 98.50 178 CYS A C 1
ATOM 1226 O O . CYS A 1 178 ? 1.495 11.578 -1.566 1.00 98.50 178 CYS A O 1
ATOM 1228 N N . VAL A 1 179 ? 1.595 10.088 -3.256 1.00 98.56 179 VAL A N 1
ATOM 1229 C CA . VAL A 1 179 ? 0.815 9.049 -2.564 1.00 98.56 179 VAL A CA 1
ATOM 1230 C C . VAL A 1 179 ? 1.613 7.764 -2.385 1.00 98.56 179 VAL A C 1
ATOM 1232 O O . VAL A 1 179 ? 1.783 7.351 -1.239 1.00 98.56 179 VAL A O 1
ATOM 1235 N N . ASP A 1 180 ? 2.120 7.144 -3.451 1.00 98.00 180 ASP A N 1
ATOM 1236 C CA . ASP A 1 180 ? 2.830 5.862 -3.349 1.00 98.00 180 ASP A CA 1
ATOM 1237 C C . ASP A 1 180 ? 4.153 5.998 -2.575 1.00 98.00 180 ASP A C 1
ATOM 1239 O O . ASP A 1 180 ? 4.296 5.564 -1.438 1.00 98.00 180 ASP A O 1
ATOM 1243 N N . VAL A 1 181 ? 5.120 6.727 -3.105 1.00 98.44 181 VAL A N 1
ATOM 1244 C CA . VAL A 1 181 ? 6.436 6.853 -2.472 1.00 98.44 181 VAL A CA 1
ATOM 1245 C C . VAL A 1 181 ? 6.325 7.585 -1.127 1.00 98.44 181 VAL A C 1
ATOM 1247 O O . VAL A 1 181 ? 6.909 7.179 -0.121 1.00 98.44 181 VAL A O 1
ATOM 1250 N N . ALA A 1 182 ? 5.500 8.631 -1.038 1.00 98.75 182 ALA A N 1
ATOM 1251 C CA . ALA A 1 182 ? 5.322 9.368 0.212 1.00 98.75 182 ALA A CA 1
ATOM 1252 C C . ALA A 1 182 ? 4.704 8.527 1.352 1.00 98.75 182 ALA A C 1
ATOM 1254 O O . ALA A 1 182 ? 5.069 8.734 2.518 1.00 98.75 182 ALA A O 1
ATOM 1255 N N . HIS A 1 183 ? 3.790 7.579 1.079 1.00 98.56 183 HIS A N 1
ATOM 1256 C CA . HIS A 1 183 ? 3.211 6.761 2.159 1.00 98.56 183 HIS A CA 1
ATOM 1257 C C . HIS A 1 183 ? 4.235 5.797 2.754 1.00 98.56 183 HIS A C 1
ATOM 1259 O O . HIS A 1 183 ? 4.216 5.586 3.970 1.00 98.56 183 HIS A O 1
ATOM 1265 N N . VAL A 1 184 ? 5.170 5.295 1.949 1.00 98.19 184 VAL A N 1
ATOM 1266 C CA . VAL A 1 184 ? 6.278 4.448 2.406 1.00 98.19 184 VAL A CA 1
ATOM 1267 C C . VAL A 1 184 ? 7.076 5.174 3.491 1.00 98.19 184 VAL A C 1
ATOM 1269 O O . VAL A 1 184 ? 7.233 4.667 4.611 1.00 98.19 184 VAL A O 1
ATOM 1272 N N . TRP A 1 185 ? 7.474 6.421 3.214 1.00 98.44 185 TRP A N 1
ATOM 1273 C CA . TRP A 1 185 ? 8.211 7.275 4.151 1.00 98.44 185 TRP A CA 1
ATOM 1274 C C . TRP A 1 185 ? 7.439 7.593 5.432 1.00 98.44 185 TRP A C 1
ATOM 1276 O O . TRP A 1 185 ? 8.046 7.856 6.474 1.00 98.44 185 TRP A O 1
ATOM 1286 N N . SER A 1 186 ? 6.104 7.518 5.421 1.00 98.06 186 SER A N 1
ATOM 1287 C CA . SER A 1 186 ? 5.304 7.762 6.628 1.00 98.06 186 SER A CA 1
ATOM 1288 C C . SER A 1 186 ? 5.605 6.763 7.755 1.00 98.06 186 SER A C 1
ATOM 1290 O O . SER A 1 186 ? 5.466 7.098 8.936 1.00 98.06 186 SER A O 1
ATOM 1292 N N . THR A 1 187 ? 6.146 5.586 7.416 1.00 97.00 187 THR A N 1
ATOM 1293 C CA . THR A 1 187 ? 6.632 4.573 8.368 1.00 97.00 187 THR A CA 1
ATOM 1294 C C . THR A 1 187 ? 7.712 5.107 9.306 1.00 97.00 187 THR A C 1
ATOM 1296 O O . THR A 1 187 ? 7.805 4.647 10.450 1.00 97.00 187 THR A O 1
ATOM 1299 N N . LEU A 1 188 ? 8.473 6.130 8.897 1.00 97.38 188 LEU A N 1
ATOM 1300 C CA . LEU A 1 188 ? 9.451 6.804 9.752 1.00 97.38 188 LEU A CA 1
ATOM 1301 C C . LEU A 1 188 ? 8.821 7.308 11.060 1.00 97.38 188 LEU A C 1
ATOM 1303 O O . LEU A 1 188 ? 9.407 7.139 12.129 1.00 97.38 188 LEU A O 1
ATOM 1307 N N . PHE A 1 189 ? 7.597 7.846 11.014 1.00 96.81 189 PHE A N 1
ATOM 1308 C CA . PHE A 1 189 ? 6.887 8.320 12.210 1.00 96.81 189 PHE A CA 1
ATOM 1309 C C . PHE A 1 189 ? 6.473 7.190 13.151 1.00 96.81 189 PHE A C 1
ATOM 1311 O O . PHE A 1 189 ? 6.257 7.418 14.342 1.00 96.81 189 PHE A O 1
ATOM 1318 N N . ARG A 1 190 ? 6.352 5.962 12.650 1.00 95.56 190 ARG A N 1
ATOM 1319 C CA . ARG A 1 190 ? 6.083 4.794 13.487 1.00 95.56 190 ARG A CA 1
ATOM 1320 C C . ARG A 1 190 ? 7.358 4.193 14.071 1.00 95.56 190 ARG A C 1
ATOM 1322 O O . ARG A 1 190 ? 7.257 3.464 15.054 1.00 95.56 190 ARG A O 1
ATOM 1329 N N . THR A 1 191 ? 8.511 4.473 13.471 1.00 95.00 191 THR A N 1
ATOM 1330 C CA . THR A 1 191 ? 9.759 3.740 13.697 1.00 95.00 191 THR A CA 1
ATOM 1331 C C . THR A 1 191 ? 10.921 4.700 13.967 1.00 95.00 191 THR A C 1
ATOM 1333 O O . THR A 1 191 ? 11.121 5.105 15.107 1.00 95.00 191 THR A O 1
ATOM 1336 N N . TYR A 1 192 ? 11.665 5.098 12.937 1.00 95.00 192 TYR A N 1
ATOM 1337 C CA . TYR A 1 192 ? 12.963 5.761 13.052 1.00 95.00 192 TYR A CA 1
ATOM 1338 C C . TYR A 1 192 ? 12.931 7.187 13.624 1.00 95.00 192 TYR A C 1
ATOM 1340 O O . TYR A 1 192 ? 13.936 7.643 14.165 1.00 95.00 192 TYR A O 1
ATOM 1348 N N . LEU A 1 193 ? 11.798 7.892 13.556 1.00 96.06 193 LEU A N 1
ATOM 1349 C CA . LEU A 1 193 ? 11.655 9.224 14.162 1.00 96.06 193 LEU A CA 1
ATOM 1350 C C . LEU A 1 193 ? 11.278 9.179 15.646 1.00 96.06 193 LEU A C 1
ATOM 1352 O O . LEU A 1 193 ? 11.228 10.232 16.282 1.00 96.06 193 LEU A O 1
ATOM 1356 N N . ASP A 1 194 ? 11.014 7.998 16.210 1.00 93.38 194 ASP A N 1
ATOM 1357 C CA . ASP A 1 194 ? 10.741 7.816 17.635 1.00 93.38 194 ASP A CA 1
ATOM 1358 C C . ASP A 1 194 ? 11.952 7.153 18.322 1.00 93.38 194 ASP A C 1
ATOM 1360 O O . ASP A 1 194 ? 12.128 5.934 18.243 1.00 93.38 194 ASP A O 1
ATOM 1364 N N . PRO A 1 195 ? 12.812 7.927 19.016 1.00 90.75 195 PRO A N 1
ATOM 1365 C CA . PRO A 1 195 ? 14.026 7.390 19.627 1.00 90.75 195 PRO A CA 1
ATOM 1366 C C . PRO A 1 195 ? 13.761 6.332 20.700 1.00 90.75 195 PRO A C 1
ATOM 1368 O O . PRO A 1 195 ? 14.617 5.483 20.940 1.00 90.75 195 PRO A O 1
ATOM 1371 N N . GLU A 1 196 ? 12.608 6.384 21.371 1.00 89.88 196 GLU A N 1
ATOM 1372 C CA . GLU A 1 196 ? 12.231 5.370 22.362 1.00 89.88 196 GLU A CA 1
ATOM 1373 C C . GLU A 1 196 ? 11.874 4.055 21.669 1.00 89.88 196 GLU A C 1
ATOM 1375 O O . GLU A 1 196 ? 12.387 3.006 22.045 1.00 89.88 196 GLU A O 1
ATOM 1380 N N . GLU A 1 197 ? 11.097 4.118 20.587 1.00 90.62 197 GLU A N 1
ATOM 1381 C CA . GLU A 1 197 ? 10.759 2.941 19.784 1.00 90.62 197 GLU A CA 1
ATOM 1382 C C . GLU A 1 197 ? 12.018 2.257 19.229 1.00 90.62 197 GLU A C 1
ATOM 1384 O O . GLU A 1 197 ? 12.146 1.033 19.309 1.00 90.62 197 GLU A O 1
ATOM 1389 N N . LEU A 1 198 ? 12.977 3.040 18.723 1.00 91.44 198 LEU A N 1
ATOM 1390 C CA . LEU A 1 198 ? 14.252 2.518 18.228 1.00 91.44 198 LEU A CA 1
ATOM 1391 C C . LEU A 1 198 ? 15.055 1.778 19.304 1.00 91.44 198 LEU A C 1
ATOM 1393 O O . LEU A 1 198 ? 15.626 0.723 19.024 1.00 91.44 198 LEU A O 1
ATOM 1397 N N . ARG A 1 199 ? 15.087 2.312 20.530 1.00 90.75 199 ARG A N 1
ATOM 1398 C CA . ARG A 1 199 ? 15.786 1.695 21.670 1.00 90.75 199 ARG A CA 1
ATOM 1399 C C . ARG A 1 199 ? 15.099 0.424 22.155 1.00 90.75 199 ARG A C 1
ATOM 1401 O O . ARG A 1 199 ? 15.785 -0.494 22.595 1.00 90.75 199 ARG A O 1
ATOM 1408 N N . ASP A 1 200 ? 13.776 0.354 22.043 1.00 89.75 200 ASP A N 1
ATOM 1409 C CA . ASP A 1 200 ? 12.999 -0.801 22.493 1.00 89.75 200 ASP A CA 1
ATOM 1410 C C . ASP A 1 200 ? 13.105 -1.998 21.536 1.00 89.75 200 ASP A C 1
ATOM 1412 O O . ASP A 1 200 ? 12.969 -3.149 21.961 1.00 89.75 200 ASP A O 1
ATOM 1416 N N . ARG A 1 201 ? 13.314 -1.759 20.231 1.00 90.81 201 ARG A N 1
ATOM 1417 C CA . ARG A 1 201 ? 13.355 -2.824 19.208 1.00 90.81 201 ARG A CA 1
ATOM 1418 C C . ARG A 1 201 ? 14.483 -2.651 18.176 1.00 90.81 201 ARG A C 1
ATOM 1420 O O . ARG A 1 201 ? 14.226 -2.771 16.973 1.00 90.81 201 ARG A O 1
ATOM 1427 N N . PRO A 1 202 ? 15.744 -2.454 18.601 1.00 91.69 202 PRO A N 1
ATOM 1428 C CA . PRO A 1 202 ? 16.847 -2.165 17.683 1.00 91.69 202 PRO A CA 1
ATOM 1429 C C . PRO A 1 202 ? 17.074 -3.297 16.676 1.00 91.69 202 PRO A C 1
ATOM 1431 O O . PRO A 1 202 ? 17.302 -3.044 15.498 1.00 91.69 202 PRO A O 1
ATOM 1434 N N . GLY A 1 203 ? 16.922 -4.555 17.105 1.00 93.56 203 GLY A N 1
ATOM 1435 C CA . GLY A 1 203 ? 17.072 -5.711 16.219 1.00 93.56 203 GLY A CA 1
ATOM 1436 C C . GLY A 1 203 ? 16.057 -5.744 15.072 1.00 93.56 203 GLY A C 1
ATOM 1437 O O . GLY A 1 203 ? 16.409 -6.165 13.978 1.00 93.56 203 GLY A O 1
ATOM 1438 N N . LEU A 1 204 ? 14.826 -5.261 15.280 1.00 94.06 204 LEU A N 1
ATOM 1439 C CA . LEU A 1 204 ? 13.830 -5.186 14.209 1.00 94.06 204 LEU A CA 1
ATOM 1440 C C . LEU A 1 204 ? 14.181 -4.071 13.219 1.00 94.06 204 LEU A C 1
ATOM 1442 O O . LEU A 1 204 ? 14.163 -4.301 12.015 1.00 94.06 204 LEU A O 1
ATOM 1446 N N . TYR A 1 205 ? 14.526 -2.886 13.727 1.00 95.38 205 TYR A N 1
ATOM 1447 C CA . TYR A 1 205 ? 14.751 -1.696 12.898 1.00 95.38 205 TYR A CA 1
ATOM 1448 C C . TYR A 1 205 ? 16.117 -1.648 12.220 1.00 95.38 205 TYR A C 1
ATOM 1450 O O . TYR A 1 205 ? 16.270 -0.923 11.241 1.00 95.38 205 TYR A O 1
ATOM 1458 N N . LEU A 1 206 ? 17.080 -2.438 12.691 1.00 95.44 206 LEU A N 1
ATOM 1459 C CA . LEU A 1 206 ? 18.343 -2.670 11.999 1.00 95.44 206 LEU A CA 1
ATOM 1460 C C . LEU A 1 206 ? 18.296 -3.952 11.158 1.00 95.44 206 LEU A C 1
ATOM 1462 O O . LEU A 1 206 ? 18.729 -3.960 10.012 1.00 95.44 206 LEU A O 1
ATOM 1466 N N . GLY A 1 207 ? 17.743 -5.036 11.705 1.00 96.62 207 GLY A N 1
ATOM 1467 C CA . GLY A 1 207 ? 17.735 -6.338 11.042 1.00 96.62 207 GLY A CA 1
ATOM 1468 C C . GLY A 1 207 ? 16.851 -6.383 9.799 1.00 96.62 207 GLY A C 1
ATOM 1469 O O . GLY A 1 207 ? 17.276 -6.939 8.793 1.00 96.62 207 GLY A O 1
ATOM 1470 N N . ALA A 1 208 ? 15.655 -5.783 9.834 1.00 95.88 208 ALA A N 1
ATOM 1471 C CA . ALA A 1 208 ? 14.747 -5.781 8.685 1.00 95.88 208 ALA A CA 1
ATOM 1472 C C . ALA A 1 208 ? 15.340 -5.091 7.439 1.00 95.88 208 ALA A C 1
ATOM 1474 O O . ALA A 1 208 ? 15.387 -5.755 6.402 1.00 95.88 208 ALA A O 1
ATOM 1475 N N . PRO A 1 209 ? 15.838 -3.835 7.500 1.00 97.25 209 PRO A N 1
ATOM 1476 C CA . PRO A 1 209 ? 16.450 -3.207 6.329 1.00 97.25 209 PRO A CA 1
ATOM 1477 C C . PRO A 1 209 ? 17.717 -3.939 5.873 1.00 97.25 209 PRO A C 1
ATOM 1479 O O . PRO A 1 209 ? 17.891 -4.157 4.681 1.00 97.25 209 PRO A O 1
ATOM 1482 N N . LEU A 1 210 ? 18.583 -4.398 6.786 1.00 98.25 210 LEU A N 1
ATOM 1483 C CA . LEU A 1 210 ? 19.790 -5.134 6.386 1.00 98.25 210 LEU A CA 1
ATOM 1484 C C . LEU A 1 210 ? 19.462 -6.458 5.683 1.00 98.25 210 LEU A C 1
ATOM 1486 O O . LEU A 1 210 ? 20.094 -6.792 4.682 1.00 98.25 210 LEU A O 1
ATOM 1490 N N . ALA A 1 211 ? 18.467 -7.197 6.178 1.00 97.62 211 ALA A N 1
ATOM 1491 C CA . ALA A 1 211 ? 18.016 -8.433 5.549 1.00 97.62 211 ALA A CA 1
ATOM 1492 C C . ALA A 1 211 ? 17.363 -8.169 4.185 1.00 97.62 211 ALA A C 1
ATOM 1494 O O . ALA A 1 211 ? 17.654 -8.888 3.232 1.00 97.62 211 ALA A O 1
ATOM 1495 N N . ALA A 1 212 ? 16.523 -7.133 4.077 1.00 97.75 212 ALA A N 1
ATOM 1496 C CA . ALA A 1 212 ? 15.899 -6.735 2.817 1.00 97.75 212 ALA A CA 1
ATOM 1497 C C . ALA A 1 212 ? 16.948 -6.316 1.776 1.00 97.75 212 ALA A C 1
ATOM 1499 O O . ALA A 1 212 ? 16.910 -6.796 0.644 1.00 97.75 212 ALA A O 1
ATOM 1500 N N . TYR A 1 213 ? 17.925 -5.500 2.181 1.00 98.62 213 TYR A N 1
ATOM 1501 C CA . TYR A 1 213 ? 19.028 -5.080 1.323 1.00 98.62 213 TYR A CA 1
ATOM 1502 C C . TYR A 1 213 ? 19.868 -6.275 0.861 1.00 98.62 213 TYR A C 1
ATOM 1504 O O . TYR A 1 213 ? 20.049 -6.471 -0.336 1.00 98.62 213 TYR A O 1
ATOM 1512 N N . GLY A 1 214 ? 20.320 -7.123 1.792 1.00 98.56 214 GLY A N 1
ATOM 1513 C CA . GLY A 1 214 ? 21.118 -8.306 1.464 1.00 98.56 214 GLY A CA 1
ATOM 1514 C C . GLY A 1 214 ? 20.388 -9.273 0.530 1.00 98.56 214 GLY A C 1
ATOM 1515 O O . GLY A 1 214 ? 20.964 -9.722 -0.457 1.00 98.56 214 GLY A O 1
ATOM 1516 N N . ALA A 1 215 ? 19.107 -9.552 0.790 1.00 98.38 215 ALA A N 1
ATOM 1517 C CA . ALA A 1 215 ? 18.289 -10.391 -0.085 1.00 98.38 215 ALA A CA 1
ATOM 1518 C C . ALA A 1 215 ? 18.099 -9.764 -1.477 1.00 98.38 215 ALA A C 1
ATOM 1520 O O . ALA A 1 215 ? 18.191 -10.472 -2.479 1.00 98.38 215 ALA A O 1
ATOM 1521 N N . GLY A 1 216 ? 17.884 -8.447 -1.546 1.00 98.50 216 GLY A N 1
ATOM 1522 C CA . GLY A 1 216 ? 17.764 -7.716 -2.805 1.00 98.50 216 GLY A CA 1
ATOM 1523 C C . GLY A 1 216 ? 19.050 -7.754 -3.633 1.00 98.50 216 G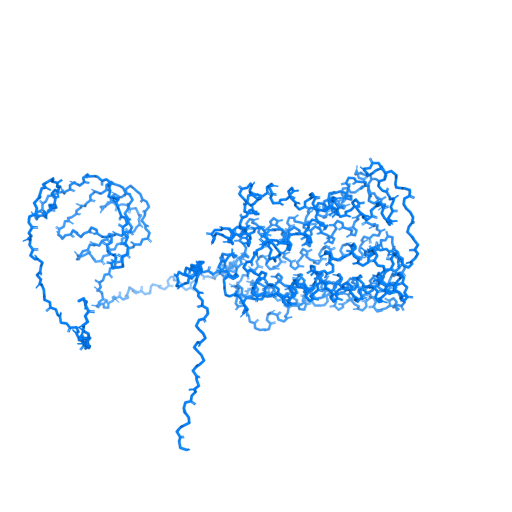LY A C 1
ATOM 1524 O O . GLY A 1 216 ? 18.991 -8.052 -4.823 1.00 98.50 216 GLY A O 1
ATOM 1525 N N . VAL A 1 217 ? 20.213 -7.548 -3.004 1.00 98.75 217 VAL A N 1
ATOM 1526 C CA . VAL A 1 217 ? 21.526 -7.669 -3.665 1.00 98.75 217 VAL A CA 1
ATOM 1527 C C . VAL A 1 217 ? 21.721 -9.076 -4.218 1.00 98.75 217 VAL A C 1
ATOM 1529 O O . VAL A 1 217 ? 22.035 -9.233 -5.395 1.00 98.75 217 VAL A O 1
ATOM 1532 N N . LEU A 1 218 ? 21.475 -10.114 -3.411 1.00 98.50 218 LEU A N 1
ATOM 1533 C CA . LEU A 1 218 ? 21.598 -11.503 -3.866 1.00 98.50 218 LEU A CA 1
ATOM 1534 C C . LEU A 1 218 ? 20.665 -11.809 -5.046 1.00 98.50 218 LEU A C 1
ATOM 1536 O O . LEU A 1 218 ? 21.087 -12.456 -6.002 1.00 98.50 218 LEU A O 1
ATOM 1540 N N . ALA A 1 219 ? 19.423 -11.321 -5.013 1.00 98.38 219 ALA A N 1
ATOM 1541 C CA . ALA A 1 219 ? 18.480 -11.491 -6.115 1.00 98.38 219 ALA A CA 1
ATOM 1542 C C . ALA A 1 219 ? 18.941 -10.769 -7.391 1.00 98.38 219 ALA A C 1
ATOM 1544 O O . ALA A 1 219 ? 18.879 -11.349 -8.474 1.00 98.38 219 ALA A O 1
ATOM 1545 N N . HIS A 1 220 ? 19.442 -9.538 -7.266 1.00 98.38 220 HIS A N 1
ATOM 1546 C CA . HIS A 1 220 ? 19.894 -8.745 -8.409 1.00 98.38 220 HIS A CA 1
ATOM 1547 C C . HIS A 1 220 ? 21.191 -9.292 -9.024 1.00 98.38 220 HIS A C 1
ATOM 1549 O O . HIS A 1 220 ? 21.385 -9.193 -10.236 1.00 98.38 220 HIS A O 1
ATOM 1555 N N . LEU A 1 221 ? 22.059 -9.908 -8.214 1.00 97.75 221 LEU A N 1
ATOM 1556 C CA . LEU A 1 221 ? 23.246 -10.624 -8.692 1.00 97.75 221 LEU A CA 1
ATOM 1557 C C . LEU A 1 221 ? 22.892 -11.866 -9.523 1.00 97.75 221 LEU A C 1
ATOM 1559 O O . LEU A 1 221 ? 23.656 -12.225 -10.415 1.00 97.75 221 LEU A O 1
ATOM 1563 N N . VAL A 1 222 ? 21.747 -12.516 -9.266 1.00 97.88 222 VAL A N 1
ATOM 1564 C CA . VAL A 1 222 ? 21.239 -13.586 -10.145 1.00 97.88 222 VAL A CA 1
ATOM 1565 C C . VAL A 1 222 ? 20.798 -12.991 -11.479 1.00 97.88 222 VAL A C 1
ATOM 1567 O O . VAL A 1 222 ? 21.240 -13.441 -12.532 1.00 97.88 222 VAL A O 1
ATOM 1570 N N . SER A 1 223 ? 19.913 -11.992 -11.437 1.00 97.94 223 SER A N 1
ATOM 1571 C CA . SER A 1 223 ? 19.592 -11.130 -12.577 1.00 97.94 223 SER A CA 1
ATOM 1572 C C . SER A 1 223 ? 18.741 -9.933 -12.125 1.00 97.94 223 SER A C 1
ATOM 1574 O O . SER A 1 223 ? 18.012 -10.050 -11.132 1.00 97.94 223 SER A O 1
ATOM 1576 N N . PRO A 1 224 ? 18.716 -8.816 -12.880 1.00 97.44 224 PRO A N 1
ATOM 1577 C CA . PRO A 1 224 ? 17.772 -7.726 -12.623 1.00 97.44 224 PRO A CA 1
ATOM 1578 C C . PRO A 1 224 ? 16.309 -8.202 -12.613 1.00 97.44 224 PRO A C 1
ATOM 1580 O O . PRO A 1 224 ? 15.532 -7.800 -11.752 1.00 97.44 224 PRO A O 1
ATOM 1583 N N . GLY A 1 225 ? 15.938 -9.113 -13.521 1.00 97.94 225 GLY A N 1
ATOM 1584 C CA . GLY A 1 225 ? 14.578 -9.659 -13.600 1.00 97.94 225 GLY A CA 1
ATOM 1585 C C . GLY A 1 225 ? 14.178 -10.457 -12.356 1.00 97.94 225 GLY A C 1
ATOM 1586 O O . GLY A 1 225 ? 13.060 -10.311 -11.865 1.00 97.94 225 GLY A O 1
ATOM 1587 N N . THR A 1 226 ? 15.101 -11.244 -11.792 1.00 98.19 226 THR A N 1
ATOM 1588 C CA . THR A 1 226 ? 14.876 -11.981 -10.537 1.00 98.19 226 THR A CA 1
ATOM 1589 C C . THR A 1 226 ? 14.601 -11.023 -9.380 1.00 98.19 226 THR A C 1
ATOM 1591 O O . THR A 1 226 ? 13.675 -11.260 -8.604 1.00 98.19 226 THR A O 1
ATOM 1594 N N . PHE A 1 227 ? 15.370 -9.933 -9.273 1.00 98.56 227 PHE A N 1
ATOM 1595 C CA . PHE A 1 227 ? 15.140 -8.899 -8.264 1.00 98.56 227 PHE A CA 1
ATOM 1596 C C . PHE A 1 227 ? 13.745 -8.285 -8.394 1.00 98.56 227 PHE A C 1
ATOM 1598 O O . PHE A 1 227 ? 12.975 -8.341 -7.435 1.00 98.56 227 PHE A O 1
ATOM 1605 N N . TRP A 1 228 ? 13.401 -7.765 -9.576 1.00 98.50 228 TRP A N 1
ATOM 1606 C CA . TRP A 1 228 ? 12.117 -7.098 -9.791 1.00 98.50 228 TRP A CA 1
ATOM 1607 C C . TRP A 1 228 ? 10.936 -8.042 -9.591 1.00 98.50 228 TRP A C 1
ATOM 1609 O O . TRP A 1 228 ? 9.958 -7.652 -8.964 1.00 98.50 228 TRP A O 1
ATOM 1619 N N . THR A 1 229 ? 11.065 -9.307 -10.001 1.00 98.62 229 THR A N 1
ATOM 1620 C CA . THR A 1 229 ? 10.028 -10.320 -9.773 1.00 98.62 229 THR A CA 1
ATOM 1621 C C . THR A 1 229 ? 9.800 -10.579 -8.288 1.00 98.62 229 THR A C 1
ATOM 1623 O O . THR A 1 229 ? 8.671 -10.532 -7.797 1.00 98.62 229 THR A O 1
ATOM 1626 N N . LEU A 1 230 ? 10.870 -10.838 -7.530 1.00 98.44 230 LEU A N 1
ATOM 1627 C CA . LEU A 1 230 ? 10.749 -11.081 -6.092 1.00 98.44 230 LEU A CA 1
ATOM 1628 C C . LEU A 1 230 ? 10.218 -9.845 -5.363 1.00 98.44 230 LEU A C 1
ATOM 1630 O O . LEU A 1 230 ? 9.353 -9.968 -4.495 1.00 98.44 230 LEU A O 1
ATOM 1634 N N . PHE A 1 231 ? 10.702 -8.660 -5.732 1.00 98.62 231 PHE A N 1
ATOM 1635 C CA . PHE A 1 231 ? 10.269 -7.405 -5.137 1.00 98.62 231 PHE A CA 1
ATOM 1636 C C . PHE A 1 231 ? 8.791 -7.109 -5.429 1.00 98.62 231 PHE A C 1
ATOM 1638 O O . PHE A 1 231 ? 8.053 -6.761 -4.506 1.00 98.62 231 PHE A O 1
ATOM 1645 N N . ALA A 1 232 ? 8.330 -7.360 -6.658 1.00 98.50 232 ALA A N 1
ATOM 1646 C CA . ALA A 1 232 ? 6.930 -7.259 -7.063 1.00 98.50 232 ALA A CA 1
ATOM 1647 C C . ALA A 1 232 ? 6.015 -8.161 -6.224 1.00 98.50 232 ALA A C 1
ATOM 1649 O O . ALA A 1 232 ? 4.998 -7.697 -5.708 1.00 98.50 232 ALA A O 1
ATOM 1650 N N . TYR A 1 233 ? 6.395 -9.419 -5.971 1.00 98.50 233 TYR A N 1
ATOM 1651 C CA . TYR A 1 233 ? 5.596 -10.293 -5.101 1.00 98.50 233 TYR A CA 1
ATOM 1652 C C . TYR A 1 233 ? 5.633 -9.893 -3.626 1.00 98.50 233 TYR A C 1
ATOM 1654 O O . TYR A 1 233 ? 4.627 -10.058 -2.928 1.00 98.50 233 TYR A O 1
ATOM 1662 N N . VAL A 1 234 ? 6.753 -9.359 -3.129 1.00 98.25 234 VAL A N 1
ATOM 1663 C CA . VAL A 1 234 ? 6.810 -8.807 -1.766 1.00 98.25 234 VAL A CA 1
ATOM 1664 C C . VAL A 1 234 ? 5.860 -7.613 -1.650 1.00 98.25 234 VAL A C 1
ATOM 1666 O O . VAL A 1 234 ? 5.035 -7.602 -0.732 1.00 98.25 234 VAL A O 1
ATOM 1669 N N . ALA A 1 235 ? 5.902 -6.677 -2.602 1.00 98.19 235 ALA A N 1
ATOM 1670 C CA . ALA A 1 235 ? 5.002 -5.528 -2.664 1.00 98.19 235 ALA A CA 1
ATOM 1671 C C . ALA A 1 235 ? 3.533 -5.964 -2.765 1.00 98.19 235 ALA A C 1
ATOM 1673 O O . ALA A 1 235 ? 2.714 -5.583 -1.930 1.00 98.19 235 ALA A O 1
ATOM 1674 N N . LEU A 1 236 ? 3.207 -6.864 -3.696 1.00 98.19 236 LEU A N 1
ATOM 1675 C CA . LEU A 1 236 ? 1.870 -7.434 -3.842 1.00 98.19 236 LEU A CA 1
ATOM 1676 C C . LEU A 1 236 ? 1.377 -8.059 -2.531 1.00 98.19 236 LEU A C 1
ATOM 1678 O O . LEU A 1 236 ? 0.250 -7.812 -2.094 1.00 98.19 236 LEU A O 1
ATOM 1682 N N . SER A 1 237 ? 2.221 -8.863 -1.876 1.00 97.94 237 SER A N 1
ATOM 1683 C CA . SER A 1 237 ? 1.865 -9.498 -0.606 1.00 97.94 237 SER A CA 1
ATOM 1684 C C . SER A 1 237 ? 1.568 -8.459 0.477 1.00 97.94 237 SER A C 1
ATOM 1686 O O . SER A 1 237 ? 0.614 -8.629 1.240 1.00 97.94 237 SER A O 1
ATOM 1688 N N . HIS A 1 238 ? 2.332 -7.364 0.520 1.00 97.94 238 HIS A N 1
ATOM 1689 C CA . HIS A 1 238 ? 2.103 -6.253 1.431 1.00 97.94 238 HIS A CA 1
ATOM 1690 C C . HIS A 1 238 ? 0.767 -5.558 1.136 1.00 97.94 238 HIS A C 1
ATOM 1692 O O . HIS A 1 238 ? -0.058 -5.432 2.044 1.00 97.94 238 HIS A O 1
ATOM 1698 N N . PHE A 1 239 ? 0.504 -5.211 -0.126 1.00 97.62 239 PHE A N 1
ATOM 1699 C CA . PHE A 1 239 ? -0.742 -4.583 -0.573 1.00 97.62 239 PHE A CA 1
ATOM 1700 C C . PHE A 1 239 ? -1.970 -5.413 -0.168 1.00 97.62 239 PHE A C 1
ATOM 1702 O O . PHE A 1 239 ? -2.884 -4.897 0.481 1.00 97.62 239 PHE A O 1
ATOM 1709 N N . VAL A 1 240 ? -1.965 -6.724 -0.443 1.00 98.12 240 VAL A N 1
ATOM 1710 C CA . VAL A 1 240 ? -3.047 -7.645 -0.040 1.00 98.12 240 VAL A CA 1
ATOM 1711 C C . VAL A 1 240 ? -3.211 -7.678 1.484 1.00 98.12 240 VAL A C 1
ATOM 1713 O O . VAL A 1 240 ? -4.323 -7.598 2.020 1.00 98.12 240 VAL A O 1
ATOM 1716 N N . ARG A 1 241 ? -2.099 -7.800 2.220 1.00 97.31 241 ARG A N 1
ATOM 1717 C CA . ARG A 1 241 ? -2.114 -7.932 3.685 1.00 97.31 241 ARG A CA 1
ATOM 1718 C C . ARG A 1 241 ? -2.571 -6.656 4.377 1.00 97.31 241 ARG A C 1
ATOM 1720 O O . ARG A 1 241 ? -3.209 -6.759 5.426 1.00 97.31 241 ARG A O 1
ATOM 1727 N N . GLN A 1 242 ? -2.299 -5.490 3.800 1.00 95.88 242 GLN A N 1
ATOM 1728 C CA . GLN A 1 242 ? -2.755 -4.213 4.334 1.00 95.88 242 GLN A CA 1
ATOM 1729 C C . GLN A 1 242 ? -4.286 -4.093 4.245 1.00 95.88 242 GLN A C 1
ATOM 1731 O O . GLN A 1 242 ? -4.925 -3.765 5.247 1.00 95.88 242 GLN A O 1
ATOM 1736 N N . GLN A 1 243 ? -4.893 -4.477 3.111 1.00 96.44 243 GLN A N 1
ATOM 1737 C CA . GLN A 1 243 ? -6.359 -4.510 2.954 1.00 96.44 243 GLN A CA 1
ATOM 1738 C C . GLN A 1 243 ? -7.019 -5.430 3.991 1.00 96.44 243 GLN A C 1
ATOM 1740 O O . GLN A 1 243 ? -7.984 -5.054 4.663 1.00 96.44 243 GLN A O 1
ATOM 1745 N N . TYR A 1 244 ? -6.441 -6.617 4.204 1.00 97.00 244 TYR A N 1
ATOM 1746 C CA . TYR A 1 244 ? -6.884 -7.521 5.267 1.00 97.00 244 TYR A CA 1
ATOM 1747 C C . TYR A 1 244 ? -6.706 -6.908 6.667 1.00 97.00 244 TYR A C 1
ATOM 1749 O O . TYR A 1 244 ? -7.579 -7.055 7.525 1.00 97.00 244 TYR A O 1
ATOM 1757 N N . GLY A 1 245 ? -5.598 -6.201 6.906 1.00 95.12 245 GLY A N 1
ATOM 1758 C CA . GLY A 1 245 ? -5.312 -5.520 8.167 1.00 95.12 245 GLY A CA 1
ATOM 1759 C C . GLY A 1 245 ? -6.417 -4.545 8.573 1.00 95.12 245 GLY A C 1
ATOM 1760 O O . GLY A 1 245 ? -6.866 -4.574 9.720 1.00 95.12 245 GLY A O 1
ATOM 1761 N N . TRP A 1 246 ? -6.921 -3.747 7.630 1.00 95.19 246 TRP A N 1
ATOM 1762 C CA . TRP A 1 246 ? -8.035 -2.829 7.874 1.00 95.19 246 TRP A CA 1
ATOM 1763 C C . TRP A 1 246 ? -9.323 -3.553 8.280 1.00 95.19 246 TRP A C 1
ATOM 1765 O O . TRP A 1 246 ? -9.950 -3.186 9.277 1.00 95.19 246 TRP A O 1
ATOM 1775 N N . VAL A 1 247 ? -9.694 -4.622 7.568 1.00 95.06 247 VAL A N 1
ATOM 1776 C CA . VAL A 1 247 ? -10.875 -5.432 7.911 1.00 95.06 247 VAL A CA 1
ATOM 1777 C C . VAL A 1 247 ? -10.723 -6.088 9.283 1.00 95.06 247 VAL A C 1
ATOM 1779 O O . VAL A 1 247 ? -11.640 -6.023 10.102 1.00 95.06 247 VAL A O 1
ATOM 1782 N N . ALA A 1 248 ? -9.543 -6.624 9.600 1.00 93.00 248 ALA A N 1
ATOM 1783 C CA . ALA A 1 248 ? -9.272 -7.218 10.906 1.00 93.00 248 ALA A CA 1
ATOM 1784 C C . ALA A 1 248 ? -9.421 -6.205 12.062 1.00 93.00 248 ALA A C 1
ATOM 1786 O O . ALA A 1 248 ? -9.854 -6.566 13.163 1.00 93.00 248 ALA A O 1
ATOM 1787 N N . LEU A 1 249 ? -9.089 -4.930 11.826 1.00 91.06 249 LEU A N 1
ATOM 1788 C CA . LEU A 1 249 ? -9.302 -3.853 12.795 1.00 91.06 249 LEU A CA 1
ATOM 1789 C C . LEU A 1 249 ? -10.792 -3.542 12.993 1.00 91.06 249 LEU A C 1
ATOM 1791 O O . LEU A 1 249 ? -11.229 -3.408 14.143 1.00 91.06 249 LEU A O 1
ATOM 1795 N N . TYR A 1 250 ? -11.575 -3.481 11.911 1.00 91.75 250 TYR A N 1
ATOM 1796 C CA . TYR A 1 250 ? -13.032 -3.327 11.986 1.00 91.75 250 TYR A CA 1
ATOM 1797 C C . TYR A 1 250 ? -13.673 -4.475 12.767 1.00 91.75 250 TYR A C 1
ATOM 1799 O O . TYR A 1 250 ? -14.418 -4.238 13.719 1.00 91.75 250 TYR A O 1
ATOM 1807 N N . ASP A 1 251 ? -13.308 -5.713 12.444 1.00 91.31 251 ASP A N 1
ATOM 1808 C CA . ASP A 1 251 ? -13.822 -6.913 13.101 1.00 91.31 251 ASP A CA 1
ATOM 1809 C C . ASP A 1 251 ? -13.506 -6.950 14.596 1.00 91.31 251 ASP A C 1
ATOM 1811 O O . ASP A 1 251 ? -14.350 -7.326 15.418 1.00 91.31 251 ASP A O 1
ATOM 1815 N N . ARG A 1 252 ? -12.295 -6.522 14.976 1.00 87.12 252 ARG A N 1
ATOM 1816 C CA . ARG A 1 252 ? -11.909 -6.378 16.383 1.00 87.12 252 ARG A CA 1
ATOM 1817 C C . ARG A 1 252 ? -12.780 -5.339 17.086 1.00 87.12 252 ARG A C 1
ATOM 1819 O O . ARG A 1 252 ? -13.206 -5.580 18.218 1.00 87.12 252 ARG A O 1
ATOM 1826 N N . LYS A 1 253 ? -13.032 -4.193 16.447 1.00 85.06 253 LYS A N 1
ATOM 1827 C CA . LYS A 1 253 ? -13.821 -3.098 17.029 1.00 85.06 253 LYS A CA 1
ATOM 1828 C C . LYS A 1 253 ? -15.292 -3.479 17.183 1.00 85.06 253 LYS A C 1
ATOM 1830 O O . LYS A 1 253 ? -15.876 -3.222 18.233 1.00 85.06 253 LYS A O 1
ATOM 1835 N N . ALA A 1 254 ? -15.851 -4.150 16.183 1.00 86.00 254 ALA A N 1
ATOM 1836 C CA . ALA A 1 254 ? -17.226 -4.632 16.184 1.00 86.00 254 ALA A CA 1
ATOM 1837 C C . ALA A 1 254 ? -17.434 -5.931 16.984 1.00 86.00 254 ALA A C 1
ATOM 1839 O O . ALA A 1 254 ? -18.576 -6.318 17.224 1.00 86.00 254 ALA A O 1
ATOM 1840 N N . ARG A 1 255 ? -16.349 -6.583 17.437 1.00 86.62 255 ARG A N 1
ATOM 1841 C CA . ARG A 1 255 ? -16.364 -7.838 18.215 1.00 86.62 255 ARG A CA 1
ATOM 1842 C C . ARG A 1 255 ? -17.160 -8.949 17.529 1.00 86.62 255 ARG A C 1
ATOM 1844 O O . ARG A 1 255 ? -17.912 -9.677 18.174 1.00 86.62 255 ARG A O 1
ATOM 1851 N N . VAL A 1 256 ? -16.980 -9.070 16.219 1.00 89.19 256 VAL A N 1
ATOM 1852 C CA . VAL A 1 256 ? -17.723 -10.028 15.394 1.00 89.19 256 VAL A CA 1
ATOM 1853 C C . VAL A 1 256 ? -17.403 -11.481 15.769 1.00 89.19 256 VAL A C 1
ATOM 1855 O O . VAL A 1 256 ? -16.427 -11.774 16.470 1.00 89.19 256 VAL A O 1
ATOM 1858 N N . SER A 1 257 ? -18.214 -12.426 15.297 1.00 91.81 257 SER A N 1
ATOM 1859 C CA . SER A 1 257 ? -17.982 -13.855 15.550 1.00 91.81 257 SER A CA 1
ATOM 1860 C C . SER A 1 257 ? -16.723 -14.380 14.826 1.00 91.81 257 SER A C 1
ATOM 1862 O O . SER A 1 257 ? -16.291 -13.799 13.829 1.00 91.81 257 SER A O 1
ATOM 1864 N N . PRO A 1 258 ? -16.105 -15.494 15.275 1.00 94.69 258 PRO A N 1
ATOM 1865 C CA . PRO A 1 258 ? -14.998 -16.122 14.546 1.00 94.69 258 PRO A CA 1
ATOM 1866 C C . PRO A 1 258 ? -15.355 -16.536 13.115 1.00 94.69 258 PRO A C 1
ATOM 1868 O O . PRO A 1 258 ? -14.493 -16.502 12.243 1.00 94.69 258 PRO A O 1
ATOM 1871 N N . TRP A 1 259 ? -16.609 -16.933 12.888 1.00 95.12 259 TRP A N 1
ATOM 1872 C CA . TRP A 1 259 ? -17.119 -17.269 11.562 1.00 95.12 259 TRP A CA 1
ATOM 1873 C C . TRP A 1 259 ? -17.162 -16.040 10.653 1.00 95.12 259 TRP A C 1
ATOM 1875 O O . TRP A 1 259 ? -16.612 -16.079 9.556 1.00 95.12 259 TRP A O 1
ATOM 1885 N N . GLU A 1 260 ? -17.733 -14.937 11.142 1.00 93.88 260 GLU A N 1
ATOM 1886 C CA . GLU A 1 260 ? -17.794 -13.675 10.402 1.00 93.88 260 GLU A CA 1
ATOM 1887 C C . GLU A 1 260 ? -16.389 -13.188 10.027 1.00 93.88 260 GLU A C 1
ATOM 1889 O O . GLU A 1 260 ? -16.144 -12.958 8.850 1.00 93.88 260 GLU A O 1
ATOM 1894 N N . ARG A 1 261 ? -15.422 -13.216 10.959 1.00 95.19 261 ARG A N 1
ATOM 1895 C CA . ARG A 1 261 ? -14.018 -12.877 10.646 1.00 95.19 261 ARG A CA 1
ATOM 1896 C C . ARG A 1 261 ? -13.432 -13.685 9.494 1.00 95.19 261 ARG A C 1
ATOM 1898 O O . ARG A 1 261 ? -12.664 -13.159 8.698 1.00 95.19 261 ARG A O 1
ATOM 1905 N N . ARG A 1 262 ? -13.724 -14.989 9.434 1.00 97.38 262 ARG A N 1
ATOM 1906 C CA . ARG A 1 262 ? -13.224 -15.854 8.352 1.00 97.38 262 ARG A CA 1
ATOM 1907 C C . ARG A 1 262 ? -13.868 -15.488 7.023 1.00 97.38 262 ARG A C 1
ATOM 1909 O O . ARG A 1 262 ? -13.176 -15.487 6.013 1.00 97.38 262 ARG A O 1
ATOM 1916 N N . LEU A 1 263 ? -15.160 -15.169 7.034 1.00 97.38 263 LEU A N 1
ATOM 1917 C CA . LEU A 1 263 ? -15.889 -14.758 5.841 1.00 97.38 263 LEU A CA 1
ATOM 1918 C C . LEU A 1 263 ? -15.435 -13.376 5.345 1.00 97.38 263 LEU A C 1
ATOM 1920 O O . LEU A 1 263 ? -15.227 -13.207 4.149 1.00 97.38 263 LEU A O 1
ATOM 1924 N N . ASP A 1 264 ? -15.218 -12.416 6.246 1.00 96.94 264 ASP A N 1
ATOM 1925 C CA . ASP A 1 264 ? -14.668 -11.096 5.915 1.00 96.94 264 ASP A CA 1
ATOM 1926 C C . ASP A 1 264 ? -13.236 -11.201 5.369 1.00 96.94 264 ASP A C 1
ATOM 1928 O O . ASP A 1 264 ? -12.904 -10.585 4.357 1.00 96.94 264 ASP A O 1
ATOM 1932 N N . ALA A 1 265 ? -12.397 -12.043 5.984 1.00 97.94 265 ALA A N 1
ATOM 1933 C CA . ALA A 1 265 ? -11.063 -12.339 5.471 1.00 97.94 265 ALA A CA 1
ATOM 1934 C C . ALA A 1 265 ? -11.130 -12.951 4.065 1.00 97.94 265 ALA A C 1
ATOM 1936 O O . ALA A 1 265 ? -10.431 -12.493 3.164 1.00 97.94 265 ALA A O 1
ATOM 1937 N N . ALA A 1 266 ? -11.988 -13.959 3.870 1.00 98.38 266 ALA A N 1
ATOM 1938 C CA . ALA A 1 266 ? -12.181 -14.599 2.575 1.00 98.38 266 ALA A CA 1
ATOM 1939 C C . ALA A 1 266 ? -12.631 -13.590 1.513 1.00 98.38 266 ALA A C 1
ATOM 1941 O O . ALA A 1 266 ? -12.104 -13.625 0.408 1.00 98.38 266 ALA A O 1
ATOM 1942 N N . ALA A 1 267 ? -13.531 -12.662 1.850 1.00 98.44 267 ALA A N 1
ATOM 1943 C CA . ALA A 1 267 ? -13.985 -11.620 0.934 1.00 98.44 267 ALA A CA 1
ATOM 1944 C C . ALA A 1 267 ? -12.847 -10.697 0.478 1.00 98.44 267 ALA A C 1
ATOM 1946 O O . ALA A 1 267 ? -12.720 -10.450 -0.717 1.00 98.44 267 ALA A O 1
ATOM 1947 N N . VAL A 1 268 ? -11.980 -10.237 1.387 1.00 98.19 268 VAL A N 1
ATOM 1948 C CA . VAL A 1 268 ? -10.836 -9.381 1.017 1.00 98.19 268 VAL A CA 1
ATOM 1949 C C . VAL A 1 268 ? -9.788 -10.144 0.210 1.00 98.19 268 VAL A C 1
ATOM 1951 O O . VAL A 1 268 ? -9.288 -9.631 -0.791 1.00 98.19 268 VAL A O 1
ATOM 1954 N N . TYR A 1 269 ? -9.452 -11.374 0.611 1.00 98.62 269 TYR A N 1
ATOM 1955 C CA . TYR A 1 269 ? -8.507 -12.189 -0.157 1.00 98.62 269 TYR A CA 1
ATOM 1956 C C . TYR A 1 269 ? -9.068 -12.546 -1.533 1.00 98.62 269 TYR A C 1
ATOM 1958 O O . TYR A 1 269 ? -8.326 -12.500 -2.503 1.00 98.62 269 TYR A O 1
ATOM 1966 N N . ALA A 1 270 ? -10.366 -12.835 -1.648 1.00 98.50 270 ALA A N 1
ATOM 1967 C CA . ALA A 1 270 ? -11.025 -13.017 -2.936 1.00 98.50 270 ALA A CA 1
ATOM 1968 C C . ALA A 1 270 ? -10.924 -11.741 -3.779 1.00 98.50 270 ALA A C 1
ATOM 1970 O O . ALA A 1 270 ? -10.374 -11.802 -4.874 1.00 98.50 270 ALA A O 1
ATOM 1971 N N . ALA A 1 271 ? -11.343 -10.595 -3.224 1.00 98.38 271 ALA A N 1
ATOM 1972 C CA . ALA A 1 271 ? -11.344 -9.291 -3.890 1.00 98.38 271 ALA A CA 1
ATOM 1973 C C . ALA A 1 271 ? -9.986 -8.890 -4.486 1.00 98.38 271 ALA A C 1
ATOM 1975 O O . ALA A 1 271 ? -9.954 -8.164 -5.475 1.00 98.38 271 ALA A O 1
ATOM 1976 N N . THR A 1 272 ? -8.891 -9.357 -3.884 1.00 98.44 272 THR A N 1
ATOM 1977 C CA . THR A 1 272 ? -7.519 -9.001 -4.262 1.00 98.44 272 THR A CA 1
ATOM 1978 C C . THR A 1 272 ? -6.813 -10.103 -5.061 1.00 98.44 272 THR A C 1
ATOM 1980 O O . THR A 1 272 ? -6.272 -9.836 -6.130 1.00 98.44 272 THR A O 1
ATOM 1983 N N . LEU A 1 273 ? -6.852 -11.362 -4.609 1.00 98.50 273 LEU A N 1
ATOM 1984 C CA . LEU A 1 273 ? -6.144 -12.473 -5.256 1.00 98.50 273 LEU A CA 1
ATOM 1985 C C . LEU A 1 273 ? -6.839 -12.986 -6.523 1.00 98.50 273 LEU A C 1
ATOM 1987 O O . LEU A 1 273 ? -6.156 -13.480 -7.416 1.00 98.50 273 LEU A O 1
ATOM 1991 N N . GLY A 1 274 ? -8.167 -12.865 -6.632 1.00 98.44 274 GLY A N 1
ATOM 1992 C CA . GLY A 1 274 ? -8.899 -13.225 -7.851 1.00 98.44 274 GLY A CA 1
ATOM 1993 C C . GLY A 1 274 ? -8.385 -12.465 -9.084 1.00 98.44 274 GLY A C 1
ATOM 1994 O O . GLY A 1 274 ? -7.933 -13.108 -10.036 1.00 98.44 274 GLY A O 1
ATOM 1995 N N . PRO A 1 275 ? -8.373 -11.115 -9.056 1.00 98.50 275 PRO A N 1
ATOM 1996 C CA . PRO A 1 275 ? -7.795 -10.280 -10.108 1.00 98.50 275 PRO A CA 1
ATOM 1997 C C . PRO A 1 275 ? -6.326 -10.591 -10.392 1.00 98.50 275 PRO A C 1
ATOM 1999 O O . PRO A 1 275 ? -5.929 -10.654 -11.549 1.00 98.50 275 PRO A O 1
ATOM 2002 N N . VAL A 1 276 ? -5.525 -10.845 -9.354 1.00 98.38 276 VAL A N 1
ATOM 2003 C CA . VAL A 1 276 ? -4.100 -11.176 -9.497 1.00 98.38 276 VAL A CA 1
ATOM 2004 C C . VAL A 1 276 ? -3.897 -12.484 -10.253 1.00 98.38 276 VAL A C 1
ATOM 2006 O O . VAL A 1 276 ? -3.105 -12.528 -11.188 1.00 98.38 276 VAL A O 1
ATOM 2009 N N . VAL A 1 277 ? -4.592 -13.563 -9.881 1.00 98.44 277 VAL A N 1
ATOM 2010 C CA . VAL A 1 277 ? -4.458 -14.848 -10.590 1.00 98.44 277 VAL A CA 1
ATOM 2011 C C . VAL A 1 277 ? -4.958 -14.715 -12.027 1.00 98.44 277 VAL A C 1
ATOM 2013 O O . VAL A 1 277 ? -4.338 -15.250 -12.946 1.00 98.44 277 VAL A O 1
ATOM 2016 N N . TRP A 1 278 ? -6.037 -13.956 -12.239 1.00 98.38 278 TRP A N 1
ATOM 2017 C CA . TRP A 1 278 ? -6.490 -13.613 -13.582 1.00 98.38 278 TRP A CA 1
ATOM 2018 C C . TRP A 1 278 ? -5.412 -12.871 -14.378 1.00 98.38 278 TRP A C 1
ATOM 2020 O O . TRP A 1 278 ? -5.182 -13.217 -15.534 1.00 98.38 278 TRP A O 1
ATOM 2030 N N . TRP A 1 279 ? -4.703 -11.925 -13.762 1.00 98.00 279 TRP A N 1
ATOM 2031 C CA . TRP A 1 279 ? -3.629 -11.179 -14.412 1.00 98.00 279 TRP A CA 1
ATOM 2032 C C . TRP A 1 279 ? -2.505 -12.096 -14.892 1.00 98.00 279 TRP A C 1
ATOM 2034 O O . TRP A 1 279 ? -2.163 -12.051 -16.067 1.00 98.00 279 TRP A O 1
ATOM 2044 N N . HIS A 1 280 ? -2.024 -13.017 -14.051 1.00 98.19 280 HIS A N 1
ATOM 2045 C CA . HIS A 1 280 ? -0.998 -14.000 -14.437 1.00 98.19 280 HIS A CA 1
ATOM 2046 C C . HIS A 1 280 ? -1.420 -14.880 -15.630 1.00 98.19 280 HIS A C 1
ATOM 2048 O O . HIS A 1 280 ? -0.576 -15.320 -16.412 1.00 98.19 280 HIS A O 1
ATOM 2054 N N . ALA A 1 281 ? -2.725 -15.134 -15.778 1.00 98.06 281 ALA A N 1
ATOM 2055 C CA . ALA A 1 281 ? -3.301 -15.898 -16.886 1.00 98.06 281 ALA A CA 1
ATOM 2056 C C . ALA A 1 281 ? -3.585 -15.062 -18.151 1.00 98.06 281 ALA A C 1
ATOM 2058 O O . ALA A 1 281 ? -3.975 -15.620 -19.176 1.00 98.06 281 ALA A O 1
ATOM 2059 N N . ASN A 1 282 ? -3.419 -13.737 -18.077 1.00 97.00 282 ASN A N 1
ATOM 2060 C CA . ASN A 1 282 ? -3.707 -12.779 -19.150 1.00 97.00 282 ASN A CA 1
ATOM 2061 C C . ASN A 1 282 ? -2.543 -11.793 -19.382 1.00 97.00 282 ASN A C 1
ATOM 2063 O O . ASN A 1 282 ? -2.750 -10.708 -19.921 1.00 97.00 282 ASN A O 1
ATOM 2067 N N . LEU A 1 283 ? -1.324 -12.152 -18.967 1.00 96.44 283 LEU A N 1
ATOM 2068 C CA . LEU A 1 283 ? -0.103 -11.434 -19.339 1.00 96.44 283 LEU A CA 1
ATOM 2069 C C . LEU A 1 283 ? 0.266 -11.725 -20.811 1.00 96.44 283 LEU A C 1
ATOM 2071 O O . LEU A 1 283 ? 0.081 -12.860 -21.259 1.00 96.44 283 LEU A O 1
ATOM 2075 N N . PRO A 1 284 ? 0.839 -10.754 -21.553 1.00 95.25 284 PRO A N 1
ATOM 2076 C CA . PRO A 1 284 ? 1.183 -9.395 -21.122 1.00 95.25 284 PRO A CA 1
ATOM 2077 C C . PRO A 1 284 ? -0.020 -8.436 -21.101 1.00 95.25 284 PRO A C 1
ATOM 2079 O O . PRO A 1 284 ? -1.005 -8.617 -21.815 1.00 95.25 284 PRO A O 1
ATOM 2082 N N . ARG A 1 285 ? 0.095 -7.376 -20.296 1.00 94.50 285 ARG A N 1
ATOM 2083 C CA . ARG A 1 285 ? -0.844 -6.243 -20.227 1.00 94.50 285 ARG A CA 1
ATOM 2084 C C . ARG A 1 285 ? -0.086 -4.948 -20.507 1.00 94.50 285 ARG A C 1
ATOM 2086 O O . ARG A 1 285 ? 1.137 -4.923 -20.422 1.00 94.50 285 ARG A O 1
ATOM 2093 N N . SER A 1 286 ? -0.802 -3.869 -20.804 1.00 94.50 286 SER A N 1
ATOM 2094 C CA . SER A 1 286 ? -0.206 -2.542 -21.041 1.00 94.50 286 SER A CA 1
ATOM 2095 C C . SER A 1 286 ? 0.122 -1.779 -19.745 1.00 94.50 286 SER A C 1
ATOM 2097 O O . SER A 1 286 ? 0.085 -0.555 -19.723 1.00 94.50 286 SER A O 1
ATOM 2099 N N . PHE A 1 287 ? 0.398 -2.509 -18.665 1.00 95.06 287 PHE A N 1
ATOM 2100 C CA . PHE A 1 287 ? 0.844 -2.004 -17.370 1.00 95.06 287 PHE A CA 1
ATOM 2101 C C . PHE A 1 287 ? 1.707 -3.075 -16.693 1.00 95.06 287 PHE A C 1
ATOM 2103 O O . PHE A 1 287 ? 1.588 -4.267 -16.998 1.00 95.06 287 PHE A O 1
ATOM 2110 N N . SER A 1 288 ? 2.569 -2.646 -15.776 1.00 95.38 288 SER A N 1
ATOM 2111 C CA . SER A 1 288 ? 3.421 -3.508 -14.942 1.00 95.38 288 SER A CA 1
ATOM 2112 C C . SER A 1 288 ? 3.326 -3.053 -13.488 1.00 95.38 288 SER A C 1
ATOM 2114 O O . SER A 1 288 ? 2.797 -1.976 -13.228 1.00 95.38 288 SER A O 1
ATOM 2116 N N . TRP A 1 289 ? 3.803 -3.853 -12.531 1.00 96.06 289 TRP A N 1
ATOM 2117 C CA . TRP A 1 289 ? 3.799 -3.410 -11.132 1.00 96.06 289 TRP A CA 1
ATOM 2118 C C . TRP A 1 289 ? 4.914 -2.390 -10.857 1.00 96.06 289 TRP A C 1
ATOM 2120 O O . TRP A 1 289 ? 4.678 -1.364 -10.231 1.00 96.06 289 TRP A O 1
ATOM 2130 N N . PHE A 1 290 ? 6.117 -2.678 -11.346 1.00 95.56 290 PHE A N 1
ATOM 2131 C CA . PHE A 1 290 ? 7.310 -1.838 -11.310 1.00 95.56 290 PHE A CA 1
ATOM 2132 C C . PHE A 1 290 ? 7.934 -1.717 -12.699 1.00 95.56 290 PHE A C 1
ATOM 2134 O O . PHE A 1 290 ? 8.207 -0.614 -13.156 1.00 95.56 290 PHE A O 1
ATOM 2141 N N . VAL A 1 291 ? 8.179 -2.850 -13.370 1.00 95.88 291 VAL A N 1
ATOM 2142 C CA . VAL A 1 291 ? 8.875 -2.892 -14.666 1.00 95.88 291 VAL A CA 1
ATOM 2143 C C . VAL A 1 291 ? 8.287 -3.975 -15.572 1.00 95.88 291 VAL A C 1
ATOM 2145 O O . VAL A 1 291 ? 7.783 -4.980 -15.068 1.00 95.88 291 VAL A O 1
ATOM 2148 N N . PRO A 1 292 ? 8.388 -3.843 -16.907 1.00 95.75 292 PRO A N 1
ATOM 2149 C CA . PRO A 1 292 ? 7.919 -4.875 -17.826 1.00 95.75 292 PRO A CA 1
ATOM 2150 C C . PRO A 1 292 ? 8.492 -6.265 -17.509 1.00 95.75 292 PRO A C 1
ATOM 2152 O O . PRO A 1 292 ? 9.707 -6.461 -17.491 1.00 95.75 292 PRO A O 1
ATOM 2155 N N . GLY A 1 293 ? 7.605 -7.243 -17.302 1.00 96.06 293 GLY A N 1
ATOM 2156 C CA . GLY A 1 293 ? 7.976 -8.642 -17.047 1.00 96.06 293 GLY A CA 1
ATOM 2157 C C . GLY A 1 293 ? 8.297 -8.985 -15.588 1.00 96.06 293 GLY A C 1
ATOM 2158 O O . GLY A 1 293 ? 8.900 -10.026 -15.337 1.00 96.06 293 GLY A O 1
ATOM 2159 N N . ASP A 1 294 ? 7.905 -8.142 -14.634 1.00 97.19 294 ASP A N 1
ATOM 2160 C CA . ASP A 1 294 ? 8.056 -8.383 -13.193 1.00 97.19 294 ASP A CA 1
ATOM 2161 C C . ASP A 1 294 ? 7.093 -9.437 -12.611 1.00 97.19 294 ASP A C 1
ATOM 2163 O O . ASP A 1 294 ? 7.364 -10.022 -11.565 1.00 97.19 294 ASP A O 1
ATOM 2167 N N . PHE A 1 295 ? 5.977 -9.727 -13.274 1.00 97.06 295 PHE A N 1
ATOM 2168 C CA . PHE A 1 295 ? 5.066 -10.802 -12.885 1.00 97.06 295 PHE A CA 1
ATOM 2169 C C . PHE A 1 295 ? 5.283 -12.059 -13.729 1.00 97.06 295 PHE A C 1
ATOM 2171 O O . PHE A 1 295 ? 5.561 -12.003 -14.929 1.00 97.06 295 PHE A O 1
ATOM 2178 N N . LEU A 1 296 ? 5.105 -13.226 -13.102 1.00 96.50 296 LEU A N 1
ATOM 2179 C CA . LEU A 1 296 ? 5.269 -14.501 -13.799 1.00 96.50 296 LEU A CA 1
ATOM 2180 C C . LEU A 1 296 ? 4.086 -14.734 -14.743 1.00 96.50 296 LEU A C 1
ATOM 2182 O O . LEU A 1 296 ? 2.937 -14.833 -14.314 1.00 96.50 296 LEU A O 1
ATOM 2186 N N . ALA A 1 297 ? 4.378 -14.869 -16.031 1.00 94.56 297 ALA A N 1
ATOM 2187 C CA . ALA A 1 297 ? 3.400 -15.253 -17.039 1.00 94.56 297 ALA A CA 1
ATOM 2188 C C . ALA A 1 297 ? 3.296 -16.783 -17.181 1.00 94.56 297 ALA A C 1
ATOM 2190 O O . ALA A 1 297 ? 4.116 -17.540 -16.657 1.00 94.56 297 ALA A O 1
ATOM 2191 N N . GLY A 1 298 ? 2.298 -17.239 -17.942 1.00 92.25 298 GLY A N 1
ATOM 2192 C CA . GLY A 1 298 ? 2.194 -18.635 -18.383 1.00 92.25 298 GLY A CA 1
ATOM 2193 C C . GLY A 1 298 ? 1.123 -19.469 -17.683 1.00 92.25 298 GLY A C 1
ATOM 2194 O O . GLY A 1 298 ? 1.033 -20.669 -17.946 1.00 92.25 298 GLY A O 1
ATOM 2195 N N . LEU A 1 299 ? 0.279 -18.871 -16.835 1.00 96.25 299 LEU A N 1
ATOM 2196 C CA . LEU A 1 299 ? -0.920 -19.570 -16.376 1.00 96.25 299 LEU A CA 1
ATOM 2197 C C . LEU A 1 299 ? -1.906 -19.747 -17.546 1.00 96.25 299 LEU A C 1
ATOM 2199 O O . LEU A 1 299 ? -2.171 -18.790 -18.273 1.00 96.25 299 LEU A O 1
ATOM 2203 N N . PRO A 1 300 ? -2.496 -20.941 -17.729 1.00 97.00 300 PRO A N 1
ATOM 2204 C CA . PRO A 1 300 ? -3.574 -21.140 -18.689 1.00 97.00 300 PRO A CA 1
ATOM 2205 C C . PRO A 1 300 ? -4.760 -20.199 -18.439 1.00 97.00 300 PRO A C 1
ATOM 2207 O O . PRO A 1 300 ? -5.180 -20.009 -17.297 1.00 97.00 300 PRO A O 1
ATOM 2210 N N . SER A 1 301 ? -5.376 -19.693 -19.510 1.00 95.44 301 SER A N 1
ATOM 2211 C CA . SER A 1 301 ? -6.492 -18.734 -19.435 1.00 95.44 301 SER A CA 1
ATOM 2212 C C . SER A 1 301 ? -7.672 -19.219 -18.580 1.00 95.44 301 SER A C 1
ATOM 2214 O O . SER A 1 301 ? -8.272 -18.432 -17.844 1.00 95.44 301 SER A O 1
ATOM 2216 N N . TRP A 1 302 ? -7.966 -20.526 -18.594 1.00 97.44 302 TRP A N 1
ATOM 2217 C CA . TRP A 1 302 ? -9.031 -21.118 -17.777 1.00 97.44 302 TRP A CA 1
ATOM 2218 C C . TRP A 1 302 ? -8.794 -20.941 -16.271 1.00 97.44 302 TRP A C 1
ATOM 2220 O O . TRP A 1 302 ? -9.762 -20.807 -15.523 1.00 97.44 302 TRP A O 1
ATOM 2230 N N . MET A 1 303 ? -7.536 -20.885 -15.812 1.00 98.00 303 MET A N 1
ATOM 2231 C CA . MET A 1 303 ? -7.222 -20.624 -14.403 1.00 98.00 303 MET A CA 1
ATOM 2232 C C . MET A 1 303 ? -7.646 -19.210 -14.004 1.00 98.00 303 MET A C 1
ATOM 2234 O O . MET A 1 303 ? -8.170 -19.023 -12.907 1.00 98.00 303 MET A O 1
ATOM 2238 N N . GLY A 1 304 ? -7.504 -18.236 -14.909 1.00 97.56 304 GLY A N 1
ATOM 2239 C CA . GLY A 1 304 ? -8.014 -16.882 -14.706 1.00 97.56 304 GLY A CA 1
ATOM 2240 C C . GLY A 1 304 ? -9.540 -16.846 -14.605 1.00 97.56 304 GLY A C 1
ATOM 2241 O O . GLY A 1 304 ? -10.083 -16.216 -13.699 1.00 97.56 304 GLY A O 1
ATOM 2242 N N . THR A 1 305 ? -10.251 -17.571 -15.476 1.00 97.75 305 THR A N 1
ATOM 2243 C CA . THR A 1 305 ? -11.720 -17.687 -15.402 1.00 97.75 305 THR A CA 1
ATOM 2244 C C . THR A 1 305 ? -12.175 -18.335 -14.094 1.00 97.75 305 THR A C 1
ATOM 2246 O O . THR A 1 305 ? -13.081 -17.822 -13.438 1.00 97.75 305 THR A O 1
ATOM 2249 N N . VAL A 1 306 ? -11.529 -19.430 -13.680 1.00 98.44 306 VAL A N 1
ATOM 2250 C CA . VAL A 1 306 ? -11.830 -20.108 -12.409 1.00 98.44 306 VAL A CA 1
ATOM 2251 C C . VAL A 1 306 ? -11.558 -19.187 -11.221 1.00 98.44 306 VAL A C 1
ATOM 2253 O O . VAL A 1 306 ? -12.384 -19.116 -10.313 1.00 98.44 306 VAL A O 1
ATOM 2256 N N . ALA A 1 307 ? -10.455 -18.435 -11.234 1.00 98.38 307 ALA A N 1
ATOM 2257 C CA . ALA A 1 307 ? -10.141 -17.476 -10.179 1.00 98.38 307 ALA A CA 1
ATOM 2258 C C . ALA A 1 307 ? -11.224 -16.396 -10.038 1.00 98.38 307 ALA A C 1
ATOM 2260 O O . ALA A 1 307 ? -11.676 -16.137 -8.921 1.00 98.38 307 ALA A O 1
ATOM 2261 N N . LEU A 1 308 ? -11.703 -15.824 -11.150 1.00 98.31 308 LEU A N 1
ATOM 2262 C CA . LEU A 1 308 ? -12.792 -14.840 -11.119 1.00 98.31 308 LEU A CA 1
ATOM 2263 C C . LEU A 1 308 ? -14.142 -15.452 -10.713 1.00 98.31 308 LEU A C 1
ATOM 2265 O O . LEU A 1 308 ? -14.924 -14.802 -10.019 1.00 98.31 308 LEU A O 1
ATOM 2269 N N . ALA A 1 309 ? -14.414 -16.707 -11.079 1.00 98.50 309 ALA A N 1
ATOM 2270 C CA . ALA A 1 309 ? -15.616 -17.409 -10.634 1.00 98.50 309 ALA A CA 1
ATOM 2271 C C . ALA A 1 309 ? -15.604 -17.660 -9.114 1.00 98.50 309 ALA A C 1
ATOM 2273 O O . ALA A 1 309 ? -16.595 -17.391 -8.433 1.00 98.50 309 ALA A O 1
ATOM 2274 N N . LEU A 1 310 ? -14.472 -18.117 -8.564 1.00 98.44 310 LEU A N 1
ATOM 2275 C CA . LEU A 1 310 ? -14.290 -18.309 -7.121 1.00 98.44 310 LEU A CA 1
ATOM 2276 C C . LEU A 1 310 ? -14.371 -16.982 -6.364 1.00 98.44 310 LEU A C 1
ATOM 2278 O O . LEU A 1 310 ? -15.068 -16.890 -5.353 1.00 98.44 310 LEU A O 1
ATOM 2282 N N . HIS A 1 311 ? -13.712 -15.945 -6.884 1.00 98.19 311 HIS A N 1
ATOM 2283 C CA . HIS A 1 311 ? -13.823 -14.573 -6.396 1.00 98.19 311 HIS A CA 1
ATOM 2284 C C . HIS A 1 311 ? -15.283 -14.138 -6.280 1.00 98.19 311 HIS A C 1
ATOM 2286 O O . HIS A 1 311 ? -15.719 -13.701 -5.214 1.00 98.19 311 HIS A O 1
ATOM 2292 N N . ALA A 1 312 ? -16.048 -14.279 -7.367 1.00 98.50 312 ALA A N 1
ATOM 2293 C CA . ALA A 1 312 ? -17.447 -13.873 -7.410 1.00 98.50 312 ALA A CA 1
ATOM 2294 C C . ALA A 1 312 ? -18.289 -14.683 -6.418 1.00 98.50 312 ALA A C 1
ATOM 2296 O O . ALA A 1 312 ? -19.064 -14.101 -5.661 1.00 98.50 312 ALA A O 1
ATOM 2297 N N . GLY A 1 313 ? -18.090 -16.003 -6.352 1.00 98.62 313 GLY A N 1
ATOM 2298 C CA . GLY A 1 313 ? -18.785 -16.873 -5.402 1.00 98.62 313 GLY A CA 1
ATOM 2299 C C . GLY A 1 313 ? -18.561 -16.462 -3.943 1.00 98.62 313 GLY A C 1
ATOM 2300 O O . GLY A 1 313 ? -19.519 -16.376 -3.168 1.00 98.62 313 GLY A O 1
ATOM 2301 N N . VAL A 1 314 ? -17.318 -16.140 -3.568 1.00 98.69 314 VAL A N 1
ATOM 2302 C CA . VAL A 1 314 ? -16.987 -15.682 -2.209 1.00 98.69 314 VAL A CA 1
ATOM 2303 C C . VAL A 1 314 ? -17.609 -14.316 -1.915 1.00 98.69 314 VAL A C 1
ATOM 2305 O O . VAL A 1 314 ? -18.238 -14.155 -0.867 1.00 98.69 314 VAL A O 1
ATOM 2308 N N . LEU A 1 315 ? -17.495 -13.346 -2.829 1.00 98.50 315 LEU A N 1
ATOM 2309 C CA . LEU A 1 315 ? -18.062 -12.008 -2.625 1.00 98.50 315 LEU A CA 1
ATOM 2310 C C . LEU A 1 315 ? -19.591 -12.014 -2.574 1.00 98.50 315 LEU A C 1
ATOM 2312 O O . LEU A 1 315 ? -20.164 -11.335 -1.725 1.00 98.50 315 LEU A O 1
ATOM 2316 N N . VAL A 1 316 ? -20.260 -12.808 -3.415 1.00 98.44 316 VAL A N 1
ATOM 2317 C CA . VAL A 1 316 ? -21.722 -12.981 -3.373 1.00 98.44 316 VAL A CA 1
ATOM 2318 C C . VAL A 1 316 ? -22.148 -13.628 -2.058 1.00 98.44 316 VAL A C 1
ATOM 2320 O O . VAL A 1 316 ? -23.103 -13.168 -1.432 1.00 98.44 316 VAL A O 1
ATOM 2323 N N . THR A 1 317 ? -21.417 -14.643 -1.587 1.00 98.25 317 THR A N 1
ATOM 2324 C CA . THR A 1 317 ? -21.684 -15.278 -0.285 1.00 98.25 317 THR A CA 1
ATOM 2325 C C . THR A 1 317 ? -21.534 -14.276 0.861 1.00 98.25 317 THR A C 1
ATOM 2327 O O . THR A 1 317 ? -22.398 -14.190 1.737 1.00 98.25 317 THR A O 1
ATOM 2330 N N . TRP A 1 318 ? -20.465 -13.478 0.845 1.00 97.75 318 TRP A N 1
ATOM 2331 C CA . TRP A 1 318 ? -20.234 -12.431 1.836 1.00 97.75 318 TRP A CA 1
ATOM 2332 C C . TRP A 1 318 ? -21.308 -11.331 1.777 1.00 97.75 318 TRP A C 1
ATOM 2334 O O . TRP A 1 318 ? -21.851 -10.953 2.815 1.00 97.75 318 TRP A O 1
ATOM 2344 N N . ALA A 1 319 ? -21.691 -10.868 0.584 1.00 96.81 319 ALA A N 1
ATOM 2345 C CA . ALA A 1 319 ? -22.740 -9.865 0.403 1.00 96.81 319 ALA A CA 1
ATOM 2346 C C . ALA A 1 319 ? -24.110 -10.384 0.871 1.00 96.81 319 ALA A C 1
ATOM 2348 O O . ALA A 1 319 ? -24.831 -9.679 1.581 1.00 96.81 319 ALA A O 1
ATOM 2349 N N . GLY A 1 320 ? -24.436 -11.641 0.555 1.00 96.81 320 GLY A N 1
ATOM 2350 C CA . GLY A 1 320 ? -25.625 -12.328 1.055 1.00 96.81 320 GLY A CA 1
ATOM 2351 C C . GLY A 1 320 ? -25.639 -12.405 2.581 1.00 96.81 320 GLY A C 1
ATOM 2352 O O . GLY A 1 320 ? -26.661 -12.118 3.202 1.00 96.81 320 GLY A O 1
ATOM 2353 N N . PHE A 1 321 ? -24.495 -12.687 3.210 1.00 95.06 321 PHE A N 1
ATOM 2354 C CA . PHE A 1 321 ? -24.370 -12.630 4.665 1.00 95.06 321 PHE A CA 1
ATOM 2355 C C . PHE A 1 321 ? -24.630 -11.220 5.219 1.00 95.06 321 PHE A C 1
ATOM 2357 O O . PHE A 1 321 ? -25.409 -11.086 6.164 1.00 95.06 321 PHE A O 1
ATOM 2364 N N . GLN A 1 322 ? -24.068 -10.159 4.624 1.00 93.88 322 GLN A N 1
ATOM 2365 C CA . GLN A 1 322 ? -24.356 -8.784 5.063 1.00 93.88 322 GLN A CA 1
ATOM 2366 C C . GLN A 1 322 ? -25.844 -8.425 4.896 1.00 93.88 322 GLN A C 1
ATOM 2368 O O . GLN A 1 322 ? -26.420 -7.791 5.782 1.00 93.88 322 GLN A O 1
ATOM 2373 N N . ALA A 1 323 ? -26.499 -8.880 3.823 1.00 92.94 323 ALA A N 1
ATOM 2374 C CA . ALA A 1 323 ? -27.938 -8.699 3.627 1.00 92.94 323 ALA A CA 1
ATOM 2375 C C . ALA A 1 323 ? -28.764 -9.445 4.691 1.00 92.94 323 ALA A C 1
ATOM 2377 O O . ALA A 1 323 ? -29.683 -8.871 5.278 1.00 92.94 323 ALA A O 1
ATOM 2378 N N . LEU A 1 324 ? -28.397 -10.690 5.015 1.00 92.94 324 LEU A N 1
ATOM 2379 C CA . LEU A 1 324 ? -29.043 -11.466 6.079 1.00 92.94 324 LEU A CA 1
ATOM 2380 C C . LEU A 1 324 ? -28.951 -10.768 7.439 1.00 92.94 324 LEU A C 1
ATOM 2382 O O . LEU A 1 324 ? -29.915 -10.802 8.200 1.00 92.94 324 LEU A O 1
ATOM 2386 N N . ARG A 1 325 ? -27.836 -10.092 7.740 1.00 90.62 325 ARG A N 1
ATOM 2387 C CA . ARG A 1 325 ? -27.699 -9.291 8.969 1.00 90.62 325 ARG A CA 1
ATOM 2388 C C . ARG A 1 325 ? -28.708 -8.146 9.028 1.00 90.62 325 ARG A C 1
ATOM 2390 O O . ARG A 1 325 ? -29.311 -7.913 10.075 1.00 90.62 325 ARG A O 1
ATOM 2397 N N . VAL A 1 326 ? -28.943 -7.461 7.909 1.00 89.88 326 VAL A N 1
ATOM 2398 C CA . VAL A 1 326 ? -29.970 -6.407 7.822 1.00 89.88 326 VAL A CA 1
ATOM 2399 C C . VAL A 1 326 ? -31.362 -6.986 8.044 1.00 89.88 326 VAL A C 1
ATOM 2401 O O . VAL A 1 326 ? -32.110 -6.458 8.865 1.00 89.88 326 VAL A O 1
ATOM 2404 N N . VAL A 1 327 ? -31.682 -8.103 7.384 1.00 91.56 327 VAL A N 1
ATOM 2405 C CA . VAL A 1 327 ? -32.980 -8.788 7.526 1.00 91.56 327 VAL A CA 1
ATOM 2406 C C . VAL A 1 327 ? -33.211 -9.269 8.964 1.00 91.56 327 VAL A C 1
ATOM 2408 O O . VAL A 1 327 ? -34.324 -9.176 9.473 1.00 91.56 327 VAL A O 1
ATOM 2411 N N . ARG A 1 328 ? -32.158 -9.717 9.660 1.00 90.88 328 ARG A N 1
ATOM 2412 C CA . ARG A 1 328 ? -32.199 -10.111 11.081 1.00 90.88 328 ARG A CA 1
ATOM 2413 C C . ARG A 1 328 ? -32.265 -8.929 12.058 1.00 90.88 328 ARG A C 1
ATOM 2415 O O . ARG A 1 328 ? -32.331 -9.147 13.265 1.00 90.88 328 ARG A O 1
ATOM 2422 N N . GLY A 1 329 ? -32.236 -7.687 11.571 1.00 85.88 329 GLY A N 1
ATOM 2423 C CA . GLY A 1 329 ? -32.246 -6.483 12.406 1.00 85.88 329 GLY A CA 1
ATOM 2424 C C . GLY A 1 329 ? -30.908 -6.178 13.093 1.00 85.88 329 GLY A C 1
ATOM 2425 O O . GLY A 1 329 ? -30.853 -5.314 13.967 1.00 85.88 329 GLY A O 1
ATOM 2426 N N . GLU A 1 330 ? -29.824 -6.852 12.698 1.00 86.25 330 GLU A N 1
ATOM 2427 C CA . GLU A 1 330 ? -28.472 -6.615 13.220 1.00 86.25 330 GLU A CA 1
ATOM 2428 C C . GLU A 1 330 ? -27.824 -5.364 12.604 1.00 86.25 330 GLU A C 1
ATOM 2430 O O . GLU A 1 330 ? -26.912 -4.794 13.202 1.00 86.25 330 GLU A O 1
ATOM 2435 N N . GLY A 1 331 ? -28.304 -4.933 11.430 1.00 84.94 331 GLY A N 1
ATOM 2436 C CA . GLY A 1 331 ? -27.840 -3.759 10.683 1.00 84.94 331 GLY A CA 1
ATOM 2437 C C . GLY A 1 331 ? -26.504 -3.950 9.944 1.00 84.94 331 GLY A C 1
ATOM 2438 O O . GLY A 1 331 ? -25.761 -4.907 10.170 1.00 84.94 331 GLY A O 1
ATOM 2439 N N . VAL A 1 332 ? -26.176 -3.014 9.045 1.00 84.12 332 VAL A N 1
ATOM 2440 C CA . VAL A 1 332 ? -24.943 -3.037 8.230 1.00 84.12 332 VAL A CA 1
ATOM 2441 C C . VAL A 1 332 ? -23.768 -2.494 9.026 1.00 84.12 332 VAL A C 1
ATOM 2443 O O . VAL A 1 332 ? -23.930 -1.482 9.693 1.00 84.12 332 VAL A O 1
ATOM 2446 N N . GLN A 1 333 ? -22.579 -3.096 8.926 1.00 88.56 333 GLN A N 1
ATOM 2447 C CA . GLN A 1 333 ? -21.322 -2.473 9.373 1.00 88.56 333 GLN A CA 1
ATOM 2448 C C . GLN A 1 333 ? -20.731 -1.621 8.246 1.00 88.56 333 GLN A C 1
ATOM 2450 O O . GLN A 1 333 ? -19.962 -2.122 7.430 1.00 88.56 333 GLN A O 1
ATOM 2455 N N . VAL A 1 334 ? -21.119 -0.346 8.177 1.00 89.00 334 VAL A N 1
ATOM 2456 C CA . VAL A 1 334 ? -20.896 0.499 6.993 1.00 89.00 334 VAL A CA 1
ATOM 2457 C C . VAL A 1 334 ? -19.414 0.657 6.671 1.00 89.00 334 VAL A C 1
ATOM 2459 O O . VAL A 1 334 ? -19.029 0.388 5.541 1.00 89.00 334 VAL A O 1
ATOM 2462 N N . GLY A 1 335 ? -18.573 1.005 7.649 1.00 89.25 335 GLY A N 1
ATOM 2463 C CA . GLY A 1 335 ? -17.133 1.181 7.412 1.00 89.25 335 GLY A CA 1
ATOM 2464 C C . GLY A 1 335 ? -16.458 -0.072 6.840 1.00 89.25 335 GLY A C 1
ATOM 2465 O O . GLY A 1 335 ? -15.722 0.015 5.861 1.00 89.25 335 GLY A O 1
ATOM 2466 N N . LYS A 1 336 ? -16.788 -1.254 7.379 1.00 91.19 336 LYS A N 1
ATOM 2467 C CA . LYS A 1 336 ? -16.282 -2.540 6.875 1.00 91.19 336 LYS A CA 1
ATOM 2468 C C . LYS A 1 336 ? -16.784 -2.844 5.465 1.00 91.19 336 LYS A C 1
ATOM 2470 O O . LYS A 1 336 ? -15.999 -3.248 4.614 1.00 91.19 336 LYS A O 1
ATOM 2475 N N . VAL A 1 337 ? -18.082 -2.662 5.219 1.00 93.38 337 VAL A N 1
ATOM 2476 C CA . VAL A 1 337 ? -18.667 -2.949 3.904 1.00 93.38 337 VAL A CA 1
ATOM 2477 C C . VAL A 1 337 ? -18.082 -2.035 2.836 1.00 93.38 337 VAL A C 1
ATOM 2479 O O . VAL A 1 337 ? -17.693 -2.513 1.775 1.00 93.38 337 VAL A O 1
ATOM 2482 N N . LEU A 1 338 ? -17.961 -0.743 3.137 1.00 92.81 338 LEU A N 1
ATOM 2483 C CA . LEU A 1 338 ? -17.353 0.231 2.238 1.00 92.81 338 LEU A CA 1
ATOM 2484 C C . LEU A 1 338 ? -15.907 -0.107 1.919 1.00 92.81 338 LEU A C 1
ATOM 2486 O O . LEU A 1 338 ? -15.523 -0.003 0.765 1.00 92.81 338 LEU A O 1
ATOM 2490 N N . LEU A 1 339 ? -15.129 -0.531 2.913 1.00 95.00 339 LEU A N 1
ATOM 2491 C CA . LEU A 1 339 ? -13.757 -0.966 2.700 1.00 95.00 339 LEU A CA 1
ATOM 2492 C C . LEU A 1 339 ? -13.690 -2.153 1.731 1.00 95.00 339 LEU A C 1
ATOM 2494 O O . LEU A 1 339 ? -12.987 -2.061 0.736 1.00 95.00 339 LEU A O 1
ATOM 2498 N N . VAL A 1 340 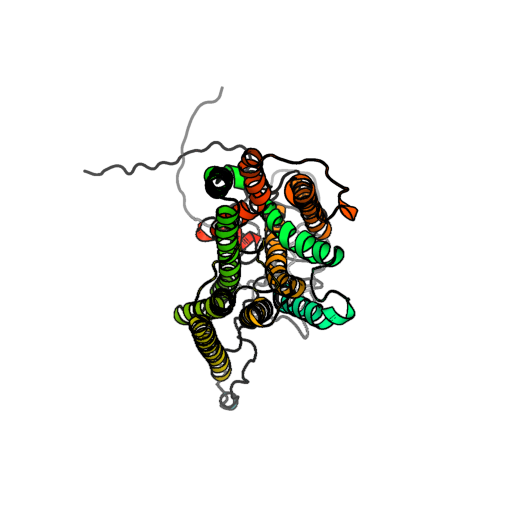? -14.453 -3.227 1.967 1.00 96.75 340 VAL A N 1
ATOM 2499 C CA . VAL A 1 340 ? -14.440 -4.413 1.085 1.00 96.75 340 VAL A CA 1
ATOM 2500 C C . VAL A 1 340 ? -14.873 -4.055 -0.339 1.00 96.75 340 VAL A C 1
ATOM 2502 O O . VAL A 1 340 ? -14.251 -4.501 -1.301 1.00 96.75 340 VAL A O 1
ATOM 2505 N N . VAL A 1 341 ? -15.912 -3.226 -0.484 1.00 97.12 341 VAL A N 1
ATOM 2506 C CA . VAL A 1 341 ? -16.384 -2.765 -1.798 1.00 97.12 341 VAL A CA 1
ATOM 2507 C C . VAL A 1 341 ? -15.349 -1.869 -2.475 1.00 97.12 341 VAL A C 1
ATOM 2509 O O . VAL A 1 341 ? -15.075 -2.069 -3.652 1.00 97.12 341 VAL A O 1
ATOM 2512 N N . ALA A 1 342 ? -14.747 -0.924 -1.749 1.00 97.56 342 ALA A N 1
ATOM 2513 C CA . ALA A 1 342 ? -13.686 -0.060 -2.258 1.00 97.56 342 ALA A CA 1
ATOM 2514 C C . ALA A 1 342 ? -12.501 -0.892 -2.757 1.00 97.56 342 ALA A C 1
ATOM 2516 O O . ALA A 1 342 ? -12.082 -0.706 -3.894 1.00 97.56 342 ALA A O 1
ATOM 2517 N N . THR A 1 343 ? -12.033 -1.858 -1.956 1.00 97.94 343 THR A N 1
ATOM 2518 C CA . THR A 1 343 ? -10.966 -2.789 -2.342 1.00 97.94 343 THR A CA 1
ATOM 2519 C C . THR A 1 343 ? -11.346 -3.574 -3.592 1.00 97.94 343 THR A C 1
ATOM 2521 O O . THR A 1 343 ? -10.546 -3.673 -4.514 1.00 97.94 343 THR A O 1
ATOM 2524 N N . TRP A 1 344 ? -12.561 -4.125 -3.662 1.00 98.25 344 TRP A N 1
ATOM 2525 C CA . TRP A 1 344 ? -12.988 -4.875 -4.842 1.00 98.25 344 TRP A CA 1
ATOM 2526 C C . TRP A 1 344 ? -13.034 -4.000 -6.098 1.00 98.25 344 TRP A C 1
ATOM 2528 O O . TRP A 1 344 ? -12.494 -4.400 -7.126 1.00 98.25 344 TRP A O 1
ATOM 2538 N N . VAL A 1 345 ? -13.639 -2.812 -6.016 1.00 98.12 345 VAL A N 1
ATOM 2539 C CA . VAL A 1 345 ? -13.746 -1.876 -7.144 1.00 98.12 345 VAL A CA 1
ATOM 2540 C C . VAL A 1 345 ? -12.364 -1.478 -7.648 1.00 98.12 345 VAL A C 1
ATOM 2542 O O . VAL A 1 345 ? -12.136 -1.507 -8.856 1.00 98.12 345 VAL A O 1
ATOM 2545 N N . THR A 1 346 ? -11.433 -1.144 -6.753 1.00 98.19 346 THR A N 1
ATOM 2546 C CA . THR A 1 346 ? -10.098 -0.711 -7.165 1.00 98.19 346 THR A CA 1
ATOM 2547 C C . THR A 1 346 ? -9.240 -1.847 -7.704 1.00 98.19 346 THR A C 1
ATOM 2549 O O . THR A 1 346 ? -8.605 -1.673 -8.737 1.00 98.19 346 THR A O 1
ATOM 2552 N N . TRP A 1 347 ? -9.260 -3.029 -7.085 1.00 98.44 347 TRP A N 1
ATOM 2553 C CA . TRP A 1 347 ? -8.457 -4.165 -7.550 1.00 98.44 347 TRP A CA 1
ATOM 2554 C C . TRP A 1 347 ? -9.013 -4.778 -8.828 1.00 98.44 347 TRP A C 1
ATOM 2556 O O . TRP A 1 347 ? -8.280 -4.987 -9.790 1.00 98.44 347 TRP A O 1
ATOM 2566 N N . PHE A 1 348 ? -10.319 -5.048 -8.877 1.00 98.44 348 PHE A N 1
ATOM 2567 C CA . PHE A 1 348 ? -10.940 -5.592 -10.080 1.00 98.44 348 PHE A CA 1
ATOM 2568 C C . PHE A 1 348 ? -10.894 -4.574 -11.224 1.00 98.44 348 PHE A C 1
ATOM 2570 O O . PHE A 1 348 ? -10.530 -4.923 -12.345 1.00 98.44 348 PHE A O 1
ATOM 2577 N N . GLY A 1 349 ? -11.205 -3.306 -10.938 1.00 97.62 349 GLY A N 1
ATOM 2578 C CA . GLY A 1 349 ? -11.135 -2.226 -11.918 1.00 97.62 349 GLY A CA 1
ATOM 2579 C C . GLY A 1 349 ? -9.713 -1.981 -12.425 1.00 97.62 349 GLY A C 1
ATOM 2580 O O . GLY A 1 349 ? -9.505 -1.933 -13.630 1.00 97.62 349 GLY A O 1
ATOM 2581 N N . GLY A 1 350 ? -8.734 -1.889 -11.525 1.00 96.69 350 GLY A N 1
ATOM 2582 C CA . GLY A 1 350 ? -7.342 -1.599 -11.866 1.00 96.69 350 GLY A CA 1
ATOM 2583 C C . GLY A 1 350 ? -6.596 -2.756 -12.531 1.00 96.69 350 GLY A C 1
ATOM 2584 O O . GLY A 1 350 ? -5.682 -2.499 -13.297 1.00 96.69 350 GLY A O 1
ATOM 2585 N N . ILE A 1 351 ? -6.967 -4.015 -12.273 1.00 97.62 351 ILE A N 1
ATOM 2586 C CA . ILE A 1 351 ? -6.231 -5.181 -12.797 1.00 97.62 351 ILE A CA 1
ATOM 2587 C C . ILE A 1 351 ? -6.974 -5.869 -13.949 1.00 97.62 351 ILE A C 1
ATOM 2589 O O . ILE A 1 351 ? -6.360 -6.229 -14.951 1.00 97.62 351 ILE A O 1
ATOM 2593 N N . VAL A 1 352 ? -8.288 -6.081 -13.817 1.00 97.81 352 VAL A N 1
ATOM 2594 C CA . VAL A 1 352 ? -9.076 -6.846 -14.803 1.00 97.81 352 VAL A CA 1
ATOM 2595 C C . VAL A 1 352 ? -9.634 -5.939 -15.894 1.00 97.81 352 VAL A C 1
ATOM 2597 O O . VAL A 1 352 ? -9.565 -6.274 -17.076 1.00 97.81 352 VAL A O 1
ATOM 2600 N N . VAL A 1 353 ? -10.200 -4.793 -15.502 1.00 96.81 353 VAL A N 1
ATOM 2601 C CA . VAL A 1 353 ? -10.878 -3.879 -16.436 1.00 96.81 353 VAL A CA 1
ATOM 2602 C C . VAL A 1 353 ? -9.884 -2.954 -17.138 1.00 96.81 353 VAL A C 1
ATOM 2604 O O . VAL A 1 353 ? -9.922 -2.848 -18.362 1.00 96.81 353 VAL A O 1
ATOM 2607 N N . ALA A 1 354 ? -8.999 -2.301 -16.385 1.00 92.44 354 ALA A N 1
ATOM 2608 C CA . ALA A 1 354 ? -7.997 -1.387 -16.921 1.00 92.44 354 ALA A CA 1
ATOM 2609 C C . ALA A 1 354 ? -6.995 -2.118 -17.816 1.00 92.44 354 ALA A C 1
ATOM 2611 O O . ALA A 1 354 ? -6.607 -3.251 -17.531 1.00 92.44 354 ALA A O 1
ATOM 2612 N N . ASN A 1 355 ? -6.557 -1.458 -18.886 1.00 92.06 355 ASN A N 1
ATOM 2613 C CA . ASN A 1 355 ? -5.543 -1.975 -19.802 1.00 92.06 355 ASN A CA 1
ATOM 2614 C C . ASN A 1 355 ? -4.563 -0.862 -20.200 1.00 92.06 355 ASN A C 1
ATOM 2616 O O . ASN A 1 355 ? -4.189 -0.746 -21.362 1.00 92.06 355 ASN A O 1
ATOM 2620 N N . ASP A 1 356 ? -4.204 -0.029 -19.229 1.00 93.69 356 ASP A N 1
ATOM 2621 C CA . ASP A 1 356 ? -3.269 1.088 -19.331 1.00 93.69 356 ASP A CA 1
ATOM 2622 C C . ASP A 1 356 ? -2.650 1.357 -17.952 1.00 93.69 356 ASP A C 1
ATOM 2624 O O . ASP A 1 356 ? -3.250 1.039 -16.918 1.00 93.69 356 ASP A O 1
ATOM 2628 N N . ASP A 1 357 ? -1.445 1.924 -17.957 1.00 92.31 357 ASP A N 1
ATOM 2629 C CA . ASP A 1 357 ? -0.646 2.180 -16.759 1.00 92.31 357 ASP A CA 1
ATOM 2630 C C . ASP A 1 357 ? -1.321 3.167 -15.799 1.00 92.31 357 ASP A C 1
ATOM 2632 O O . ASP A 1 357 ? -1.426 2.903 -14.598 1.00 92.31 357 ASP A O 1
ATOM 2636 N N . PHE A 1 358 ? -1.856 4.269 -16.332 1.00 95.00 358 PHE A N 1
ATOM 2637 C CA . PHE A 1 358 ? -2.514 5.299 -15.531 1.00 95.00 358 PHE A CA 1
ATOM 2638 C C . PHE A 1 358 ? -3.665 4.721 -14.700 1.00 95.00 358 PHE A C 1
ATOM 2640 O O . PHE A 1 358 ? -3.727 4.913 -13.480 1.00 95.00 358 PHE A O 1
ATOM 2647 N N . SER A 1 359 ? -4.567 3.976 -15.342 1.00 95.19 359 SER A N 1
ATOM 2648 C CA . SER A 1 359 ? -5.737 3.412 -14.671 1.00 95.19 359 SER A CA 1
ATOM 2649 C C . SER A 1 359 ? -5.361 2.343 -13.649 1.00 95.19 359 SER A C 1
ATOM 2651 O O . SER A 1 359 ? -5.935 2.318 -12.558 1.00 95.19 359 SER A O 1
ATOM 2653 N N . PHE A 1 360 ? -4.381 1.489 -13.962 1.00 95.69 360 PHE A N 1
ATOM 2654 C CA . PHE A 1 360 ? -3.850 0.509 -13.013 1.00 95.69 360 PHE A CA 1
ATOM 2655 C C . PHE A 1 360 ? -3.262 1.198 -11.769 1.00 95.69 360 PHE A C 1
ATOM 2657 O O . PHE A 1 360 ? -3.646 0.870 -10.637 1.00 95.69 360 PHE A O 1
ATOM 2664 N N . THR A 1 361 ? -2.402 2.197 -11.973 1.00 95.06 361 THR A N 1
ATOM 2665 C CA . THR A 1 361 ? -1.696 2.927 -10.913 1.00 95.06 361 THR A CA 1
ATOM 2666 C C . THR A 1 361 ? -2.665 3.670 -9.999 1.00 95.06 361 THR A C 1
ATOM 2668 O O . THR A 1 361 ? -2.681 3.451 -8.784 1.00 95.06 361 THR A O 1
ATOM 2671 N N . VAL A 1 362 ? -3.540 4.506 -10.565 1.00 95.69 362 VAL A N 1
ATOM 2672 C CA . VAL A 1 362 ? -4.481 5.334 -9.793 1.00 95.69 362 VAL A CA 1
ATOM 2673 C C . VAL A 1 362 ? -5.450 4.485 -8.970 1.00 95.69 362 VAL A C 1
ATOM 2675 O O . VAL A 1 362 ? -5.788 4.839 -7.834 1.00 95.69 362 VAL A O 1
ATOM 2678 N N . MET A 1 363 ? -5.903 3.356 -9.518 1.00 96.69 363 MET A N 1
ATOM 2679 C CA . MET A 1 363 ? -6.819 2.462 -8.815 1.00 96.69 363 MET A CA 1
ATOM 2680 C C . MET A 1 363 ? -6.137 1.767 -7.633 1.00 96.69 363 MET A C 1
ATOM 2682 O O . MET A 1 363 ? -6.720 1.714 -6.550 1.00 96.69 363 MET A O 1
ATOM 2686 N N . ASN A 1 364 ? -4.898 1.295 -7.783 1.00 94.50 364 ASN A N 1
ATOM 2687 C CA . ASN A 1 364 ? -4.219 0.547 -6.720 1.00 94.50 364 ASN A CA 1
ATOM 2688 C C . ASN A 1 364 ? -3.601 1.449 -5.639 1.00 94.50 364 ASN A C 1
ATOM 2690 O O . ASN A 1 364 ? -3.747 1.167 -4.447 1.00 94.50 364 ASN A O 1
ATOM 2694 N N . VAL A 1 365 ? -2.953 2.548 -6.030 1.00 96.06 365 VAL A N 1
ATOM 2695 C CA . VAL A 1 365 ? -2.128 3.362 -5.123 1.00 96.06 365 VAL A CA 1
ATOM 2696 C C . VAL A 1 365 ? -2.962 4.207 -4.162 1.00 96.06 365 VAL A C 1
ATOM 2698 O O . VAL A 1 365 ? -2.662 4.274 -2.971 1.00 96.06 365 VAL A O 1
ATOM 2701 N N . VAL A 1 366 ? -4.033 4.855 -4.631 1.00 98.06 366 VAL A N 1
ATOM 2702 C CA . VAL A 1 366 ? -4.749 5.853 -3.812 1.00 98.06 366 VAL A CA 1
ATOM 2703 C C . VAL A 1 366 ? -5.441 5.204 -2.611 1.00 98.06 366 VAL A C 1
ATOM 2705 O O . VAL A 1 366 ? -5.292 5.677 -1.483 1.00 98.06 366 VAL A O 1
ATOM 2708 N N . LEU A 1 367 ? -6.148 4.084 -2.819 1.00 96.88 367 LEU A N 1
ATOM 2709 C CA . LEU A 1 367 ? -6.779 3.330 -1.726 1.00 96.88 367 LEU A CA 1
ATOM 2710 C C . LEU A 1 367 ? -5.750 2.642 -0.813 1.00 96.88 367 LEU A C 1
ATOM 2712 O O . LEU A 1 367 ? -6.079 2.282 0.316 1.00 96.88 367 LEU A O 1
ATOM 2716 N N . HIS A 1 368 ? -4.515 2.455 -1.271 1.00 96.94 368 HIS A N 1
ATOM 2717 C CA . HIS A 1 368 ? -3.436 1.906 -0.457 1.00 96.94 368 HIS A CA 1
ATOM 2718 C C . HIS A 1 368 ? -2.792 2.983 0.435 1.00 96.94 368 HIS A C 1
ATOM 2720 O O . HIS A 1 368 ? -2.786 2.858 1.663 1.00 96.94 368 HIS A O 1
ATOM 2726 N N . GLY A 1 369 ? -2.320 4.080 -0.162 1.00 97.62 369 GLY A N 1
ATOM 2727 C CA . GLY A 1 369 ? -1.548 5.111 0.532 1.00 97.62 369 GLY A CA 1
ATOM 2728 C C . GLY A 1 369 ? -2.384 6.046 1.411 1.00 97.62 369 GLY A C 1
ATOM 2729 O O . GLY A 1 369 ? -1.996 6.349 2.543 1.00 97.62 369 GLY A O 1
ATOM 2730 N N . VAL A 1 370 ? -3.565 6.484 0.953 1.00 98.06 370 VAL A N 1
ATOM 2731 C CA . VAL A 1 370 ? -4.359 7.505 1.670 1.00 98.06 370 VAL A CA 1
ATOM 2732 C C . VAL A 1 370 ? -4.846 7.033 3.050 1.00 98.06 370 VAL A C 1
ATOM 2734 O O . VAL A 1 370 ? -4.642 7.765 4.030 1.00 98.06 370 VAL A O 1
ATOM 2737 N N . PRO A 1 371 ? -5.433 5.827 3.208 1.00 97.25 371 PRO A N 1
ATOM 2738 C CA . PRO A 1 371 ? -5.741 5.294 4.536 1.00 97.25 371 PRO A CA 1
ATOM 2739 C C . PRO A 1 371 ? -4.520 5.196 5.448 1.00 97.25 371 PRO A C 1
ATOM 2741 O O . PRO A 1 371 ? -4.624 5.439 6.656 1.00 97.25 371 PRO A O 1
ATOM 2744 N N . TYR A 1 372 ? -3.361 4.863 4.877 1.00 97.44 372 TYR A N 1
ATOM 2745 C CA . TYR A 1 372 ? -2.128 4.719 5.633 1.00 97.44 372 TYR A CA 1
ATOM 2746 C C . TYR A 1 372 ? -1.651 6.067 6.187 1.00 97.44 372 TYR A C 1
ATOM 2748 O O . TYR A 1 372 ? -1.397 6.168 7.389 1.00 97.44 372 TYR A O 1
ATOM 2756 N N . PHE A 1 373 ? -1.678 7.144 5.390 1.00 98.25 373 PHE A N 1
ATOM 2757 C CA . PHE A 1 373 ? -1.411 8.497 5.897 1.00 98.25 373 PHE A CA 1
ATOM 2758 C C . PHE A 1 373 ? -2.307 8.861 7.081 1.00 98.25 373 PHE A C 1
ATOM 2760 O O . PHE A 1 373 ? -1.822 9.391 8.082 1.00 98.25 373 PHE A O 1
ATOM 2767 N N . ALA A 1 374 ? -3.606 8.559 7.002 1.00 96.81 374 ALA A N 1
ATOM 2768 C CA . ALA A 1 374 ? -4.543 8.870 8.078 1.00 96.81 374 ALA A CA 1
ATOM 2769 C C . ALA A 1 374 ? -4.215 8.111 9.375 1.00 96.81 374 ALA A C 1
ATOM 2771 O O . ALA A 1 374 ? -4.234 8.700 10.463 1.00 96.81 374 ALA A O 1
ATOM 2772 N N . LEU A 1 375 ? -3.868 6.825 9.268 1.00 96.56 375 LEU A N 1
ATOM 2773 C CA . LEU A 1 375 ? -3.442 6.011 10.407 1.00 96.56 375 LEU A CA 1
ATOM 2774 C C . LEU A 1 375 ? -2.149 6.528 11.028 1.00 96.56 375 LEU A C 1
ATOM 2776 O O . LEU A 1 375 ? -2.092 6.697 12.250 1.00 96.56 375 LEU A O 1
ATOM 2780 N N . LEU A 1 376 ? -1.136 6.808 10.208 1.00 97.06 376 LEU A N 1
ATOM 2781 C CA . LEU A 1 376 ? 0.176 7.244 10.679 1.00 97.06 376 LEU A CA 1
ATOM 2782 C C . LEU A 1 376 ? 0.116 8.633 11.279 1.00 97.06 376 LEU A C 1
ATOM 2784 O O . LEU A 1 376 ? 0.630 8.841 12.375 1.00 97.06 376 LEU A O 1
ATOM 2788 N N . PHE A 1 377 ? -0.576 9.563 10.626 1.00 97.25 377 PHE A N 1
ATOM 2789 C CA . PHE A 1 377 ? -0.751 10.906 11.156 1.00 97.25 377 PHE A CA 1
ATOM 2790 C C . PHE A 1 377 ? -1.484 10.878 12.500 1.00 97.25 377 PHE A C 1
ATOM 2792 O O . PHE A 1 377 ? -1.097 11.566 13.448 1.00 97.25 377 PHE A O 1
ATOM 2799 N N . ARG A 1 378 ? -2.512 10.032 12.634 1.00 95.81 378 ARG A N 1
ATOM 2800 C CA . ARG A 1 378 ? -3.223 9.865 13.904 1.00 95.81 378 ARG A CA 1
ATOM 2801 C C . ARG A 1 378 ? -2.339 9.250 14.985 1.00 95.81 378 ARG A C 1
ATOM 2803 O O . ARG A 1 378 ? -2.304 9.785 16.093 1.00 95.81 378 ARG A O 1
ATOM 2810 N N . TYR A 1 379 ? -1.625 8.169 14.671 1.00 95.94 379 TYR A N 1
ATOM 2811 C CA . TYR A 1 379 ? -0.661 7.555 15.585 1.00 95.94 379 TYR A CA 1
ATOM 2812 C C . TYR A 1 379 ? 0.380 8.579 16.050 1.00 95.94 379 TYR A C 1
ATOM 2814 O O . TYR A 1 379 ? 0.603 8.737 17.251 1.00 95.94 379 TYR A O 1
ATOM 2822 N N . ALA A 1 380 ? 0.956 9.324 15.107 1.00 96.56 380 ALA A N 1
ATOM 2823 C CA . ALA A 1 380 ? 1.991 10.309 15.368 1.00 96.56 380 ALA A CA 1
ATOM 2824 C C . ALA A 1 380 ? 1.482 11.461 16.237 1.00 96.56 380 ALA A C 1
ATOM 2826 O O . ALA A 1 380 ? 2.165 11.893 17.160 1.00 96.56 380 ALA A O 1
ATOM 2827 N N . ARG A 1 381 ? 0.241 11.915 16.047 1.00 95.69 381 ARG A N 1
ATOM 2828 C CA . ARG A 1 381 ? -0.372 12.892 16.959 1.00 95.69 381 ARG A CA 1
ATOM 2829 C C . ARG A 1 381 ? -0.569 12.345 18.371 1.00 95.69 381 ARG A C 1
ATOM 2831 O O . ARG A 1 381 ? -0.327 13.075 19.330 1.00 95.69 381 ARG A O 1
ATOM 2838 N N . GLY A 1 382 ? -0.986 11.086 18.505 1.00 94.31 382 GLY A N 1
ATOM 2839 C CA . GLY A 1 382 ? -1.101 10.426 19.807 1.00 94.31 382 GLY A CA 1
ATOM 2840 C C . GLY A 1 382 ? 0.250 10.333 20.513 1.00 94.31 382 GLY A C 1
ATOM 2841 O O . GLY A 1 382 ? 0.373 10.700 21.677 1.00 94.31 382 GLY A O 1
ATOM 2842 N N . ARG A 1 383 ? 1.291 9.934 19.779 1.00 94.62 383 ARG A N 1
ATOM 2843 C CA . ARG A 1 383 ? 2.653 9.848 20.305 1.00 94.62 383 ARG A CA 1
ATOM 2844 C C . ARG A 1 383 ? 3.264 11.221 20.625 1.00 94.62 383 ARG A C 1
ATOM 2846 O O . ARG A 1 383 ? 3.953 11.360 21.632 1.00 94.62 383 ARG A O 1
ATOM 2853 N N . LEU A 1 384 ? 2.966 12.251 19.833 1.00 95.06 384 LEU A N 1
ATOM 2854 C CA . LEU A 1 384 ? 3.349 13.636 20.121 1.00 95.06 384 LEU A CA 1
ATOM 2855 C C . LEU A 1 384 ? 2.724 14.138 21.431 1.00 95.06 384 LEU A C 1
ATOM 2857 O O . LEU A 1 384 ? 3.392 14.828 22.196 1.00 95.06 384 LEU A O 1
ATOM 2861 N N . ALA A 1 385 ? 1.464 13.784 21.706 1.00 93.31 385 ALA A N 1
ATOM 2862 C CA . ALA A 1 385 ? 0.781 14.169 22.943 1.00 93.31 385 ALA A CA 1
ATOM 2863 C C . ALA A 1 385 ? 1.424 13.553 24.202 1.00 93.31 385 ALA A C 1
ATOM 2865 O O . ALA A 1 385 ? 1.289 14.104 25.290 1.00 93.31 385 ALA A O 1
ATOM 2866 N N . GLU A 1 386 ? 2.161 12.451 24.048 1.00 92.50 386 GLU A N 1
ATOM 2867 C CA . GLU A 1 386 ? 2.975 11.834 25.103 1.00 92.50 386 GLU A CA 1
ATOM 2868 C C . GLU A 1 386 ? 4.381 12.457 25.222 1.00 92.50 386 GLU A C 1
ATOM 2870 O O . GLU A 1 386 ? 5.199 11.973 25.998 1.00 92.50 386 GLU A O 1
ATOM 2875 N N . GLY A 1 387 ? 4.690 13.502 24.445 1.00 91.06 387 GLY A N 1
ATOM 2876 C CA . GLY A 1 387 ? 6.014 14.131 24.413 1.00 91.06 387 GLY A CA 1
ATOM 2877 C C . GLY A 1 387 ? 7.040 13.421 23.520 1.00 91.06 387 GLY A C 1
ATOM 2878 O O . GLY A 1 387 ? 8.232 13.698 23.635 1.00 91.06 387 GLY A O 1
ATOM 2879 N N . GLY A 1 388 ? 6.605 12.517 22.632 1.00 90.75 388 GLY A N 1
ATOM 2880 C CA . GLY A 1 388 ? 7.486 11.813 21.694 1.00 90.75 388 GLY A CA 1
ATOM 2881 C C . GLY A 1 388 ? 8.078 12.696 20.580 1.00 90.75 388 GLY A C 1
ATOM 2882 O O . GLY A 1 388 ? 7.732 13.867 20.433 1.00 90.75 388 GLY A O 1
ATOM 2883 N N . TYR A 1 389 ? 8.945 12.097 19.752 1.00 92.81 389 TYR A N 1
ATOM 2884 C CA . TYR A 1 389 ? 9.588 12.661 18.543 1.00 92.81 389 TYR A CA 1
ATOM 2885 C C . TYR A 1 389 ? 10.703 13.703 18.717 1.00 92.81 389 TYR A C 1
ATOM 2887 O O . TYR A 1 389 ? 11.380 14.015 17.737 1.00 92.81 389 TYR A O 1
ATOM 2895 N N . GLY A 1 390 ? 10.945 14.247 19.913 1.00 89.94 390 GLY A N 1
ATOM 2896 C CA . GLY A 1 390 ? 12.042 15.204 20.128 1.00 89.94 390 GLY A CA 1
ATOM 2897 C C . GLY A 1 390 ? 12.011 16.373 19.129 1.00 89.94 390 GLY A C 1
ATOM 2898 O O . GLY A 1 390 ? 11.009 17.079 19.026 1.00 89.94 390 GLY A O 1
ATOM 2899 N N . ALA A 1 391 ? 13.085 16.571 18.355 1.00 88.44 391 ALA A N 1
ATOM 2900 C CA . ALA A 1 391 ? 13.149 17.620 17.329 1.00 88.44 391 ALA A CA 1
ATOM 2901 C C . ALA A 1 391 ? 12.125 17.425 16.189 1.00 88.44 391 ALA A C 1
ATOM 2903 O O . ALA A 1 391 ? 11.519 18.398 15.732 1.00 88.44 391 ALA A O 1
ATOM 2904 N N . ALA A 1 392 ? 11.851 16.176 15.787 1.00 90.75 392 ALA A N 1
ATOM 2905 C CA . ALA A 1 392 ? 10.897 15.851 14.722 1.00 90.75 392 ALA A CA 1
ATOM 2906 C C . ALA A 1 392 ? 9.441 16.198 15.090 1.00 90.75 392 ALA A C 1
ATOM 2908 O O . ALA A 1 392 ? 8.577 16.297 14.218 1.00 90.75 392 ALA A O 1
ATOM 2909 N N . ALA A 1 393 ? 9.165 16.490 16.366 1.00 93.94 393 ALA A N 1
ATOM 2910 C CA . ALA A 1 393 ? 7.875 17.001 16.815 1.00 93.94 393 ALA A CA 1
ATOM 2911 C C . ALA A 1 393 ? 7.464 18.311 16.112 1.00 93.94 393 ALA A C 1
ATOM 2913 O O . ALA A 1 393 ? 6.271 18.598 16.018 1.00 93.94 393 ALA A O 1
ATOM 2914 N N . ALA A 1 394 ? 8.419 19.105 15.604 1.00 93.62 394 ALA A N 1
ATOM 2915 C CA . ALA A 1 394 ? 8.126 20.327 14.850 1.00 93.62 394 ALA A CA 1
ATOM 2916 C C . ALA A 1 394 ? 7.280 20.055 13.594 1.00 93.62 394 ALA A C 1
ATOM 2918 O O . ALA A 1 394 ? 6.326 20.790 13.338 1.00 93.62 394 ALA A O 1
ATOM 2919 N N . LEU A 1 395 ? 7.565 18.958 12.883 1.00 93.69 395 LEU A N 1
ATOM 2920 C CA . LEU A 1 395 ? 6.838 18.543 11.678 1.00 93.69 395 LEU A CA 1
ATOM 2921 C C . LEU A 1 395 ? 5.359 18.278 11.985 1.00 93.69 395 LEU A C 1
ATOM 2923 O O . LEU A 1 395 ? 4.472 18.715 11.259 1.00 93.69 395 LEU A O 1
ATOM 2927 N N . LEU A 1 396 ? 5.088 17.619 13.115 1.00 95.00 396 LEU A N 1
ATOM 2928 C CA . LEU A 1 396 ? 3.731 17.284 13.552 1.00 95.00 396 LEU A CA 1
ATOM 2929 C C . LEU A 1 396 ? 2.990 18.481 14.168 1.00 95.00 396 LEU A C 1
ATOM 2931 O O . LEU A 1 396 ? 1.766 18.562 14.063 1.00 95.00 396 LEU A O 1
ATOM 2935 N N . ARG A 1 397 ? 3.707 19.431 14.788 1.00 94.25 397 ARG A N 1
ATOM 2936 C CA . ARG A 1 397 ? 3.122 20.695 15.280 1.00 94.25 397 ARG A CA 1
ATOM 2937 C C . ARG A 1 397 ? 2.645 21.598 14.143 1.00 94.25 397 ARG A C 1
ATOM 2939 O O . ARG A 1 397 ? 1.663 22.307 14.326 1.00 94.25 397 ARG A O 1
ATOM 2946 N N . ALA A 1 398 ? 3.278 21.514 12.974 1.00 94.44 398 ALA A N 1
ATOM 2947 C CA . ALA A 1 398 ? 2.793 22.136 11.741 1.00 94.44 398 ALA A CA 1
ATOM 2948 C C . ALA A 1 398 ? 1.541 21.438 11.155 1.00 94.44 398 ALA A C 1
ATOM 2950 O O . ALA A 1 398 ? 1.021 21.845 10.117 1.00 94.44 398 ALA A O 1
ATOM 2951 N N . GLY A 1 399 ? 1.019 20.408 11.829 1.00 95.69 399 GLY A N 1
ATOM 2952 C CA . GLY A 1 399 ? -0.221 19.736 11.471 1.00 95.69 399 GLY A CA 1
ATOM 2953 C C . GLY A 1 399 ? -0.083 18.844 10.241 1.00 95.69 399 GLY A C 1
ATOM 2954 O O . GLY A 1 399 ? 0.994 18.344 9.923 1.00 95.69 399 GLY A O 1
ATOM 2955 N N . LEU A 1 400 ? -1.209 18.620 9.560 1.00 96.00 400 LEU A N 1
ATOM 2956 C CA . LEU A 1 400 ? -1.253 17.774 8.368 1.00 96.00 400 LEU A CA 1
ATOM 2957 C C . LEU A 1 400 ? -0.365 18.313 7.227 1.00 96.00 400 LEU A C 1
ATOM 2959 O O . LEU A 1 400 ? 0.339 17.500 6.637 1.00 96.00 400 LEU A O 1
ATOM 2963 N N . PRO A 1 401 ? -0.308 19.633 6.941 1.00 96.81 401 PRO A N 1
ATOM 2964 C CA . PRO A 1 401 ? 0.595 20.155 5.915 1.00 96.81 401 PRO A CA 1
ATOM 2965 C C . PRO A 1 401 ? 2.068 19.871 6.216 1.00 96.81 401 PRO A C 1
ATOM 2967 O O . PRO A 1 401 ? 2.779 19.405 5.336 1.00 96.81 401 PRO A O 1
ATOM 2970 N N . GLY A 1 402 ? 2.523 20.084 7.457 1.00 96.69 402 GLY A N 1
ATOM 2971 C CA . GLY A 1 402 ? 3.909 19.790 7.839 1.00 96.69 402 GLY A CA 1
ATOM 2972 C C . GLY A 1 402 ? 4.261 18.308 7.713 1.00 96.69 402 GLY A C 1
ATOM 2973 O O . GLY A 1 402 ? 5.335 17.968 7.224 1.00 96.69 402 GLY A O 1
ATOM 2974 N N . PHE A 1 403 ? 3.329 17.430 8.093 1.00 97.81 403 PHE A N 1
ATOM 2975 C CA . PHE A 1 403 ? 3.458 15.988 7.899 1.00 97.81 403 PHE A CA 1
ATOM 2976 C C . PHE A 1 403 ? 3.552 15.616 6.413 1.00 97.81 403 PHE A C 1
ATOM 2978 O O . PHE A 1 403 ? 4.506 14.956 6.021 1.00 97.81 403 PHE A O 1
ATOM 2985 N N . LEU A 1 404 ? 2.610 16.063 5.576 1.00 98.25 404 LEU A N 1
ATOM 2986 C CA . LEU A 1 404 ? 2.574 15.697 4.157 1.00 98.25 404 LEU A CA 1
ATOM 2987 C C . LEU A 1 404 ? 3.742 16.297 3.366 1.00 98.25 404 LEU A C 1
ATOM 2989 O O . LEU A 1 404 ? 4.375 15.578 2.603 1.00 98.25 404 LEU A O 1
ATOM 2993 N N . LEU A 1 405 ? 4.078 17.574 3.574 1.00 98.12 405 LEU A N 1
ATOM 2994 C CA . LEU A 1 405 ? 5.189 18.227 2.868 1.00 98.12 405 LEU A CA 1
ATOM 2995 C C . LEU A 1 405 ? 6.533 17.564 3.179 1.00 98.12 405 LEU A C 1
ATOM 2997 O O . LEU A 1 405 ? 7.360 17.426 2.285 1.00 98.12 405 LEU A O 1
ATOM 3001 N N . PHE A 1 406 ? 6.742 17.121 4.422 1.00 98.12 406 PHE A N 1
ATOM 3002 C CA . PHE A 1 406 ? 7.938 16.364 4.783 1.00 98.12 406 PHE A CA 1
ATOM 3003 C C . PHE A 1 406 ? 8.027 15.035 4.024 1.00 98.12 406 PHE A C 1
ATOM 3005 O O . PHE A 1 406 ? 9.086 14.698 3.501 1.00 98.12 406 PHE A O 1
ATOM 3012 N N . LEU A 1 407 ? 6.916 14.300 3.926 1.00 98.62 407 LEU A N 1
ATOM 3013 C CA . LEU A 1 407 ? 6.875 13.025 3.208 1.00 98.62 407 LEU A CA 1
ATOM 3014 C C . LEU A 1 407 ? 7.057 13.202 1.701 1.00 98.62 407 LEU A C 1
ATOM 3016 O O . LEU A 1 407 ? 7.825 12.462 1.098 1.00 98.62 407 LEU A O 1
ATOM 3020 N N . VAL A 1 408 ? 6.418 14.214 1.110 1.00 98.69 408 VAL A N 1
ATOM 3021 C CA . VAL A 1 408 ? 6.589 14.556 -0.309 1.00 98.69 408 VAL A CA 1
ATOM 3022 C C . VAL A 1 408 ? 8.028 14.982 -0.602 1.00 98.69 408 VAL A C 1
ATOM 3024 O O . VAL A 1 408 ? 8.572 14.598 -1.630 1.00 98.69 408 VAL A O 1
ATOM 3027 N N . ALA A 1 409 ? 8.679 15.724 0.299 1.00 98.56 409 ALA A N 1
ATOM 3028 C CA . ALA A 1 409 ? 10.082 16.099 0.127 1.00 98.56 409 ALA A CA 1
ATOM 3029 C C . ALA A 1 409 ? 11.016 14.877 0.119 1.00 98.56 409 ALA A C 1
ATOM 3031 O O . ALA A 1 409 ? 11.930 14.819 -0.700 1.00 98.56 409 ALA A O 1
ATOM 3032 N N . LEU A 1 410 ? 10.778 13.893 0.995 1.00 98.69 410 LEU A N 1
ATOM 3033 C CA . LEU A 1 410 ? 11.534 12.636 0.991 1.00 98.69 410 LEU A CA 1
ATOM 3034 C C . LEU A 1 410 ? 11.251 11.800 -0.259 1.00 98.69 410 LEU A C 1
ATOM 3036 O O . LEU A 1 410 ? 12.189 11.301 -0.869 1.00 98.69 410 LEU A O 1
ATOM 3040 N N . ALA A 1 411 ? 9.987 11.709 -0.673 1.00 98.62 411 ALA A N 1
ATOM 3041 C CA . ALA A 1 411 ? 9.597 11.006 -1.888 1.00 98.62 411 ALA A CA 1
ATOM 3042 C C . ALA A 1 411 ? 10.233 11.618 -3.143 1.00 98.62 411 ALA A C 1
ATOM 3044 O O . ALA A 1 411 ? 10.792 10.901 -3.961 1.00 98.62 411 ALA A O 1
ATOM 3045 N N . LEU A 1 412 ? 10.231 12.949 -3.265 1.00 98.50 412 LEU A N 1
ATOM 3046 C CA . LEU A 1 412 ? 10.916 13.648 -4.356 1.00 98.50 412 LEU A CA 1
ATOM 3047 C C . LEU A 1 412 ? 12.427 13.405 -4.337 1.00 98.50 412 LEU A C 1
ATOM 3049 O O . LEU A 1 412 ? 13.031 13.278 -5.397 1.00 98.50 412 LEU A O 1
ATOM 3053 N N . ALA A 1 413 ? 13.042 13.351 -3.152 1.00 98.50 413 ALA A N 1
ATOM 3054 C CA . ALA A 1 413 ? 14.461 13.040 -3.030 1.00 98.50 413 ALA A CA 1
ATOM 3055 C C . ALA A 1 413 ? 14.765 11.589 -3.438 1.00 98.50 413 ALA A C 1
ATOM 3057 O O . ALA A 1 413 ? 15.765 11.351 -4.108 1.00 98.50 413 ALA A O 1
ATOM 3058 N N . GLU A 1 414 ? 13.910 10.633 -3.069 1.00 98.50 414 GLU A N 1
ATOM 3059 C CA . GLU A 1 414 ? 14.025 9.234 -3.497 1.00 98.50 414 GLU A CA 1
ATOM 3060 C C . GLU A 1 414 ? 13.893 9.103 -5.019 1.00 98.50 414 GLU A C 1
ATOM 3062 O O . GLU A 1 414 ? 14.786 8.552 -5.662 1.00 98.50 414 GLU A O 1
ATOM 3067 N N . GLU A 1 415 ? 12.848 9.684 -5.609 1.00 98.06 415 GLU A N 1
ATOM 3068 C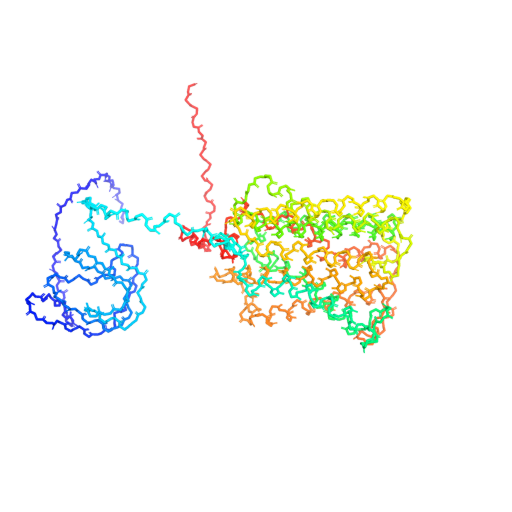 CA . GLU A 1 415 ? 12.616 9.631 -7.056 1.00 98.06 415 GLU A CA 1
ATOM 3069 C C . GLU A 1 415 ? 13.691 10.367 -7.857 1.00 98.06 415 GLU A C 1
ATOM 3071 O O . GLU A 1 415 ? 14.083 9.918 -8.931 1.00 98.06 415 GLU A O 1
ATOM 3076 N N . PHE A 1 416 ? 14.250 11.451 -7.312 1.00 97.81 416 PHE A N 1
ATOM 3077 C CA . PHE A 1 416 ? 15.430 12.088 -7.889 1.00 97.81 416 PHE A CA 1
ATOM 3078 C C . PHE A 1 416 ? 16.611 11.110 -7.968 1.00 97.81 416 PHE A C 1
ATOM 3080 O O . PHE A 1 416 ? 17.275 11.028 -8.999 1.00 97.81 416 PHE A O 1
ATOM 3087 N N . LEU A 1 417 ? 16.884 10.345 -6.906 1.00 97.56 417 LEU A N 1
ATOM 3088 C CA . LEU A 1 417 ? 17.986 9.378 -6.906 1.00 97.56 417 LEU A CA 1
ATOM 3089 C C . LEU A 1 417 ? 17.737 8.228 -7.890 1.00 97.56 417 LEU A C 1
ATOM 3091 O O . LEU A 1 417 ? 18.659 7.846 -8.614 1.00 97.56 417 LEU A O 1
ATOM 3095 N N . TRP A 1 418 ? 16.505 7.717 -7.950 1.00 97.69 418 TRP A N 1
ATOM 3096 C CA . TRP A 1 418 ? 16.089 6.725 -8.943 1.00 97.69 418 TRP A CA 1
ATOM 3097 C C . TRP A 1 418 ? 16.273 7.225 -10.374 1.00 97.69 418 TRP A C 1
ATOM 3099 O O . TRP A 1 418 ? 16.890 6.538 -11.191 1.00 97.69 418 TRP A O 1
ATOM 3109 N N . ASP A 1 419 ? 15.804 8.435 -10.674 1.00 96.50 419 ASP A N 1
ATOM 3110 C CA . ASP A 1 419 ? 15.902 9.015 -12.009 1.00 96.50 419 ASP A CA 1
ATOM 3111 C C . ASP A 1 419 ? 17.359 9.264 -12.418 1.00 96.50 419 ASP A C 1
ATOM 3113 O O . ASP A 1 419 ? 17.770 8.901 -13.520 1.00 96.50 419 ASP A O 1
ATOM 3117 N N . GLN A 1 420 ? 18.181 9.807 -11.514 1.00 96.19 420 GLN A N 1
ATOM 3118 C CA . GLN A 1 420 ? 19.576 10.115 -11.826 1.00 96.19 420 GLN A CA 1
ATOM 3119 C C . GLN A 1 420 ? 20.457 8.869 -11.986 1.00 96.19 420 GLN A C 1
ATOM 3121 O O . GLN A 1 420 ? 21.421 8.915 -12.759 1.00 96.19 420 GLN A O 1
ATOM 3126 N N . ALA A 1 421 ? 20.165 7.781 -11.265 1.00 96.19 421 ALA A N 1
ATOM 3127 C CA . ALA A 1 421 ? 20.986 6.569 -11.262 1.00 96.19 421 ALA A CA 1
ATOM 3128 C C . ALA A 1 421 ? 20.481 5.464 -12.205 1.00 96.19 421 ALA A C 1
ATOM 3130 O O . ALA A 1 421 ? 21.299 4.682 -12.699 1.00 96.19 421 ALA A O 1
ATOM 3131 N N . VAL A 1 422 ? 19.164 5.378 -12.436 1.00 95.94 422 VAL A N 1
ATOM 3132 C CA . VAL A 1 422 ? 18.517 4.231 -13.095 1.00 95.94 422 VAL A CA 1
ATOM 3133 C C . VAL A 1 422 ? 17.624 4.672 -14.260 1.00 95.94 422 VAL A C 1
ATOM 3135 O O . VAL A 1 422 ? 17.990 4.408 -15.410 1.00 95.94 422 VAL A O 1
ATOM 3138 N N . TRP A 1 423 ? 16.498 5.344 -13.986 1.00 94.69 423 TRP A N 1
ATOM 3139 C CA . TRP A 1 423 ? 15.400 5.517 -14.956 1.00 94.69 423 TRP A CA 1
ATOM 3140 C C . TRP A 1 423 ? 15.698 6.541 -16.048 1.00 94.69 423 TRP A C 1
ATOM 3142 O O . TRP A 1 423 ? 15.615 6.216 -17.231 1.00 94.69 423 TRP A O 1
ATOM 3152 N N . ARG A 1 424 ? 16.141 7.747 -15.668 1.00 93.44 424 ARG A N 1
ATOM 3153 C CA . ARG A 1 424 ? 16.428 8.865 -16.587 1.00 93.44 424 ARG A CA 1
ATOM 3154 C C . ARG A 1 424 ? 15.227 9.243 -17.466 1.00 93.44 424 ARG A C 1
ATOM 3156 O O . ARG A 1 424 ? 15.393 9.596 -18.633 1.00 93.44 424 ARG A O 1
ATOM 3163 N N . GLU A 1 425 ? 14.031 9.185 -16.897 1.00 90.81 425 GLU A N 1
ATOM 3164 C CA . GLU A 1 425 ? 12.753 9.412 -17.583 1.00 90.81 425 GLU A CA 1
ATOM 3165 C C . GLU A 1 425 ? 12.245 10.849 -17.384 1.00 90.81 425 GLU A C 1
ATOM 3167 O O . GLU A 1 425 ? 11.570 11.408 -18.248 1.00 90.81 425 GLU A O 1
ATOM 3172 N N . HIS A 1 426 ? 12.635 11.507 -16.288 1.00 93.19 426 HIS A N 1
ATOM 3173 C CA . HIS A 1 426 ? 12.057 12.777 -15.845 1.00 93.19 426 HIS A CA 1
ATOM 3174 C C . HIS A 1 426 ? 13.031 13.958 -15.969 1.00 93.19 426 HIS A C 1
ATOM 3176 O O . HIS A 1 426 ? 13.088 14.845 -15.110 1.00 93.19 426 HIS A O 1
ATOM 3182 N N . ALA A 1 427 ? 13.767 14.031 -17.084 1.00 93.31 427 ALA A N 1
ATOM 3183 C CA . ALA A 1 427 ? 14.774 15.070 -17.326 1.00 93.31 427 ALA A CA 1
ATOM 3184 C C . ALA A 1 427 ? 14.223 16.511 -17.254 1.00 93.31 427 ALA A C 1
ATOM 3186 O O . ALA A 1 427 ? 14.961 17.431 -16.905 1.00 93.31 427 ALA A O 1
ATOM 3187 N N . SER A 1 428 ? 12.935 16.728 -17.545 1.00 94.19 428 SER A N 1
ATOM 3188 C CA . SER A 1 428 ? 12.287 18.041 -17.404 1.00 94.19 428 SER A CA 1
ATOM 3189 C C . SER A 1 428 ? 12.136 18.500 -15.949 1.00 94.19 428 SER A C 1
ATOM 3191 O O . SER A 1 428 ? 11.994 19.696 -15.708 1.00 94.19 428 SER A O 1
ATOM 3193 N N . LEU A 1 429 ? 12.131 17.564 -14.995 1.00 95.38 429 LEU A N 1
ATOM 3194 C CA . LEU A 1 429 ? 12.002 17.837 -13.564 1.00 95.38 429 LEU A CA 1
ATOM 3195 C C . LEU A 1 429 ? 13.359 17.787 -12.852 1.00 95.38 429 LEU A C 1
ATOM 3197 O O . LEU A 1 429 ? 13.677 18.690 -12.082 1.00 95.38 429 LEU A O 1
ATOM 3201 N N . PHE A 1 430 ? 14.156 16.748 -13.114 1.00 95.81 430 PHE A N 1
ATOM 3202 C CA . PHE A 1 430 ? 15.402 16.474 -12.387 1.00 95.81 430 PHE A CA 1
ATOM 3203 C C . PHE A 1 430 ? 16.678 16.823 -13.162 1.00 95.81 430 PHE A C 1
ATOM 3205 O O . PHE A 1 430 ? 17.773 16.784 -12.602 1.00 95.81 430 PHE A O 1
ATOM 3212 N N . GLY A 1 431 ? 16.552 17.215 -14.431 1.00 94.56 431 GLY A N 1
ATOM 3213 C CA . GLY A 1 431 ? 17.684 17.425 -15.326 1.00 94.56 431 GLY A CA 1
ATOM 3214 C C . GLY A 1 431 ? 18.226 16.114 -15.902 1.00 94.56 431 GLY A C 1
ATOM 3215 O O . GLY A 1 431 ? 18.083 15.036 -15.329 1.00 94.56 431 GLY A O 1
ATOM 3216 N N . ALA A 1 432 ? 18.865 16.200 -17.068 1.00 92.75 432 ALA A N 1
ATOM 3217 C CA . ALA A 1 432 ? 19.431 15.028 -17.727 1.00 92.75 432 ALA A CA 1
ATOM 3218 C C . ALA A 1 432 ? 20.676 14.513 -16.983 1.00 92.75 432 ALA A C 1
ATOM 3220 O O . ALA A 1 432 ? 21.712 15.184 -16.952 1.00 92.75 432 ALA A O 1
ATOM 3221 N N . SER A 1 433 ? 20.595 13.295 -16.441 1.00 90.81 433 SER A N 1
ATOM 3222 C CA . SER A 1 433 ? 21.751 12.605 -15.866 1.00 90.81 433 SER A CA 1
ATOM 3223 C C . SER A 1 433 ? 22.671 12.056 -16.955 1.00 90.81 433 SER A C 1
ATOM 3225 O O . SER A 1 433 ? 22.226 11.489 -17.954 1.00 90.81 433 SER A O 1
ATOM 3227 N N . ARG A 1 434 ? 23.983 12.178 -16.734 1.00 88.25 434 ARG A N 1
ATOM 3228 C CA . ARG A 1 434 ? 25.024 11.506 -17.534 1.00 88.25 434 ARG A CA 1
ATOM 3229 C C . ARG A 1 434 ? 25.667 10.337 -16.790 1.00 88.25 434 ARG A C 1
ATOM 3231 O O . ARG A 1 434 ? 26.565 9.689 -17.325 1.00 88.25 434 ARG A O 1
ATOM 3238 N N . VAL A 1 435 ? 25.236 10.080 -15.555 1.00 89.06 435 VAL A N 1
ATOM 3239 C CA . VAL A 1 435 ? 25.761 8.990 -14.738 1.00 89.06 435 VAL A CA 1
ATOM 3240 C C . VAL A 1 435 ? 25.288 7.672 -15.345 1.00 89.06 435 VAL A C 1
ATOM 3242 O O . VAL A 1 435 ? 24.105 7.480 -15.612 1.00 89.06 435 VAL A O 1
ATOM 3245 N N . THR A 1 436 ? 26.229 6.769 -15.607 1.00 91.94 436 THR A N 1
ATOM 3246 C CA . THR A 1 436 ? 25.936 5.400 -16.039 1.00 91.94 436 THR A CA 1
ATOM 3247 C C . THR A 1 436 ? 26.695 4.460 -15.125 1.00 91.94 436 THR A C 1
ATOM 3249 O O . THR A 1 436 ? 27.923 4.506 -15.061 1.00 91.94 436 THR A O 1
ATOM 3252 N N . LEU A 1 437 ? 25.952 3.646 -14.385 1.00 95.00 437 LEU A N 1
ATOM 3253 C CA . LEU A 1 437 ? 26.514 2.703 -13.432 1.00 95.00 437 LEU A CA 1
ATOM 3254 C C . LEU A 1 437 ? 26.744 1.349 -14.117 1.00 95.00 437 LEU A C 1
ATOM 3256 O O . LEU A 1 437 ? 25.873 0.896 -14.864 1.00 95.00 437 LEU A O 1
ATOM 3260 N N . PRO A 1 438 ? 27.892 0.689 -13.887 1.00 96.25 438 PRO A N 1
ATOM 3261 C CA . PRO A 1 438 ? 28.113 -0.656 -14.397 1.00 96.25 438 PRO A CA 1
ATOM 3262 C C . PRO A 1 438 ? 27.178 -1.666 -13.699 1.00 96.25 438 PRO A C 1
ATOM 3264 O O . PRO A 1 438 ? 26.749 -1.416 -12.567 1.00 96.25 438 PRO A O 1
ATOM 3267 N N . PRO A 1 439 ? 26.889 -2.824 -14.325 1.00 94.44 439 PRO A N 1
ATOM 3268 C CA . PRO A 1 439 ? 25.946 -3.816 -13.795 1.00 94.44 439 PRO A CA 1
ATOM 3269 C C . PRO A 1 439 ? 26.221 -4.255 -12.350 1.00 94.44 439 PRO A C 1
ATOM 3271 O O . PRO A 1 439 ? 25.291 -4.337 -11.550 1.00 94.44 439 PRO A O 1
ATOM 3274 N N . ASP A 1 440 ? 27.490 -4.452 -11.985 1.00 95.56 440 ASP A N 1
ATOM 3275 C CA . ASP A 1 440 ? 27.879 -4.870 -10.630 1.00 95.56 440 ASP A CA 1
ATOM 3276 C C . ASP A 1 440 ? 27.545 -3.806 -9.574 1.00 95.56 440 ASP A C 1
ATOM 3278 O O . ASP A 1 440 ? 27.194 -4.123 -8.439 1.00 95.56 440 ASP A O 1
ATOM 3282 N N . VAL A 1 441 ? 27.611 -2.526 -9.953 1.00 97.31 441 VAL A N 1
ATOM 3283 C CA . VAL A 1 441 ? 27.226 -1.411 -9.079 1.00 97.31 441 VAL A CA 1
ATOM 3284 C C . VAL A 1 441 ? 25.707 -1.279 -9.027 1.00 97.31 441 VAL A C 1
ATOM 3286 O O . VAL A 1 441 ? 25.170 -1.035 -7.951 1.00 97.31 441 VAL A O 1
ATOM 3289 N N . LEU A 1 442 ? 24.994 -1.503 -10.137 1.00 97.62 442 LEU A N 1
ATOM 3290 C CA . LEU A 1 442 ? 23.526 -1.547 -10.134 1.00 97.62 442 LEU A CA 1
ATOM 3291 C C . LEU A 1 442 ? 22.990 -2.646 -9.209 1.00 97.62 442 LEU A C 1
ATOM 3293 O O . LEU A 1 442 ? 22.013 -2.406 -8.505 1.00 97.62 442 LEU A O 1
ATOM 3297 N N . ALA A 1 443 ? 23.674 -3.789 -9.115 1.00 97.81 443 ALA A N 1
ATOM 3298 C CA . ALA A 1 443 ? 23.314 -4.854 -8.178 1.00 97.81 443 ALA A CA 1
ATOM 3299 C C . ALA A 1 443 ? 23.395 -4.441 -6.698 1.00 97.81 443 ALA A C 1
ATOM 3301 O O . ALA A 1 443 ? 22.766 -5.077 -5.855 1.00 97.81 443 ALA A O 1
ATOM 3302 N N . LEU A 1 444 ? 24.127 -3.370 -6.380 1.00 98.31 444 LEU A N 1
ATOM 3303 C CA . LEU A 1 444 ? 24.169 -2.759 -5.050 1.00 98.31 444 LEU A CA 1
ATOM 3304 C C . LEU A 1 444 ? 23.205 -1.569 -4.944 1.00 98.31 444 LEU A C 1
ATOM 3306 O O . LEU A 1 444 ? 22.510 -1.415 -3.945 1.00 98.31 444 LEU A O 1
ATOM 3310 N N . VAL A 1 445 ? 23.142 -0.727 -5.976 1.00 98.38 445 VAL A N 1
ATOM 3311 C CA . VAL A 1 445 ? 22.383 0.530 -5.956 1.00 98.38 445 VAL A CA 1
ATOM 3312 C C . VAL A 1 445 ? 20.879 0.302 -6.077 1.00 98.38 445 VAL A C 1
ATOM 3314 O O . VAL A 1 445 ? 20.130 0.906 -5.319 1.00 98.38 445 VAL A O 1
ATOM 3317 N N . VAL A 1 446 ? 20.417 -0.585 -6.962 1.00 98.56 446 VAL A N 1
ATOM 3318 C CA . VAL A 1 446 ? 18.977 -0.831 -7.159 1.00 98.56 446 VAL A CA 1
ATOM 3319 C C . VAL A 1 446 ? 18.313 -1.344 -5.868 1.00 98.56 446 VAL A C 1
ATOM 3321 O O . VAL A 1 446 ? 17.333 -0.739 -5.431 1.00 98.56 446 VAL A O 1
ATOM 3324 N N . PRO A 1 447 ? 18.851 -2.364 -5.166 1.00 98.50 447 PRO A N 1
ATOM 3325 C CA . PRO A 1 447 ? 18.305 -2.775 -3.870 1.00 98.50 447 PRO A CA 1
ATOM 3326 C C . PRO A 1 447 ? 18.414 -1.708 -2.775 1.00 98.50 447 PRO A C 1
ATOM 3328 O O . PRO A 1 447 ? 17.592 -1.696 -1.861 1.00 98.50 447 PRO A O 1
ATOM 3331 N N . LEU A 1 448 ? 19.426 -0.831 -2.836 1.00 98.62 448 LEU A N 1
ATOM 3332 C CA . LEU A 1 448 ? 19.581 0.271 -1.884 1.00 98.62 448 LEU A CA 1
ATOM 3333 C C . LEU A 1 448 ? 18.498 1.334 -2.085 1.00 98.62 448 LEU A C 1
ATOM 3335 O O . LEU A 1 448 ? 17.935 1.817 -1.106 1.00 9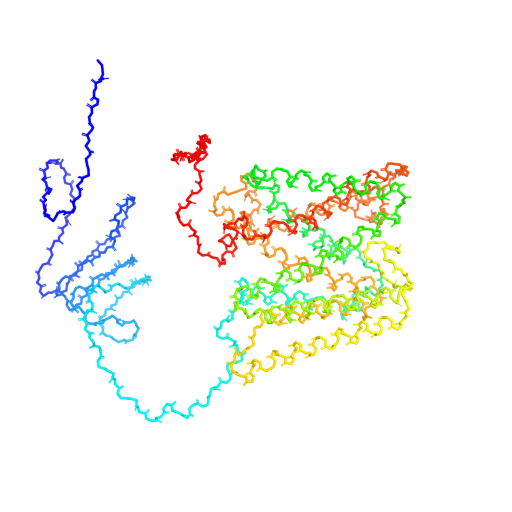8.62 448 LEU A O 1
ATOM 3339 N N . LEU A 1 449 ? 18.195 1.680 -3.336 1.00 98.38 449 LEU A N 1
ATOM 3340 C CA . LEU A 1 449 ? 17.140 2.634 -3.671 1.00 98.38 449 LEU A CA 1
ATOM 3341 C C . LEU A 1 449 ? 15.748 2.069 -3.363 1.00 98.38 449 LEU A C 1
ATOM 3343 O O . LEU A 1 449 ? 14.903 2.797 -2.864 1.00 98.38 449 LEU A O 1
ATOM 3347 N N . ALA A 1 450 ? 15.532 0.760 -3.539 1.00 98.38 450 ALA A N 1
ATOM 3348 C CA . ALA A 1 450 ? 14.281 0.086 -3.164 1.00 98.38 450 ALA A CA 1
ATOM 3349 C C . ALA A 1 450 ? 14.123 -0.132 -1.646 1.00 98.38 450 ALA A C 1
ATOM 3351 O O . ALA A 1 450 ? 13.094 -0.630 -1.175 1.00 98.38 450 ALA A O 1
ATOM 3352 N N . LEU A 1 451 ? 15.150 0.189 -0.852 1.00 97.81 451 LEU A N 1
ATOM 3353 C CA . LEU A 1 451 ? 15.200 -0.144 0.565 1.00 97.81 451 LEU A CA 1
ATOM 3354 C C . LEU A 1 451 ? 14.105 0.525 1.413 1.00 97.81 451 LEU A C 1
ATOM 3356 O O . LEU A 1 451 ? 13.585 -0.171 2.294 1.00 97.81 451 LEU A O 1
ATOM 3360 N N . PRO A 1 452 ? 13.717 1.802 1.205 1.00 98.06 452 PRO A N 1
ATOM 3361 C CA . PRO A 1 452 ? 12.600 2.407 1.930 1.00 98.06 452 PRO A CA 1
ATOM 3362 C C . PRO A 1 452 ? 11.310 1.594 1.765 1.00 98.06 452 PRO A C 1
ATOM 3364 O O . PRO A 1 452 ? 10.704 1.196 2.766 1.00 98.06 452 PRO A O 1
ATOM 3367 N N . GLN A 1 453 ? 10.955 1.249 0.523 1.00 97.94 453 GLN A N 1
ATOM 3368 C CA . GLN A 1 453 ? 9.799 0.410 0.190 1.00 97.94 453 GLN A CA 1
ATOM 3369 C C . GLN A 1 453 ? 9.920 -0.995 0.790 1.00 97.94 453 GLN A C 1
ATOM 3371 O O . GLN A 1 453 ? 9.041 -1.428 1.536 1.00 97.94 453 GLN A O 1
ATOM 3376 N N . ALA A 1 454 ? 11.034 -1.695 0.548 1.00 97.81 454 ALA A N 1
ATOM 3377 C CA . ALA A 1 454 ? 11.247 -3.051 1.059 1.00 97.81 454 ALA A CA 1
ATOM 3378 C C . ALA A 1 454 ? 11.145 -3.111 2.592 1.00 97.81 454 ALA A C 1
ATOM 3380 O O . ALA A 1 454 ? 10.515 -4.005 3.166 1.00 97.81 454 ALA A O 1
ATOM 3381 N N . THR A 1 455 ? 11.737 -2.124 3.265 1.00 97.62 455 THR A N 1
ATOM 3382 C CA . THR A 1 455 ? 11.717 -2.016 4.725 1.00 97.62 455 THR A CA 1
ATOM 3383 C C . THR A 1 455 ? 10.311 -1.729 5.232 1.00 97.62 455 THR A C 1
ATOM 3385 O O . THR A 1 455 ? 9.877 -2.374 6.187 1.00 97.62 455 THR A O 1
ATOM 3388 N N . HIS A 1 456 ? 9.573 -0.819 4.593 1.00 97.88 456 HIS A N 1
ATOM 3389 C CA . HIS A 1 456 ? 8.169 -0.572 4.915 1.00 97.88 456 HIS A CA 1
ATOM 3390 C C . HIS A 1 456 ? 7.333 -1.854 4.805 1.00 97.88 456 HIS A C 1
ATOM 3392 O O . HIS A 1 456 ? 6.669 -2.229 5.777 1.00 97.88 456 HIS A O 1
ATOM 3398 N N . TYR A 1 457 ? 7.448 -2.582 3.688 1.00 97.06 457 TYR A N 1
ATOM 3399 C CA . TYR A 1 457 ? 6.689 -3.811 3.452 1.00 97.06 457 TYR A CA 1
ATOM 3400 C C . TYR A 1 457 ? 6.901 -4.852 4.553 1.00 97.06 457 TYR A C 1
ATOM 3402 O O . TYR A 1 457 ? 5.942 -5.463 5.037 1.00 97.06 457 TYR A O 1
ATOM 3410 N N . VAL A 1 458 ? 8.154 -5.019 4.987 1.00 95.12 458 VAL A N 1
ATOM 3411 C CA . VAL A 1 458 ? 8.525 -5.951 6.055 1.00 95.12 458 VAL A CA 1
ATOM 3412 C C . VAL A 1 458 ? 8.065 -5.447 7.424 1.00 95.12 458 VAL A C 1
ATOM 3414 O O . VAL A 1 458 ? 7.439 -6.201 8.172 1.00 95.12 458 VAL A O 1
ATOM 3417 N N . LEU A 1 459 ? 8.364 -4.193 7.782 1.00 95.62 459 LEU A N 1
ATOM 3418 C CA . LEU A 1 459 ? 8.105 -3.656 9.122 1.00 95.62 459 LEU A CA 1
ATOM 3419 C C . LEU A 1 459 ? 6.613 -3.583 9.453 1.00 95.62 459 LEU A C 1
ATOM 3421 O O . LEU A 1 459 ? 6.232 -3.853 10.600 1.00 95.62 459 LEU A O 1
ATOM 3425 N N . ASP A 1 460 ? 5.760 -3.304 8.469 1.00 93.94 460 ASP A N 1
ATOM 3426 C CA . ASP A 1 460 ? 4.308 -3.221 8.651 1.00 93.94 460 ASP A CA 1
ATOM 3427 C C . ASP A 1 460 ? 3.696 -4.506 9.214 1.00 93.94 460 ASP A C 1
ATOM 3429 O O . ASP A 1 460 ? 2.777 -4.467 10.041 1.00 93.94 460 ASP A O 1
ATOM 3433 N N . ALA A 1 461 ? 4.285 -5.660 8.891 1.00 90.31 461 ALA A N 1
ATOM 3434 C CA . ALA A 1 461 ? 3.871 -6.945 9.441 1.00 90.31 461 ALA A CA 1
ATOM 3435 C C . ALA A 1 461 ? 4.130 -7.084 10.957 1.00 90.31 461 ALA A C 1
ATOM 3437 O O . ALA A 1 461 ? 3.663 -8.049 11.577 1.00 90.31 461 ALA A O 1
ATOM 3438 N N . PHE A 1 462 ? 4.864 -6.157 11.581 1.00 91.88 462 PHE A N 1
ATOM 3439 C CA . PHE A 1 462 ? 5.282 -6.229 12.984 1.00 91.88 462 PHE A CA 1
ATOM 3440 C C . PHE A 1 462 ? 4.843 -5.029 13.823 1.00 91.88 462 PHE A C 1
ATOM 3442 O O . PHE A 1 462 ? 4.433 -5.226 14.973 1.00 91.88 462 PHE A O 1
ATOM 3449 N N . VAL A 1 463 ? 4.906 -3.810 13.280 1.00 92.75 463 VAL A N 1
ATOM 3450 C CA . VAL A 1 463 ? 4.753 -2.574 14.071 1.00 92.75 463 VAL A CA 1
ATOM 3451 C C . VAL A 1 463 ? 3.306 -2.282 14.488 1.00 92.75 463 VAL A C 1
ATOM 3453 O O . VAL A 1 463 ? 3.080 -1.568 15.468 1.00 92.75 463 VAL A O 1
ATOM 3456 N N . TRP A 1 464 ? 2.320 -2.898 13.834 1.00 91.75 464 TRP A N 1
ATOM 3457 C CA . TRP A 1 464 ? 0.893 -2.683 14.112 1.00 91.75 464 TRP A CA 1
ATOM 3458 C C . TRP A 1 464 ? 0.261 -3.703 15.068 1.00 91.75 464 TRP A C 1
ATOM 3460 O O . TRP A 1 464 ? -0.953 -3.699 15.254 1.00 91.75 464 TRP A O 1
ATOM 3470 N N . LYS A 1 465 ? 1.049 -4.582 15.706 1.00 86.75 465 LYS A N 1
ATOM 3471 C CA . LYS A 1 465 ? 0.534 -5.637 16.604 1.00 86.75 465 LYS A CA 1
ATOM 3472 C C . LYS A 1 465 ? 0.270 -5.107 18.025 1.00 86.75 465 LYS A C 1
ATOM 3474 O O . LYS A 1 465 ? 1.227 -4.968 18.792 1.00 86.75 465 LYS A O 1
ATOM 3479 N N . PRO A 1 466 ? -0.998 -4.923 18.464 1.00 77.31 466 PRO A N 1
ATOM 3480 C CA . PRO A 1 466 ? -1.300 -4.322 19.770 1.00 77.31 466 PRO A CA 1
ATOM 3481 C C . PRO A 1 466 ? -0.818 -5.159 20.957 1.00 77.31 466 PRO A C 1
ATOM 3483 O O . PRO A 1 466 ? -0.446 -4.614 21.988 1.00 77.31 466 PRO A O 1
ATOM 3486 N N . GLY A 1 467 ? -0.772 -6.489 20.808 1.00 75.94 467 GLY A N 1
ATOM 3487 C CA . GLY A 1 467 ? -0.293 -7.393 21.860 1.00 75.94 467 GLY A CA 1
ATOM 3488 C C . GLY A 1 467 ? 1.177 -7.186 22.239 1.00 75.94 467 GLY A C 1
ATOM 3489 O O . GLY A 1 467 ? 1.589 -7.618 23.306 1.00 75.94 467 GLY A O 1
ATOM 3490 N N . ARG A 1 468 ? 1.963 -6.510 21.389 1.00 74.94 468 ARG A N 1
ATOM 3491 C CA . ARG A 1 468 ? 3.366 -6.170 21.665 1.00 74.94 468 ARG A CA 1
ATOM 3492 C C . ARG A 1 468 ? 3.554 -4.749 22.195 1.00 74.94 468 ARG A C 1
ATOM 3494 O O . ARG A 1 468 ? 4.659 -4.425 22.608 1.00 74.94 468 ARG A O 1
ATOM 3501 N N . GLN A 1 469 ? 2.524 -3.902 22.132 1.00 79.56 469 GLN A N 1
ATOM 3502 C CA . GLN A 1 469 ? 2.548 -2.509 22.586 1.00 79.56 469 GLN A CA 1
ATOM 3503 C C . GLN A 1 469 ? 1.126 -2.054 22.952 1.00 79.56 469 GLN A C 1
ATOM 3505 O O . GLN A 1 469 ? 0.390 -1.564 22.091 1.00 79.56 469 GLN A O 1
ATOM 3510 N N . PRO A 1 470 ? 0.729 -2.183 24.229 1.00 76.31 470 PRO A N 1
ATOM 3511 C CA . PRO A 1 470 ? -0.604 -1.789 24.687 1.00 76.31 470 PRO A CA 1
ATOM 3512 C C . PRO A 1 470 ? -0.944 -0.319 24.391 1.00 76.31 470 PRO A C 1
ATOM 3514 O O . PRO A 1 470 ? -2.077 -0.015 24.016 1.00 76.31 470 PRO A O 1
ATOM 3517 N N . ALA A 1 471 ? 0.056 0.571 24.456 1.00 85.31 471 ALA A N 1
ATOM 3518 C CA . ALA A 1 471 ? -0.082 1.999 24.155 1.00 85.31 471 ALA A CA 1
ATOM 3519 C C . ALA A 1 471 ? -0.458 2.299 22.688 1.00 85.31 471 ALA A C 1
ATOM 3521 O O . ALA A 1 471 ? -0.922 3.392 22.376 1.00 85.31 471 ALA A O 1
ATOM 3522 N N . LEU A 1 472 ? -0.309 1.337 21.767 1.00 89.31 472 LEU A N 1
ATOM 3523 C CA . LEU A 1 472 ? -0.685 1.521 20.363 1.00 89.31 472 LEU A CA 1
ATOM 3524 C C . LEU A 1 472 ? -2.164 1.906 20.228 1.00 89.31 472 LEU A C 1
ATOM 3526 O O . LEU A 1 472 ? -2.510 2.826 19.489 1.00 89.31 472 LEU A O 1
ATOM 3530 N N . LEU A 1 473 ? -3.045 1.225 20.966 1.00 88.06 473 LEU A N 1
ATOM 3531 C CA . LEU A 1 473 ? -4.484 1.468 20.871 1.00 88.06 473 LEU A CA 1
ATOM 3532 C C . LEU A 1 473 ? -4.879 2.812 21.485 1.00 88.06 473 LEU A C 1
ATOM 3534 O O . LEU A 1 473 ? -5.782 3.458 20.959 1.00 88.06 473 LEU A O 1
ATOM 3538 N N . SER A 1 474 ? -4.218 3.253 22.559 1.00 87.88 474 SER A N 1
ATOM 3539 C CA . SER A 1 474 ? -4.477 4.571 23.151 1.00 87.88 474 SER A CA 1
ATOM 3540 C C . SER A 1 474 ? -3.971 5.703 22.259 1.00 87.88 474 SER A C 1
ATOM 3542 O O . SER A 1 474 ? -4.700 6.671 22.058 1.00 87.88 474 SER A O 1
ATOM 3544 N N . ARG A 1 475 ? -2.795 5.556 21.630 1.00 91.38 475 ARG A N 1
ATOM 3545 C CA . ARG A 1 475 ? -2.261 6.528 20.651 1.00 91.38 475 ARG A CA 1
ATOM 3546 C C . ARG A 1 475 ? -3.157 6.671 19.423 1.00 91.38 475 ARG A C 1
ATOM 3548 O O . ARG A 1 475 ? -3.327 7.766 18.898 1.00 91.38 475 ARG A O 1
ATOM 3555 N N . LEU A 1 476 ? -3.793 5.579 19.003 1.00 89.88 476 LEU A N 1
ATOM 3556 C CA . LEU A 1 476 ? -4.816 5.582 17.955 1.00 89.88 476 LEU A CA 1
ATOM 3557 C C . LEU A 1 476 ? -6.192 6.057 18.459 1.00 89.88 476 LEU A C 1
ATOM 3559 O O . LEU A 1 476 ? -7.135 6.177 17.677 1.00 89.88 476 LEU A O 1
ATOM 3563 N N . GLY A 1 477 ? -6.351 6.348 19.751 1.00 86.31 477 GLY A N 1
ATOM 3564 C CA . GLY A 1 477 ? -7.626 6.742 20.357 1.00 86.31 477 GLY A CA 1
ATOM 3565 C C . GLY A 1 477 ? -8.705 5.658 20.266 1.00 86.31 477 GLY A C 1
ATOM 3566 O O . GLY A 1 477 ? -9.888 5.971 20.159 1.00 86.31 477 GLY A O 1
ATOM 3567 N N . TRP A 1 478 ? -8.302 4.387 20.233 1.00 85.88 478 TRP A N 1
ATOM 3568 C CA . TRP A 1 478 ? -9.178 3.209 20.200 1.00 85.88 478 TRP A CA 1
ATOM 3569 C C . TRP A 1 478 ? -9.331 2.538 21.567 1.00 85.88 478 TRP A C 1
ATOM 3571 O O . TRP A 1 478 ? -10.212 1.698 21.742 1.00 85.88 478 TRP A O 1
ATOM 3581 N N . ALA A 1 479 ? -8.491 2.910 22.531 1.00 82.62 479 ALA A N 1
ATOM 3582 C CA . ALA A 1 479 ? -8.605 2.542 23.935 1.00 82.62 479 ALA A CA 1
ATOM 3583 C C . ALA A 1 479 ? -8.440 3.795 24.815 1.00 82.62 479 ALA A C 1
ATOM 3585 O O . ALA A 1 479 ? -7.773 4.742 24.387 1.00 82.62 479 ALA A O 1
ATOM 3586 N N . PRO A 1 480 ? -9.021 3.820 26.030 1.00 71.19 480 PRO A N 1
ATOM 3587 C CA . PRO A 1 480 ? -8.727 4.861 27.010 1.00 71.19 480 PRO A CA 1
ATOM 3588 C C . PRO A 1 480 ? -7.220 4.957 27.268 1.00 71.19 480 PRO A C 1
ATOM 3590 O O . PRO A 1 480 ? -6.521 3.943 27.255 1.00 71.19 480 PRO A O 1
ATOM 3593 N N . VAL A 1 481 ? -6.727 6.171 27.512 1.00 64.88 481 VAL A N 1
ATOM 3594 C CA . VAL A 1 481 ? -5.336 6.389 27.927 1.00 64.88 481 VAL A CA 1
ATOM 3595 C C . VAL A 1 481 ? -5.137 5.719 29.285 1.00 64.88 481 VAL A C 1
ATOM 3597 O O . VAL A 1 481 ? -5.884 6.000 30.223 1.00 64.88 481 VAL A O 1
ATOM 3600 N N . ASP A 1 482 ? -4.159 4.819 29.396 1.00 54.97 482 ASP A N 1
ATOM 3601 C CA . ASP A 1 482 ? -3.834 4.200 30.679 1.00 54.97 482 ASP A CA 1
ATOM 3602 C C . ASP A 1 482 ? -3.043 5.191 31.541 1.00 54.97 482 ASP A C 1
ATOM 3604 O O . ASP A 1 482 ? -1.840 5.380 31.380 1.00 54.97 482 ASP A O 1
ATOM 3608 N N . ILE A 1 483 ? -3.745 5.852 32.461 1.00 48.03 483 ILE A N 1
ATOM 3609 C CA . ILE A 1 483 ? -3.186 6.868 33.367 1.00 48.03 483 ILE A CA 1
ATOM 3610 C C . ILE A 1 483 ? -2.223 6.232 34.398 1.00 48.03 483 ILE A C 1
ATOM 3612 O O . ILE A 1 483 ? -1.533 6.944 35.123 1.00 48.03 483 ILE A O 1
ATOM 3616 N N . ARG A 1 484 ? -2.128 4.893 34.480 1.00 42.12 484 ARG A N 1
ATOM 3617 C CA . ARG A 1 484 ? -1.274 4.207 35.470 1.00 42.12 484 ARG A CA 1
ATOM 3618 C C . ARG A 1 484 ? 0.203 4.128 35.094 1.00 42.12 484 ARG A C 1
ATOM 3620 O O . ARG A 1 484 ? 1.024 3.848 35.964 1.00 42.12 484 ARG A O 1
ATOM 3627 N N . HIS A 1 485 ? 0.550 4.420 33.846 1.00 39.38 485 HIS A N 1
ATOM 3628 C CA . HIS A 1 485 ? 1.935 4.558 33.412 1.00 39.38 485 HIS A CA 1
ATOM 3629 C C . HIS A 1 485 ? 2.131 5.919 32.741 1.00 39.38 485 HIS A C 1
ATOM 3631 O O . HIS A 1 485 ? 2.232 5.983 31.515 1.00 39.38 485 HIS A O 1
ATOM 3637 N N . PRO A 1 486 ? 2.202 7.026 33.512 1.00 38.66 486 PRO A N 1
ATOM 3638 C CA . PRO A 1 486 ? 2.847 8.220 32.986 1.00 38.66 486 PRO A CA 1
ATOM 3639 C C . PRO A 1 486 ? 4.247 7.790 32.537 1.00 38.66 486 PRO A C 1
ATOM 3641 O O . PRO A 1 486 ? 4.907 7.025 33.248 1.00 38.66 486 PRO A O 1
ATOM 3644 N N . GLY A 1 487 ? 4.646 8.192 31.329 1.00 40.41 487 GLY A N 1
ATOM 3645 C CA . GLY A 1 487 ? 5.931 7.826 30.738 1.00 40.41 487 GLY A CA 1
ATOM 3646 C C . GLY A 1 487 ? 7.048 7.864 31.779 1.00 40.41 487 GLY A C 1
ATOM 3647 O O . GLY A 1 487 ? 7.116 8.782 32.600 1.00 40.41 487 GLY A O 1
ATOM 3648 N N . ARG A 1 488 ? 7.876 6.813 31.794 1.00 34.97 488 ARG A N 1
ATOM 3649 C CA . ARG A 1 488 ? 9.017 6.710 32.708 1.00 34.97 488 ARG A CA 1
ATOM 3650 C C . ARG A 1 488 ? 9.809 8.025 32.651 1.00 34.97 488 ARG A C 1
ATOM 3652 O O . ARG A 1 488 ? 10.202 8.418 31.553 1.00 34.97 488 ARG A O 1
ATOM 3659 N N . PRO A 1 489 ? 10.079 8.689 33.787 1.00 34.06 489 PRO A N 1
ATOM 3660 C CA . PRO A 1 489 ? 10.993 9.818 33.800 1.00 34.06 489 PRO A CA 1
ATOM 3661 C C . PRO A 1 489 ? 12.343 9.375 33.227 1.00 34.06 489 PRO A C 1
ATOM 3663 O O . PRO A 1 489 ? 12.860 8.315 33.593 1.00 34.06 489 PRO A O 1
ATOM 3666 N N . LEU A 1 490 ? 12.898 10.177 32.319 1.00 35.09 490 LEU A N 1
ATOM 3667 C CA . LEU A 1 490 ? 14.254 10.009 31.801 1.00 35.09 490 LEU A CA 1
ATOM 3668 C C . LEU A 1 490 ? 15.234 9.917 32.986 1.00 35.09 490 LEU A C 1
ATOM 3670 O O . LEU A 1 490 ? 15.402 10.895 33.710 1.00 35.09 490 LEU A O 1
ATOM 3674 N N . GLY A 1 491 ? 15.866 8.753 33.190 1.00 36.75 491 GLY A N 1
ATOM 3675 C CA . GLY A 1 491 ? 17.016 8.615 34.098 1.00 36.75 491 GLY A CA 1
ATOM 3676 C C . GLY A 1 491 ? 16.995 7.508 35.162 1.00 36.75 491 GLY A C 1
ATOM 3677 O O . GLY A 1 491 ? 17.943 7.439 35.937 1.00 36.75 491 GLY A O 1
ATOM 3678 N N . ALA A 1 492 ? 15.993 6.625 35.239 1.00 30.80 492 ALA A N 1
ATOM 3679 C CA . ALA A 1 492 ? 16.036 5.520 36.210 1.00 30.80 492 ALA A CA 1
ATOM 3680 C C . ALA A 1 492 ? 16.765 4.275 35.644 1.00 30.80 492 ALA A C 1
ATOM 3682 O O . ALA A 1 492 ? 16.336 3.757 34.608 1.00 30.80 492 ALA A O 1
ATOM 3683 N N . PRO A 1 493 ? 17.830 3.759 36.294 1.00 32.97 493 PRO A N 1
ATOM 3684 C CA . PRO A 1 493 ? 18.505 2.538 35.857 1.00 32.97 493 PRO A CA 1
ATOM 3685 C C . PRO A 1 493 ? 17.602 1.304 36.011 1.00 32.97 493 PRO A C 1
ATOM 3687 O O . PRO A 1 493 ? 16.736 1.236 36.885 1.00 32.97 493 PRO A O 1
ATOM 3690 N N . HIS A 1 494 ? 17.819 0.313 35.143 1.00 33.78 494 HIS A N 1
ATOM 3691 C CA . HIS A 1 494 ? 17.135 -0.977 35.179 1.00 33.78 494 HIS A CA 1
ATOM 3692 C C . HIS A 1 494 ? 17.415 -1.703 36.502 1.00 33.78 494 HIS A C 1
ATOM 3694 O O . HIS A 1 494 ? 18.501 -2.239 36.701 1.00 33.78 494 HIS A O 1
ATOM 3700 N N . VAL A 1 495 ? 16.417 -1.790 37.382 1.00 35.41 495 VAL A N 1
ATOM 3701 C CA . VAL A 1 495 ? 16.399 -2.818 38.428 1.00 35.41 495 VAL A CA 1
ATOM 3702 C C . VAL A 1 495 ? 15.674 -4.025 37.847 1.00 35.41 495 VAL A C 1
ATOM 3704 O O . VAL A 1 495 ? 14.447 -4.045 37.754 1.00 35.41 495 VAL A O 1
ATOM 3707 N N . SER A 1 496 ? 16.441 -5.017 37.398 1.00 30.84 496 SER A N 1
ATOM 3708 C CA . SER A 1 496 ? 15.914 -6.348 37.099 1.00 30.84 496 SER A CA 1
ATOM 3709 C C . SER A 1 496 ? 15.460 -6.996 38.402 1.00 30.84 496 SER A C 1
ATOM 3711 O O . SER A 1 496 ? 16.277 -7.512 39.158 1.00 30.84 496 SER A O 1
ATOM 3713 N N . THR A 1 497 ? 14.157 -7.017 38.669 1.00 34.62 497 THR A N 1
ATOM 3714 C CA . THR A 1 497 ? 13.583 -7.945 39.649 1.00 34.62 497 THR A CA 1
ATOM 3715 C C . THR A 1 497 ? 13.434 -9.315 38.996 1.00 34.62 497 THR A C 1
ATOM 3717 O O . THR A 1 497 ? 12.343 -9.753 38.637 1.00 34.62 497 THR A O 1
ATOM 3720 N N . MET A 1 498 ? 14.564 -10.003 38.820 1.00 27.62 498 MET A N 1
ATOM 3721 C CA . MET A 1 498 ? 14.558 -11.445 38.612 1.00 27.62 498 MET A CA 1
ATOM 3722 C C . MET A 1 498 ? 14.225 -12.086 39.964 1.00 27.62 498 MET A C 1
ATOM 3724 O O . MET A 1 498 ? 15.085 -12.238 40.826 1.00 27.62 498 MET A O 1
ATOM 3728 N N . VAL A 1 499 ? 12.947 -12.397 40.178 1.00 32.84 499 VAL A N 1
ATOM 3729 C CA . VAL A 1 499 ? 12.513 -13.236 41.299 1.00 32.84 499 VAL A CA 1
ATOM 3730 C C . VAL A 1 499 ? 12.857 -14.674 40.924 1.00 32.84 499 VAL A C 1
ATOM 3732 O O . VAL A 1 499 ? 12.164 -15.293 40.121 1.00 32.84 499 VAL A O 1
ATOM 3735 N N . ILE A 1 500 ? 13.960 -15.186 41.469 1.00 34.28 500 ILE A N 1
ATOM 3736 C CA . ILE A 1 500 ? 14.253 -16.620 41.475 1.00 34.28 500 ILE A CA 1
ATOM 3737 C C . ILE A 1 500 ? 13.300 -17.245 42.504 1.00 34.28 500 ILE A C 1
ATOM 3739 O O . ILE A 1 500 ? 13.373 -16.870 43.677 1.00 34.28 500 ILE A O 1
ATOM 3743 N N . PRO A 1 501 ? 12.387 -18.152 42.119 1.00 34.34 501 PRO A N 1
ATOM 3744 C CA . PRO A 1 501 ? 11.584 -18.865 43.098 1.00 34.34 501 PRO A CA 1
ATOM 3745 C C . PRO A 1 501 ? 12.503 -19.788 43.904 1.00 34.34 501 PRO A C 1
ATOM 3747 O O . PRO A 1 501 ? 13.204 -20.631 43.342 1.00 34.34 501 PRO A O 1
ATOM 3750 N N . ALA A 1 502 ? 12.510 -19.605 45.224 1.00 33.97 502 ALA A N 1
ATOM 3751 C CA . ALA A 1 502 ? 13.115 -20.552 46.144 1.00 33.97 502 ALA A CA 1
ATOM 3752 C C . ALA A 1 502 ? 12.432 -21.916 45.960 1.00 33.97 502 ALA A C 1
ATOM 3754 O O . ALA A 1 502 ? 11.204 -22.015 46.012 1.00 33.97 502 ALA A O 1
ATOM 3755 N N . ARG A 1 503 ? 13.232 -22.956 45.708 1.00 33.75 503 ARG A N 1
ATOM 3756 C CA . ARG A 1 503 ? 12.794 -24.344 45.861 1.00 33.75 503 ARG A CA 1
ATOM 3757 C C . ARG A 1 503 ? 12.473 -24.560 47.339 1.00 33.75 503 ARG A C 1
ATOM 3759 O O . ARG A 1 503 ? 13.359 -24.367 48.166 1.00 33.75 503 ARG A O 1
ATOM 3766 N N . ASN A 1 504 ? 11.240 -24.951 47.636 1.00 43.84 504 ASN A N 1
ATOM 3767 C CA . ASN A 1 504 ? 10.955 -25.698 48.852 1.00 43.84 504 ASN A CA 1
ATOM 3768 C C . ASN A 1 504 ? 11.132 -27.180 48.511 1.00 43.84 504 ASN A C 1
ATOM 3770 O O . ASN A 1 504 ? 10.482 -27.652 47.578 1.00 43.84 504 ASN A O 1
ATOM 3774 N N . ASP A 1 505 ? 12.033 -27.798 49.273 1.00 40.62 505 ASP A N 1
ATOM 3775 C CA . ASP A 1 505 ? 12.295 -29.225 49.512 1.00 40.62 505 ASP A CA 1
ATOM 3776 C C . ASP A 1 505 ? 12.596 -30.143 48.313 1.00 40.62 505 ASP A C 1
ATOM 3778 O O . ASP A 1 505 ? 11.686 -30.488 47.524 1.00 40.62 505 ASP A O 1
#

Foldseek 3Di:
DDDDDDDDDDDDDDDDDDDDDDDDDDDDDPDDDDDEDEDDDDDDDDDDDDDDDDQEDEDEDYQAYADADDGAEYDYPPDPDDDDDDDDGYDYPDDYDDYDDPDDPDDDDDDDDDPVVPPPDPPQPQAFPLQDDLADPVLLCCLFLVLLVVLVVCVVCCVVVVCFFPGDPVLCLVQVQLFVQLLLVLCCLLAVLFVVNCVVCVCLLVVQLVVLLVVLLVQCVVHVLSSLLVLLVLLLVLLLVVLLVQLVSSCVSSVDDPVLNVLLNLLSCLLAVLLVQQLLQVPDFSADSPDPNSHHHDDHNVSSVVSNVSSVVSNVVNVVVQVVCSVVSSHHNVSSVSSSVSSNSLNCQLRVVDRHHSSVSSSRRSSRGSVSLVLSLLLSVLCVVLVTSVVPNVLCVVPPCSSSVVSSVVSVVLVLLCCQAPNVPPCVVNNGHPDYDDSSVCSNSVSVSCSSVSSSSVCVVPSQDCVVPVCSCVSSVNDPDPPVPSDDPPDDDDDPPPPDDDDDD